Protein AF-0000000072550092 (afdb_homodimer)

Structure (mmCIF, N/CA/C/O backbone):
data_AF-0000000072550092-model_v1
#
loop_
_entity.id
_entity.type
_entity.pdbx_description
1 polymer 'Metal cation ABC transporter membrane protein'
#
loop_
_atom_site.group_PDB
_atom_site.id
_atom_site.type_symbol
_atom_site.label_atom_id
_atom_site.label_alt_id
_atom_site.label_comp_id
_atom_site.label_asym_id
_atom_site.label_entity_id
_atom_site.label_seq_id
_atom_site.pdbx_PDB_ins_code
_atom_site.Cartn_x
_atom_site.Cartn_y
_atom_site.Cartn_z
_atom_site.occupancy
_atom_site.B_iso_or_equiv
_atom_site.auth_seq_id
_atom_site.auth_comp_id
_atom_site.auth_asym_id
_atom_site.auth_atom_id
_atom_site.pdbx_PDB_model_num
ATOM 1 N N . MET A 1 1 ? -18.969 -28.453 6.277 1 66.25 1 MET A N 1
ATOM 2 C CA . MET A 1 1 ? -17.766 -27.859 5.719 1 66.25 1 MET A CA 1
ATOM 3 C C . MET A 1 1 ? -17.516 -28.359 4.305 1 66.25 1 MET A C 1
ATOM 5 O O . MET A 1 1 ? -17.203 -27.578 3.406 1 66.25 1 MET A O 1
ATOM 9 N N . PHE A 1 2 ? -17.953 -29.625 4.074 1 77.38 2 PHE A N 1
ATOM 10 C CA . PHE A 1 2 ? -17.703 -30.203 2.76 1 77.38 2 PHE A CA 1
ATOM 11 C C . PHE A 1 2 ? -18.906 -30.016 1.843 1 77.38 2 PHE A C 1
ATOM 13 O O . PHE A 1 2 ? -18.828 -30.297 0.646 1 77.38 2 PHE A O 1
ATOM 20 N N . GLU A 1 3 ? -19.984 -29.469 2.43 1 81.56 3 GLU A N 1
ATOM 21 C CA . GLU A 1 3 ? -21.188 -29.219 1.639 1 81.56 3 GLU A CA 1
ATOM 22 C C . GLU A 1 3 ? -20.938 -28.141 0.588 1 81.56 3 GLU A C 1
ATOM 24 O O . GLU A 1 3 ? -21.641 -28.078 -0.428 1 81.56 3 GLU A O 1
ATOM 29 N N . VAL A 1 4 ? -19.906 -27.359 0.854 1 82.25 4 VAL A N 1
ATOM 30 C CA . VAL A 1 4 ? -19.625 -26.234 -0.03 1 82.25 4 VAL A CA 1
ATOM 31 C C . VAL A 1 4 ? -19.141 -26.75 -1.384 1 82.25 4 VAL A C 1
ATOM 33 O O . VAL A 1 4 ? -19.312 -26.078 -2.406 1 82.25 4 VAL A O 1
ATOM 36 N N . PHE A 1 5 ? -18.656 -28.031 -1.483 1 85.31 5 PHE A N 1
ATOM 37 C CA . PHE A 1 5 ? -18.125 -28.594 -2.719 1 85.31 5 PHE A CA 1
ATOM 38 C C . PHE A 1 5 ? -19.234 -28.891 -3.711 1 85.31 5 PHE A C 1
ATOM 40 O O . PHE A 1 5 ? -18.984 -29.078 -4.902 1 85.31 5 PHE A O 1
ATOM 47 N N . LYS A 1 6 ? -20.406 -28.797 -3.223 1 83.19 6 LYS A N 1
ATOM 48 C CA . LYS A 1 6 ? -21.547 -29.047 -4.102 1 83.19 6 LYS A CA 1
ATOM 49 C C . LYS A 1 6 ? -22.094 -27.75 -4.684 1 83.19 6 LYS A C 1
ATOM 51 O O . LYS A 1 6 ? -22.938 -27.766 -5.59 1 83.19 6 LYS A O 1
ATOM 56 N N . GLU A 1 7 ? -21.594 -26.703 -4.219 1 84.88 7 GLU A N 1
ATOM 57 C CA . GLU A 1 7 ? -22.109 -25.406 -4.637 1 84.88 7 GLU A CA 1
ATOM 58 C C . GLU A 1 7 ? -21.391 -24.891 -5.871 1 84.88 7 GLU A C 1
ATOM 60 O O . GLU A 1 7 ? -20.156 -24.906 -5.93 1 84.88 7 GLU A O 1
ATOM 65 N N . TYR A 1 8 ? -22.188 -24.547 -6.82 1 85.69 8 TYR A N 1
ATOM 66 C CA . TYR A 1 8 ? -21.656 -23.984 -8.062 1 85.69 8 TYR A CA 1
ATOM 67 C C . TYR A 1 8 ? -20.844 -22.734 -7.797 1 85.69 8 TYR A C 1
ATOM 69 O O . TYR A 1 8 ? -19.797 -22.516 -8.422 1 85.69 8 TYR A O 1
ATOM 77 N N . SER A 1 9 ? -21.281 -22 -6.906 1 85.06 9 SER A N 1
ATOM 78 C CA . SER A 1 9 ? -20.609 -20.734 -6.566 1 85.06 9 SER A CA 1
ATOM 79 C C . SER A 1 9 ? -19.203 -20.984 -6.051 1 85.06 9 SER A C 1
ATOM 81 O O . SER A 1 9 ? -18.281 -20.234 -6.359 1 85.06 9 SER A O 1
ATOM 83 N N . PHE A 1 10 ? -19.016 -22.094 -5.363 1 89.44 10 PHE A N 1
ATOM 84 C CA . PHE A 1 10 ? -17.688 -22.422 -4.828 1 89.44 10 PHE A CA 1
ATOM 85 C C . PHE A 1 10 ? -16.703 -22.703 -5.953 1 89.44 10 PHE A C 1
ATOM 87 O O . PHE A 1 10 ? -15.586 -22.172 -5.949 1 89.44 10 PHE A O 1
ATOM 94 N N . TRP A 1 11 ? -17.094 -23.438 -6.875 1 90.25 11 TRP A N 1
ATOM 95 C CA . TRP A 1 11 ? -16.203 -23.844 -7.949 1 90.25 11 TRP A CA 1
ATOM 96 C C . TRP A 1 11 ? -15.891 -22.656 -8.867 1 90.25 11 TRP A C 1
ATOM 98 O O . TRP A 1 11 ? -14.789 -22.562 -9.406 1 90.25 11 TRP A O 1
ATOM 108 N N . THR A 1 12 ? -16.828 -21.797 -9.023 1 90.69 12 THR A N 1
ATOM 109 C CA . THR A 1 12 ? -16.578 -20.594 -9.812 1 90.69 12 THR A CA 1
ATOM 110 C C . THR A 1 12 ? -15.492 -19.75 -9.172 1 90.69 12 THR A C 1
ATOM 112 O O . THR A 1 12 ? -14.547 -19.328 -9.844 1 90.69 12 THR A O 1
ATOM 115 N N . VAL A 1 13 ? -15.609 -19.578 -7.922 1 90.81 13 VAL A N 1
ATOM 116 C CA . VAL A 1 13 ? -14.641 -18.781 -7.184 1 90.81 13 VAL A CA 1
ATOM 117 C C . VAL A 1 13 ? -13.297 -19.5 -7.133 1 90.81 13 VAL A C 1
ATOM 119 O O . VAL A 1 13 ? -12.242 -18.906 -7.34 1 90.81 13 VAL A O 1
ATOM 122 N N . ALA A 1 14 ? -13.375 -20.797 -6.902 1 92.75 14 ALA A N 1
ATOM 123 C CA . ALA A 1 14 ? -12.156 -21.594 -6.805 1 92.75 14 ALA A CA 1
ATOM 124 C C . ALA A 1 14 ? -11.391 -21.594 -8.117 1 92.75 14 ALA A C 1
ATOM 126 O O . ALA A 1 14 ? -10.164 -21.422 -8.133 1 92.75 14 ALA A O 1
ATOM 127 N N . LEU A 1 15 ? -12.07 -21.703 -9.18 1 92.94 15 LEU A N 1
ATOM 128 C CA . LEU A 1 15 ? -11.43 -21.719 -10.492 1 92.94 15 LEU A CA 1
ATOM 129 C C . LEU A 1 15 ? -10.812 -20.359 -10.797 1 92.94 15 LEU A C 1
ATOM 131 O O . LEU A 1 15 ? -9.711 -20.281 -11.352 1 92.94 15 LEU A O 1
ATOM 135 N N . GLY A 1 16 ? -11.547 -19.328 -10.453 1 92.88 16 GLY A N 1
ATOM 136 C CA . GLY A 1 16 ? -11.023 -18 -10.656 1 92.88 16 GLY A CA 1
ATOM 137 C C . GLY A 1 16 ? -9.773 -17.703 -9.844 1 92.88 16 GLY A C 1
ATOM 138 O O . GLY A 1 16 ? -8.766 -17.25 -10.383 1 92.88 16 GLY A O 1
ATOM 139 N N . THR A 1 17 ? -9.805 -18.047 -8.633 1 93.31 17 THR A N 1
ATOM 140 C CA . THR A 1 17 ? -8.695 -17.75 -7.734 1 93.31 17 THR A CA 1
ATOM 141 C C . THR A 1 17 ? -7.488 -18.625 -8.055 1 93.31 17 THR A C 1
ATOM 143 O O . THR A 1 17 ? -6.348 -18.156 -8.031 1 93.31 17 THR A O 1
ATOM 146 N N . VAL A 1 18 ? -7.715 -19.859 -8.398 1 94.19 18 VAL A N 1
ATOM 147 C CA . VAL A 1 18 ? -6.625 -20.781 -8.68 1 94.19 18 VAL A CA 1
ATOM 148 C C . VAL A 1 18 ? -5.949 -20.406 -9.992 1 94.19 18 VAL A C 1
ATOM 150 O O . VAL A 1 18 ? -4.719 -20.422 -10.094 1 94.19 18 VAL A O 1
ATOM 153 N N . SER A 1 19 ? -6.77 -20.094 -10.977 1 94.88 19 SER A N 1
ATOM 154 C CA . SER A 1 19 ? -6.219 -19.656 -12.258 1 94.88 19 SER A CA 1
ATOM 155 C C . SER A 1 19 ? -5.348 -18.422 -12.094 1 94.88 19 SER A C 1
ATOM 157 O O . SER A 1 19 ? -4.246 -18.359 -12.641 1 94.88 19 SER A O 1
ATOM 159 N N . LEU A 1 20 ? -5.82 -17.516 -11.336 1 95.06 20 LEU A N 1
ATOM 160 C CA . LEU A 1 20 ? -5.078 -16.281 -11.086 1 95.06 20 LEU A CA 1
ATOM 161 C C . LEU A 1 20 ? -3.816 -16.562 -10.281 1 95.06 20 LEU A C 1
ATOM 163 O O . LEU A 1 20 ? -2.77 -15.969 -10.523 1 95.06 20 LEU A O 1
ATOM 167 N N . ALA A 1 21 ? -3.959 -17.469 -9.375 1 94.94 21 ALA A N 1
ATOM 168 C CA . ALA A 1 21 ? -2.875 -17.766 -8.438 1 94.94 21 ALA A CA 1
ATOM 169 C C . ALA A 1 21 ? -1.641 -18.281 -9.172 1 94.94 21 ALA A C 1
ATOM 171 O O . ALA A 1 21 ? -0.516 -17.875 -8.875 1 94.94 21 ALA A O 1
ATOM 172 N N . VAL A 1 22 ? -1.822 -19.109 -10.117 1 94.38 22 VAL A N 1
ATOM 173 C CA . VAL A 1 22 ? -0.71 -19.703 -10.852 1 94.38 22 VAL A CA 1
ATOM 174 C C . VAL A 1 22 ? -0.001 -18.625 -11.672 1 94.38 22 VAL A C 1
ATOM 176 O O . VAL A 1 22 ? 1.227 -18.516 -11.633 1 94.38 22 VAL A O 1
ATOM 179 N N . ALA A 1 23 ? -0.742 -17.875 -12.359 1 96.5 23 ALA A N 1
ATOM 180 C CA . ALA A 1 23 ? -0.164 -16.828 -13.195 1 96.5 23 ALA A CA 1
ATOM 181 C C . ALA A 1 23 ? 0.497 -15.742 -12.344 1 96.5 23 ALA A C 1
ATOM 183 O O . ALA A 1 23 ? 1.598 -15.289 -12.656 1 96.5 23 ALA A O 1
ATOM 184 N N . ALA A 1 24 ? -0.181 -15.391 -11.297 1 95 24 ALA A N 1
ATOM 185 C CA . ALA A 1 24 ? 0.329 -14.344 -10.414 1 95 24 ALA A CA 1
ATOM 186 C C . ALA A 1 24 ? 1.635 -14.773 -9.75 1 95 24 ALA A C 1
ATOM 188 O O . ALA A 1 24 ? 2.574 -13.977 -9.648 1 95 24 ALA A O 1
ATOM 189 N N . SER A 1 25 ? 1.669 -16 -9.305 1 95.06 25 SER A N 1
ATOM 190 C CA . SER A 1 25 ? 2.879 -16.484 -8.641 1 95.06 25 SER A CA 1
ATOM 191 C C . SER A 1 25 ? 4.051 -16.547 -9.617 1 95.06 25 SER A C 1
ATOM 193 O O . SER A 1 25 ? 5.191 -16.25 -9.242 1 95.06 25 SER A O 1
ATOM 195 N N . THR A 1 26 ? 3.814 -16.859 -10.836 1 95.81 26 THR A N 1
ATOM 196 C CA . THR A 1 26 ? 4.855 -16.953 -11.852 1 95.81 26 THR A CA 1
ATOM 197 C C . THR A 1 26 ? 5.402 -15.57 -12.188 1 95.81 26 THR A C 1
ATOM 199 O O . THR A 1 26 ? 6.613 -15.344 -12.141 1 95.81 26 THR A O 1
ATOM 202 N N . ILE A 1 27 ? 4.531 -14.68 -12.438 1 95.44 27 ILE A N 1
ATOM 203 C CA . ILE A 1 27 ? 4.953 -13.336 -12.797 1 95.44 27 ILE A CA 1
ATOM 204 C C . ILE A 1 27 ? 5.52 -12.625 -11.562 1 95.44 27 ILE A C 1
ATOM 206 O O . ILE A 1 27 ? 6.465 -11.844 -11.672 1 95.44 27 ILE A O 1
ATOM 210 N N . GLY A 1 28 ? 4.906 -12.945 -10.438 1 93.88 28 GLY A N 1
ATOM 211 C CA . GLY A 1 28 ? 5.402 -12.398 -9.188 1 93.88 28 GLY A CA 1
ATOM 212 C C . GLY A 1 28 ? 6.844 -12.773 -8.898 1 93.88 28 GLY A C 1
ATOM 213 O O . GLY A 1 28 ? 7.59 -11.992 -8.312 1 93.88 28 GLY A O 1
ATOM 214 N N . SER A 1 29 ? 7.309 -13.914 -9.312 1 94.44 29 SER A N 1
ATOM 215 C CA . SER A 1 29 ? 8.68 -14.352 -9.094 1 94.44 29 SER A CA 1
ATOM 216 C C . SER A 1 29 ? 9.672 -13.453 -9.812 1 94.44 29 SER A C 1
ATOM 218 O O . SER A 1 29 ? 10.773 -13.195 -9.312 1 94.44 29 SER A O 1
ATOM 220 N N . ILE A 1 30 ? 9.258 -12.961 -10.969 1 93.94 30 ILE A N 1
ATOM 221 C CA . ILE A 1 30 ? 10.117 -12.055 -11.711 1 93.94 30 ILE A CA 1
ATOM 222 C C . ILE A 1 30 ? 10.25 -10.734 -10.961 1 93.94 30 ILE A C 1
ATOM 224 O O . ILE A 1 30 ? 11.352 -10.203 -10.812 1 93.94 30 ILE A O 1
ATOM 228 N N . SER A 1 31 ? 9.156 -10.336 -10.453 1 90.5 31 SER A N 1
ATOM 229 C CA . SER A 1 31 ? 9.148 -9.062 -9.734 1 90.5 31 SER A CA 1
ATOM 230 C C . SER A 1 31 ? 9.984 -9.148 -8.461 1 90.5 31 SER A C 1
ATOM 232 O O . SER A 1 31 ? 10.695 -8.203 -8.117 1 90.5 31 SER A O 1
ATOM 234 N N . VAL A 1 32 ? 9.922 -10.258 -7.785 1 90.31 32 VAL A N 1
ATOM 235 C CA . VAL A 1 32 ? 10.672 -10.461 -6.555 1 90.31 32 VAL A CA 1
ATOM 236 C C . VAL A 1 32 ? 12.164 -10.5 -6.863 1 90.31 32 VAL A C 1
ATOM 238 O O . VAL A 1 32 ? 12.969 -9.859 -6.184 1 90.31 32 VAL A O 1
ATOM 241 N N . LEU A 1 33 ? 12.57 -11.156 -7.891 1 90.38 33 LEU A N 1
ATOM 242 C CA . LEU A 1 33 ? 13.977 -11.344 -8.234 1 90.38 33 LEU A CA 1
ATOM 243 C C . LEU A 1 33 ? 14.578 -10.055 -8.781 1 90.38 33 LEU A C 1
ATOM 245 O O . LEU A 1 33 ? 15.789 -9.82 -8.648 1 90.38 33 LEU A O 1
ATOM 249 N N . THR A 1 34 ? 13.711 -9.25 -9.359 1 88.44 34 THR A N 1
ATOM 250 C CA . THR A 1 34 ? 14.219 -7.988 -9.898 1 88.44 34 THR A CA 1
ATOM 251 C C . THR A 1 34 ? 14.039 -6.859 -8.891 1 88.44 34 THR A C 1
ATOM 253 O O . THR A 1 34 ? 14.281 -5.691 -9.211 1 88.44 34 THR A O 1
ATOM 256 N N . LYS A 1 35 ? 13.508 -7.125 -7.695 1 82.88 35 LYS A N 1
ATOM 257 C CA . LYS A 1 35 ? 13.336 -6.172 -6.602 1 82.88 35 LYS A CA 1
ATOM 258 C C . LYS A 1 35 ? 12.367 -5.062 -6.984 1 82.88 35 LYS A C 1
ATOM 260 O O . LYS A 1 35 ? 12.625 -3.885 -6.73 1 82.88 35 LYS A O 1
ATOM 265 N N . GLN A 1 36 ? 11.328 -5.492 -7.676 1 81.81 36 GLN A N 1
ATOM 266 C CA . GLN A 1 36 ? 10.32 -4.543 -8.125 1 81.81 36 GLN A CA 1
ATOM 267 C C . GLN A 1 36 ? 8.953 -4.859 -7.516 1 81.81 36 GLN A C 1
ATOM 269 O O . GLN A 1 36 ? 7.918 -4.57 -8.117 1 81.81 36 GLN A O 1
ATOM 274 N N . SER A 1 37 ? 8.969 -5.473 -6.406 1 83.5 37 SER A N 1
ATOM 275 C CA . SER A 1 37 ? 7.723 -5.895 -5.77 1 83.5 37 SER A CA 1
ATOM 276 C C . SER A 1 37 ? 6.867 -4.695 -5.379 1 83.5 37 SER A C 1
ATOM 278 O O . SER A 1 37 ? 5.637 -4.781 -5.363 1 83.5 37 SER A O 1
ATOM 280 N N . LEU A 1 38 ? 7.504 -3.578 -5.203 1 78.31 38 LEU A N 1
ATOM 281 C CA . LEU A 1 38 ? 6.785 -2.371 -4.809 1 78.31 38 LEU A CA 1
ATOM 282 C C . LEU A 1 38 ? 5.914 -1.86 -5.949 1 78.31 38 LEU A C 1
ATOM 284 O O . LEU A 1 38 ? 4.895 -1.208 -5.715 1 78.31 38 LEU A O 1
ATOM 288 N N . LEU A 1 39 ? 6.34 -2.189 -7.078 1 82.44 39 LEU A N 1
ATOM 289 C CA . LEU A 1 39 ? 5.566 -1.778 -8.25 1 82.44 39 LEU A CA 1
ATOM 290 C C . LEU A 1 39 ? 4.195 -2.447 -8.258 1 82.44 39 LEU A C 1
ATOM 292 O O . LEU A 1 39 ? 3.195 -1.817 -8.609 1 82.44 39 LEU A O 1
ATOM 296 N N . GLY A 1 40 ? 4.195 -3.688 -7.84 1 82.94 40 GLY A N 1
ATOM 297 C CA . GLY A 1 40 ? 2.922 -4.383 -7.742 1 82.94 40 GLY A CA 1
ATOM 298 C C . GLY A 1 40 ? 1.944 -3.711 -6.801 1 82.94 40 GLY A C 1
ATOM 299 O O . GLY A 1 40 ? 0.758 -3.588 -7.113 1 82.94 40 GLY A O 1
ATOM 300 N N . ASP A 1 41 ? 2.455 -3.268 -5.77 1 81.06 41 ASP A N 1
ATOM 301 C CA . ASP A 1 41 ? 1.629 -2.592 -4.773 1 81.06 41 ASP A CA 1
ATOM 302 C C . ASP A 1 41 ? 1.109 -1.258 -5.309 1 81.06 41 ASP A C 1
ATOM 304 O O . ASP A 1 41 ? -0.083 -0.963 -5.199 1 81.06 41 ASP A O 1
ATOM 308 N N . ALA A 1 42 ? 2 -0.523 -5.848 1 84.75 42 ALA A N 1
ATOM 309 C CA . ALA A 1 42 ? 1.647 0.786 -6.395 1 84.75 42 ALA A CA 1
ATOM 310 C C . ALA A 1 42 ? 0.626 0.653 -7.52 1 84.75 42 ALA A C 1
ATOM 312 O O . ALA A 1 42 ? -0.328 1.431 -7.594 1 84.75 42 ALA A O 1
ATOM 313 N N . LEU A 1 43 ? 0.811 -0.324 -8.289 1 87.25 43 LEU A N 1
ATOM 314 C CA . LEU A 1 43 ? -0.059 -0.508 -9.445 1 87.25 43 LEU A CA 1
ATOM 315 C C . LEU A 1 43 ? -1.449 -0.964 -9.016 1 87.25 43 LEU A C 1
ATOM 317 O O . LEU A 1 43 ? -2.447 -0.613 -9.648 1 87.25 43 LEU A O 1
ATOM 321 N N . GLY A 1 44 ? -1.469 -1.736 -7.992 1 88 44 GLY A N 1
ATOM 322 C CA . GLY A 1 44 ? -2.762 -2.137 -7.461 1 88 44 GLY A CA 1
ATOM 323 C C . GLY A 1 44 ? -3.619 -0.963 -7.023 1 88 44 GLY A C 1
ATOM 324 O O . GLY A 1 44 ? -4.797 -0.882 -7.379 1 88 44 GLY A O 1
ATOM 325 N N . HIS A 1 45 ? -3.059 -0.07 -6.363 1 86.75 45 HIS A N 1
ATOM 326 C CA . HIS A 1 45 ? -3.756 1.133 -5.922 1 86.75 45 HIS A CA 1
ATOM 327 C C . HIS A 1 45 ? -4.082 2.043 -7.102 1 86.75 45 HIS A C 1
ATOM 329 O O . HIS A 1 45 ? -5.168 2.631 -7.152 1 86.75 45 HIS A O 1
ATOM 335 N N . ALA A 1 46 ? -3.16 2.078 -7.992 1 90.88 46 ALA A N 1
ATOM 336 C CA . ALA A 1 46 ? -3.287 3.008 -9.117 1 90.88 46 ALA A CA 1
ATOM 337 C C . ALA A 1 46 ? -4.32 2.51 -10.125 1 90.88 46 ALA A C 1
ATOM 339 O O . ALA A 1 46 ? -4.793 3.277 -10.969 1 90.88 46 ALA A O 1
ATOM 340 N N . SER A 1 47 ? -4.629 1.298 -10.078 1 90.62 47 SER A N 1
ATOM 341 C CA . SER A 1 47 ? -5.598 0.734 -11.016 1 90.62 47 SER A CA 1
ATOM 342 C C . SER A 1 47 ? -7.027 1.04 -10.578 1 90.62 47 SER A C 1
ATOM 344 O O . SER A 1 47 ? -7.949 1.002 -11.398 1 90.62 47 SER A O 1
ATOM 346 N N . TYR A 1 48 ? -7.262 1.402 -9.406 1 87.62 48 TYR A N 1
ATOM 347 C CA . TYR A 1 48 ? -8.594 1.575 -8.836 1 87.62 48 TYR A CA 1
ATOM 348 C C . TYR A 1 48 ? -9.328 2.732 -9.5 1 87.62 48 TYR A C 1
ATOM 350 O O . TYR A 1 48 ? -10.477 2.584 -9.922 1 87.62 48 TYR A O 1
ATOM 358 N N . PRO A 1 49 ? -8.695 3.891 -9.641 1 89.62 49 PRO A N 1
ATOM 359 C CA . PRO A 1 49 ? -9.422 4.98 -10.297 1 89.62 49 PRO A CA 1
ATOM 360 C C . PRO A 1 49 ? -9.797 4.648 -11.742 1 89.62 49 PRO A C 1
ATOM 362 O O . PRO A 1 49 ? -10.805 5.148 -12.25 1 89.62 49 PRO A O 1
ATOM 365 N N . GLY A 1 50 ? -9.023 3.828 -12.383 1 91.38 50 GLY A N 1
ATOM 366 C CA . GLY A 1 50 ? -9.359 3.414 -13.734 1 91.38 50 GLY A CA 1
ATOM 367 C C . GLY A 1 50 ? -10.641 2.613 -13.812 1 91.38 50 GLY A C 1
ATOM 368 O O . GLY A 1 50 ? -11.422 2.771 -14.758 1 91.38 50 GLY A O 1
ATOM 369 N N . VAL A 1 51 ? -10.82 1.812 -12.82 1 88.06 51 VAL A N 1
ATOM 370 C CA . VAL A 1 51 ? -12.047 1.026 -12.75 1 88.06 51 VAL A CA 1
ATOM 371 C C . VAL A 1 51 ? -13.25 1.956 -12.57 1 88.06 51 VAL A C 1
ATOM 373 O O . VAL A 1 51 ? -14.266 1.795 -13.242 1 88.06 51 VAL A O 1
ATOM 376 N N . ILE A 1 52 ? -13.07 2.943 -11.742 1 87.31 52 ILE A N 1
ATOM 377 C CA . ILE A 1 52 ? -14.156 3.869 -11.438 1 87.31 52 ILE A CA 1
ATOM 378 C C . ILE A 1 52 ? -14.469 4.719 -12.664 1 87.31 52 ILE A C 1
ATOM 380 O O . ILE A 1 52 ? -15.633 4.906 -13.016 1 87.31 52 ILE A O 1
ATOM 384 N N . VAL A 1 53 ? -13.461 5.176 -13.273 1 88.31 53 VAL A N 1
ATOM 385 C CA . VAL A 1 53 ? -13.648 6.008 -14.461 1 88.31 53 VAL A CA 1
ATOM 386 C C . VAL A 1 53 ? -14.328 5.195 -15.555 1 88.31 53 VAL A C 1
ATOM 388 O O . VAL A 1 53 ? -15.211 5.699 -16.25 1 88.31 53 VAL A O 1
ATOM 391 N N . SER A 1 54 ? -13.828 4.016 -15.727 1 87.94 54 SER A N 1
ATOM 392 C CA . SER A 1 54 ? -14.445 3.141 -16.719 1 87.94 54 SER A CA 1
ATOM 393 C C . SER A 1 54 ? -15.93 2.951 -16.438 1 87.94 54 SER A C 1
ATOM 395 O O . SER A 1 54 ? -16.75 2.994 -17.344 1 87.94 54 SER A O 1
ATOM 397 N N . PHE A 1 55 ? -16.25 2.764 -15.188 1 83.25 55 PHE A N 1
ATOM 398 C CA . PHE A 1 55 ? -17.641 2.619 -14.805 1 83.25 55 PHE A CA 1
ATOM 399 C C . PHE A 1 55 ? -18.422 3.9 -15.078 1 83.25 55 PHE A C 1
ATOM 401 O O . PHE A 1 55 ? -19.578 3.852 -15.516 1 83.25 55 PHE A O 1
ATOM 408 N N . MET A 1 56 ? -17.828 5.016 -14.836 1 82.56 56 MET A N 1
ATOM 409 C CA . MET A 1 56 ? -18.469 6.312 -15.039 1 82.56 56 MET A CA 1
ATOM 410 C C . MET A 1 56 ? -18.766 6.547 -16.516 1 82.56 56 MET A C 1
ATOM 412 O O . MET A 1 56 ? -19.797 7.098 -16.875 1 82.56 56 MET A O 1
ATOM 416 N N . ILE A 1 57 ? -17.844 6.152 -17.375 1 83.5 57 ILE A N 1
ATOM 417 C CA . ILE A 1 57 ? -17.938 6.402 -18.812 1 83.5 57 ILE A CA 1
ATOM 418 C C . ILE A 1 57 ? -18.922 5.414 -19.438 1 83.5 57 ILE A C 1
ATOM 420 O O . ILE A 1 57 ? -19.844 5.812 -20.156 1 83.5 57 ILE A O 1
ATOM 424 N N . PHE A 1 58 ? -18.75 4.121 -19.156 1 82.06 58 PHE A N 1
ATOM 425 C CA . PHE A 1 58 ? -19.516 3.092 -19.844 1 82.06 58 PHE A CA 1
ATOM 426 C C . PHE A 1 58 ? -20.781 2.734 -19.062 1 82.06 58 PHE A C 1
ATOM 428 O O . PHE A 1 58 ? -21.688 2.113 -19.609 1 82.06 58 PHE A O 1
ATOM 435 N N . GLN A 1 59 ? -20.906 3.234 -17.797 1 75.94 59 GLN A N 1
ATOM 436 C CA . GLN A 1 59 ? -22.031 2.949 -16.922 1 75.94 59 GLN A CA 1
ATOM 437 C C . GLN A 1 59 ? -22.391 1.464 -16.953 1 75.94 59 GLN A C 1
ATOM 439 O O . GLN A 1 59 ? -23.562 1.1 -17.062 1 75.94 59 GLN A O 1
ATOM 444 N N . SER A 1 60 ? -21.453 0.63 -17.266 1 75.62 60 SER A N 1
ATOM 445 C CA . SER A 1 60 ? -21.594 -0.822 -17.297 1 75.62 60 SER A CA 1
ATOM 446 C C . SER A 1 60 ? -20.594 -1.494 -16.359 1 75.62 60 SER A C 1
ATOM 448 O O . SER A 1 60 ? -19.5 -0.981 -16.141 1 75.62 60 SER A O 1
ATOM 450 N N . ARG A 1 61 ? -21.078 -2.586 -15.898 1 78.56 61 ARG A N 1
ATOM 451 C CA . ARG A 1 61 ? -20.219 -3.363 -15.008 1 78.56 61 ARG A CA 1
ATOM 452 C C . ARG A 1 61 ? -19.578 -4.535 -15.742 1 78.56 61 ARG A C 1
ATOM 454 O O . ARG A 1 61 ? -19.109 -5.488 -15.117 1 78.56 61 ARG A O 1
ATOM 461 N N . HIS A 1 62 ? -19.547 -4.355 -17.016 1 80.75 62 HIS A N 1
ATOM 462 C CA . HIS A 1 62 ? -18.938 -5.422 -17.797 1 80.75 62 HIS A CA 1
ATOM 463 C C . HIS A 1 62 ? -17.453 -5.555 -17.469 1 80.75 62 HIS A C 1
ATOM 465 O O . HIS A 1 62 ? -16.719 -4.562 -17.469 1 80.75 62 HIS A O 1
ATOM 471 N N . PRO A 1 63 ? -17.016 -6.77 -17.203 1 81.38 63 PRO A N 1
ATOM 472 C CA . PRO A 1 63 ? -15.648 -6.992 -16.719 1 81.38 63 PRO A CA 1
ATOM 473 C C . PRO A 1 63 ? -14.586 -6.5 -17.703 1 81.38 63 PRO A C 1
ATOM 475 O O . PRO A 1 63 ? -13.539 -6.004 -17.281 1 81.38 63 PRO A O 1
ATOM 478 N N . LEU A 1 64 ? -14.867 -6.582 -18.953 1 84.81 64 LEU A N 1
ATOM 479 C CA . LEU A 1 64 ? -13.875 -6.18 -19.953 1 84.81 64 LEU A CA 1
ATOM 480 C C . LEU A 1 64 ? -13.664 -4.668 -19.922 1 84.81 64 LEU A C 1
ATOM 482 O O . LEU A 1 64 ? -12.531 -4.199 -20.047 1 84.81 64 LEU A O 1
ATOM 486 N N . TYR A 1 65 ? -14.695 -3.916 -19.75 1 85.75 65 TYR A N 1
ATOM 487 C CA . TYR A 1 65 ? -14.57 -2.463 -19.688 1 85.75 65 TYR A CA 1
ATOM 488 C C . TYR A 1 65 ? -13.836 -2.025 -18.438 1 85.75 65 TYR A C 1
ATOM 490 O O . TYR A 1 65 ? -12.977 -1.14 -18.484 1 85.75 65 TYR A O 1
ATOM 498 N N . LEU A 1 66 ? -14.188 -2.66 -17.422 1 83.75 66 LEU A N 1
ATOM 499 C CA . LEU A 1 66 ? -13.555 -2.32 -16.156 1 83.75 66 LEU A CA 1
ATOM 500 C C . LEU A 1 66 ? -12.078 -2.688 -16.172 1 83.75 66 LEU A C 1
ATOM 502 O O . LEU A 1 66 ? -11.242 -1.945 -15.641 1 83.75 66 LEU A O 1
ATOM 506 N N . LEU A 1 67 ? -11.82 -3.785 -16.797 1 86.25 67 LEU A N 1
ATOM 507 C CA . LEU A 1 67 ? -10.438 -4.203 -16.969 1 86.25 67 LEU A CA 1
ATOM 508 C C . LEU A 1 67 ? -9.648 -3.168 -17.75 1 86.25 67 LEU A C 1
ATOM 510 O O . LEU A 1 67 ? -8.531 -2.803 -17.375 1 86.25 67 LEU A O 1
ATOM 514 N N . LEU A 1 68 ? -10.203 -2.691 -18.766 1 88.94 68 LEU A N 1
ATOM 515 C CA . LEU A 1 68 ? -9.523 -1.729 -19.625 1 88.94 68 LEU A CA 1
ATOM 516 C C . LEU A 1 68 ? -9.234 -0.435 -18.875 1 88.94 68 LEU A C 1
ATOM 518 O O . LEU A 1 68 ? -8.164 0.154 -19.031 1 88.94 68 LEU A O 1
ATOM 522 N N . GLY A 1 69 ? -10.18 -0.044 -18.125 1 91.5 69 GLY A N 1
ATOM 523 C CA . GLY A 1 69 ? -9.953 1.131 -17.297 1 91.5 69 GLY A CA 1
ATOM 524 C C . GLY A 1 69 ? -8.828 0.945 -16.297 1 91.5 69 GLY A C 1
ATOM 525 O O . GLY A 1 69 ? -7.988 1.831 -16.125 1 91.5 69 GLY A O 1
ATOM 526 N N . ALA A 1 70 ? -8.836 -0.206 -15.703 1 91.38 70 ALA A N 1
ATOM 527 C CA . ALA A 1 70 ? -7.812 -0.519 -14.711 1 91.38 70 ALA A CA 1
ATOM 528 C C . ALA A 1 70 ? -6.426 -0.579 -15.344 1 91.38 70 ALA A C 1
ATOM 530 O O . ALA A 1 70 ? -5.461 -0.048 -14.789 1 91.38 70 ALA A O 1
ATOM 531 N N . VAL A 1 71 ? -6.383 -1.166 -16.5 1 92.38 71 VAL A N 1
ATOM 532 C CA . VAL A 1 71 ? -5.109 -1.312 -17.203 1 92.38 71 VAL A CA 1
ATOM 533 C C . VAL A 1 71 ? -4.602 0.059 -17.641 1 92.38 71 VAL A C 1
ATOM 535 O O . VAL A 1 71 ? -3.424 0.378 -17.453 1 92.38 71 VAL A O 1
ATOM 538 N N . LEU A 1 72 ? -5.457 0.849 -18.109 1 93.88 72 LEU A N 1
ATOM 539 C CA . LEU A 1 72 ? -5.062 2.178 -18.562 1 93.88 72 LEU A CA 1
ATOM 540 C C . LEU A 1 72 ? -4.574 3.029 -17.391 1 93.88 72 LEU A C 1
ATOM 542 O O . LEU A 1 72 ? -3.551 3.707 -17.484 1 93.88 72 LEU A O 1
ATOM 546 N N . SER A 1 73 ? -5.293 2.973 -16.375 1 94.69 73 SER A N 1
ATOM 547 C CA . SER A 1 73 ? -4.895 3.721 -15.188 1 94.69 73 SER A CA 1
ATOM 548 C C . SER A 1 73 ? -3.562 3.215 -14.641 1 94.69 73 SER A C 1
ATOM 550 O O . SER A 1 73 ? -2.727 4.004 -14.195 1 94.69 73 SER A O 1
ATOM 552 N N . GLY A 1 74 ? -3.434 1.884 -14.664 1 92.62 74 GLY A N 1
ATOM 553 C CA . GLY A 1 74 ? -2.172 1.298 -14.242 1 92.62 74 GLY A CA 1
ATOM 554 C C . GLY A 1 74 ? -0.991 1.752 -15.078 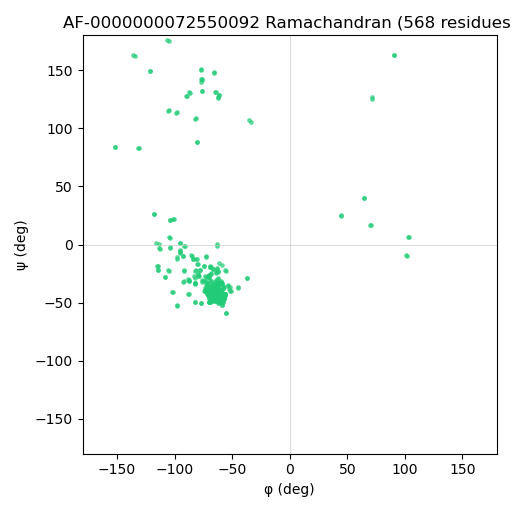1 92.62 74 GLY A C 1
ATOM 555 O O . GLY A 1 74 ? 0.052 2.125 -14.531 1 92.62 74 GLY A O 1
ATOM 556 N N . TYR A 1 75 ? -1.169 1.817 -16.297 1 93.06 75 TYR A N 1
ATOM 557 C CA . TYR A 1 75 ? -0.102 2.238 -17.203 1 93.06 75 TYR A CA 1
ATOM 558 C C . TYR A 1 75 ? 0.193 3.725 -17.031 1 93.06 75 TYR A C 1
ATOM 560 O O . TYR A 1 75 ? 1.349 4.148 -17.109 1 93.06 75 TYR A O 1
ATOM 568 N N . LEU A 1 76 ? -0.823 4.438 -16.891 1 93.94 76 LEU A N 1
ATOM 569 C CA . LEU A 1 76 ? -0.633 5.867 -16.672 1 93.94 76 LEU A CA 1
ATOM 570 C C . LEU A 1 76 ? 0.16 6.129 -15.398 1 93.94 76 LEU A C 1
ATOM 572 O O . LEU A 1 76 ? 1.047 6.984 -15.383 1 93.94 76 LEU A O 1
ATOM 576 N N . SER A 1 77 ? -0.21 5.43 -14.422 1 93.31 77 SER A N 1
ATOM 577 C CA . SER A 1 77 ? 0.515 5.57 -13.164 1 93.31 77 SER A CA 1
ATOM 578 C C . SER A 1 77 ? 1.974 5.156 -13.312 1 93.31 77 SER A C 1
ATOM 580 O O . SER A 1 77 ? 2.871 5.805 -12.773 1 93.31 77 SER A O 1
ATOM 582 N N . TYR A 1 78 ? 2.15 4.078 -14 1 91.38 78 TYR A N 1
ATOM 583 C CA . TYR A 1 78 ? 3.506 3.605 -14.258 1 91.38 78 TYR A CA 1
ATOM 584 C C . TYR A 1 78 ? 4.312 4.648 -15.016 1 91.38 78 TYR A C 1
ATOM 586 O O . TYR A 1 78 ? 5.469 4.918 -14.68 1 91.38 78 TYR A O 1
ATOM 594 N N . ALA A 1 79 ? 3.742 5.215 -16.016 1 91.5 79 ALA A N 1
ATOM 595 C CA . ALA A 1 79 ? 4.391 6.25 -16.828 1 91.5 79 ALA A CA 1
ATOM 596 C C . ALA A 1 79 ? 4.703 7.48 -15.977 1 91.5 79 ALA A C 1
ATOM 598 O O . ALA A 1 79 ? 5.77 8.086 -16.125 1 91.5 79 ALA A O 1
ATOM 599 N N . LEU A 1 80 ? 3.83 7.785 -15.125 1 90.56 80 LEU A N 1
ATOM 600 C CA . LEU A 1 80 ? 4.016 8.953 -14.273 1 90.56 80 LEU A CA 1
ATOM 601 C C . LEU A 1 80 ? 5.152 8.734 -13.281 1 90.56 80 LEU A C 1
ATOM 603 O O . LEU A 1 80 ? 5.945 9.641 -13.031 1 90.56 80 LEU A O 1
ATOM 607 N N . VAL A 1 81 ? 5.18 7.578 -12.719 1 88.94 81 VAL A N 1
ATOM 608 C CA . VAL A 1 81 ? 6.254 7.23 -11.789 1 88.94 81 VAL A CA 1
ATOM 609 C C . VAL A 1 81 ? 7.605 7.375 -12.484 1 88.94 81 VAL A C 1
ATOM 611 O O . VAL A 1 81 ? 8.531 7.984 -11.945 1 88.94 81 VAL A O 1
ATOM 614 N N . HIS A 1 82 ? 7.656 6.832 -13.672 1 86.38 82 HIS A N 1
ATOM 615 C CA . HIS A 1 82 ? 8.906 6.887 -14.422 1 86.38 82 HIS A CA 1
ATOM 616 C C . HIS A 1 82 ? 9.242 8.32 -14.828 1 86.38 82 HIS A C 1
ATOM 618 O O . HIS A 1 82 ? 10.406 8.711 -14.828 1 86.38 82 HIS A O 1
ATOM 624 N N . TRP A 1 83 ? 8.242 8.992 -15.148 1 88.06 83 TRP A N 1
ATOM 625 C CA . TRP A 1 83 ? 8.422 10.391 -15.516 1 88.06 83 TRP A CA 1
ATOM 626 C C . TRP A 1 83 ? 8.969 11.195 -14.336 1 88.06 83 TRP A C 1
ATOM 628 O O . TRP A 1 83 ? 9.891 11.992 -14.492 1 88.06 83 TRP A O 1
ATOM 638 N N . LEU A 1 84 ? 8.453 10.977 -13.195 1 85.31 84 LEU A N 1
ATOM 639 C CA . LEU A 1 84 ? 8.883 11.656 -11.984 1 85.31 84 LEU A CA 1
ATOM 640 C C . LEU A 1 84 ? 10.32 11.281 -11.625 1 85.31 84 LEU A C 1
ATOM 642 O O . LEU A 1 84 ? 11.086 12.125 -11.148 1 85.31 84 LEU A O 1
ATOM 646 N N . ARG A 1 85 ? 10.57 10.062 -11.844 1 84 85 ARG A N 1
ATOM 647 C CA . ARG A 1 85 ? 11.914 9.578 -11.539 1 84 85 ARG A CA 1
ATOM 648 C C . ARG A 1 85 ? 12.938 10.164 -12.492 1 84 85 ARG A C 1
ATOM 650 O O . ARG A 1 85 ? 14.008 10.609 -12.07 1 84 85 ARG A O 1
ATOM 657 N N . ARG A 1 86 ? 12.703 10.133 -13.703 1 83.12 86 ARG A N 1
ATOM 658 C CA . ARG A 1 86 ? 13.648 10.547 -14.734 1 83.12 86 ARG A CA 1
ATOM 659 C C . ARG A 1 86 ? 13.859 12.055 -14.711 1 83.12 86 ARG A C 1
ATOM 661 O O . ARG A 1 86 ? 14.992 12.531 -14.758 1 83.12 86 ARG A O 1
ATOM 668 N N . LYS A 1 87 ? 12.82 12.773 -14.602 1 78.69 87 LYS A N 1
ATOM 669 C CA . LYS A 1 87 ? 12.914 14.219 -14.734 1 78.69 87 LYS A CA 1
ATOM 670 C C . LYS A 1 87 ? 13.125 14.883 -13.375 1 78.69 87 LYS A C 1
ATOM 672 O O . LYS A 1 87 ? 13.773 15.938 -13.281 1 78.69 87 LYS A O 1
ATOM 677 N N . GLY A 1 88 ? 12.594 14.305 -12.328 1 70.94 88 GLY A N 1
ATOM 678 C CA . GLY A 1 88 ? 12.609 14.969 -11.039 1 70.94 88 GLY A CA 1
ATOM 679 C C . GLY A 1 88 ? 13.742 14.492 -10.141 1 70.94 88 GLY A C 1
ATOM 680 O O . GLY A 1 88 ? 14.047 15.125 -9.125 1 70.94 88 GLY A O 1
ATOM 681 N N . GLY A 1 89 ? 14.344 13.438 -10.539 1 73.5 89 GLY A N 1
ATOM 682 C CA . GLY A 1 89 ? 15.414 12.914 -9.703 1 73.5 89 GLY A CA 1
ATOM 683 C C . GLY A 1 89 ? 14.914 12.312 -8.406 1 73.5 89 GLY A C 1
ATOM 684 O O . GLY A 1 89 ? 15.656 12.242 -7.422 1 73.5 89 GLY A O 1
ATOM 685 N N . HIS A 1 90 ? 13.648 12.023 -8.336 1 75.81 90 HIS A N 1
ATOM 686 C CA . HIS A 1 90 ? 13.078 11.453 -7.125 1 75.81 90 HIS A CA 1
ATOM 687 C C . HIS A 1 90 ? 13.414 9.969 -7.004 1 75.81 90 HIS A C 1
ATOM 689 O O . HIS A 1 90 ? 13.672 9.305 -8.008 1 75.81 90 HIS A O 1
ATOM 695 N N . SER A 1 91 ? 13.484 9.594 -5.816 1 80.38 91 SER A N 1
ATOM 696 C CA . SER A 1 91 ? 13.68 8.164 -5.598 1 80.38 91 SER A CA 1
ATOM 697 C C . SER A 1 91 ? 12.477 7.363 -6.07 1 80.38 91 SER A C 1
ATOM 699 O O . SER A 1 91 ? 11.359 7.883 -6.121 1 80.38 91 SER A O 1
ATOM 701 N N . LEU A 1 92 ? 12.711 6.223 -6.516 1 81.19 92 LEU A N 1
ATOM 702 C CA . LEU A 1 92 ? 11.656 5.32 -6.961 1 81.19 92 LEU A CA 1
ATOM 703 C C . LEU A 1 92 ? 10.602 5.141 -5.875 1 81.19 92 LEU A C 1
ATOM 705 O O . LEU A 1 92 ? 9.398 5.156 -6.164 1 81.19 92 LEU A O 1
ATOM 709 N N . VAL A 1 93 ? 11.086 5.152 -4.719 1 77.12 93 VAL A N 1
ATOM 710 C CA . VAL A 1 93 ? 10.211 4.875 -3.584 1 77.12 93 VAL A CA 1
ATOM 711 C C . VAL A 1 93 ? 9.266 6.051 -3.365 1 77.12 93 VAL A C 1
ATOM 713 O O . VAL A 1 93 ? 8.055 5.859 -3.186 1 77.12 93 VAL A O 1
ATOM 716 N N . ASN A 1 94 ? 9.758 7.266 -3.434 1 80.81 94 ASN A N 1
ATOM 717 C CA . ASN A 1 94 ? 8.938 8.461 -3.264 1 80.81 94 ASN A CA 1
ATOM 718 C C . ASN A 1 94 ? 7.938 8.617 -4.406 1 80.81 94 ASN A C 1
ATOM 720 O O . ASN A 1 94 ? 6.777 8.969 -4.18 1 80.81 94 ASN A O 1
ATOM 724 N N . ALA A 1 95 ? 8.422 8.312 -5.582 1 85.25 95 ALA A N 1
ATOM 725 C CA . ALA A 1 95 ? 7.562 8.438 -6.754 1 85.25 95 ALA A CA 1
ATOM 726 C C . ALA A 1 95 ? 6.41 7.438 -6.695 1 85.25 95 ALA A C 1
ATOM 728 O O . ALA A 1 95 ? 5.262 7.789 -6.961 1 85.25 95 ALA A O 1
ATOM 729 N N . LEU A 1 96 ? 6.738 6.254 -6.316 1 85.5 96 LEU A N 1
ATOM 730 C CA . LEU A 1 96 ? 5.723 5.211 -6.234 1 85.5 96 LEU A CA 1
ATOM 731 C C . LEU A 1 96 ? 4.684 5.543 -5.168 1 85.5 96 LEU A C 1
ATOM 733 O O . LEU A 1 96 ? 3.48 5.398 -5.398 1 85.5 96 LEU A O 1
ATOM 737 N N . SER A 1 97 ? 5.141 6 -4.066 1 79.75 97 SER A N 1
ATOM 738 C CA . SER A 1 97 ? 4.242 6.32 -2.961 1 79.75 97 SER A CA 1
ATOM 739 C C . SER A 1 97 ? 3.318 7.48 -3.32 1 79.75 97 SER A C 1
ATOM 741 O O . SER A 1 97 ? 2.113 7.422 -3.064 1 79.75 97 SER A O 1
ATOM 743 N N . LEU A 1 98 ? 3.881 8.477 -3.889 1 83.06 98 LEU A N 1
ATOM 744 C CA . LEU A 1 98 ? 3.125 9.672 -4.246 1 83.06 98 LEU A CA 1
ATOM 745 C C . LEU A 1 98 ? 2.076 9.352 -5.309 1 83.06 98 LEU A C 1
ATOM 747 O O . LEU A 1 98 ? 0.912 9.734 -5.168 1 83.06 98 LEU A O 1
ATOM 751 N N . VAL A 1 99 ? 2.498 8.656 -6.32 1 87.25 99 VAL A N 1
ATOM 752 C CA . VAL A 1 99 ? 1.608 8.367 -7.441 1 87.25 99 VAL A CA 1
ATOM 753 C C . VAL A 1 99 ? 0.53 7.379 -7.004 1 87.25 99 VAL A C 1
ATOM 755 O O . VAL A 1 99 ? -0.651 7.566 -7.301 1 87.25 99 VAL A O 1
ATOM 758 N N . SER A 1 100 ? 0.933 6.359 -6.328 1 86.06 100 SER A N 1
ATOM 759 C CA . SER A 1 100 ? -0.01 5.344 -5.871 1 86.06 100 SER A CA 1
ATOM 760 C C . SER A 1 100 ? -1.092 5.953 -4.984 1 86.06 100 SER A C 1
ATOM 762 O O . SER A 1 100 ? -2.283 5.75 -5.227 1 86.06 100 SER A O 1
ATOM 764 N N . ALA A 1 101 ? -0.714 6.699 -4.055 1 79.81 101 ALA A N 1
ATOM 765 C CA . ALA A 1 101 ? -1.659 7.309 -3.123 1 79.81 101 ALA A CA 1
ATOM 766 C C . ALA A 1 101 ? -2.562 8.312 -3.838 1 79.81 101 ALA A C 1
ATOM 768 O O . ALA A 1 101 ? -3.754 8.406 -3.533 1 79.81 101 ALA A O 1
ATOM 769 N N . SER A 1 102 ? -1.974 9.023 -4.754 1 85.31 102 SER A N 1
ATOM 770 C CA . SER A 1 102 ? -2.74 10.008 -5.516 1 85.31 102 SER A CA 1
ATOM 771 C C . SER A 1 102 ? -3.814 9.328 -6.363 1 85.31 102 SER A C 1
ATOM 773 O O . SER A 1 102 ? -4.961 9.781 -6.395 1 85.31 102 SER A O 1
ATOM 775 N N . PHE A 1 103 ? -3.406 8.328 -6.988 1 90.25 103 PHE A N 1
ATOM 776 C CA . PHE A 1 103 ? -4.359 7.609 -7.824 1 90.25 103 PHE A CA 1
ATOM 777 C C . PHE A 1 103 ? -5.453 6.977 -6.973 1 90.25 103 PHE A C 1
ATOM 779 O O . PHE A 1 103 ? -6.637 7.055 -7.309 1 90.25 103 PHE A O 1
ATOM 786 N N . PHE A 1 104 ? -5.039 6.445 -5.895 1 86.44 104 PHE A N 1
ATOM 787 C CA . PHE A 1 104 ? -6.016 5.828 -5.008 1 86.44 104 PHE A CA 1
ATOM 788 C C . PHE A 1 104 ? -6.98 6.867 -4.457 1 86.44 104 PHE A C 1
ATOM 790 O O . PHE A 1 104 ? -8.195 6.645 -4.43 1 86.44 104 PHE A O 1
ATOM 797 N N . GLY A 1 105 ? -6.41 7.992 -3.98 1 84.81 105 GLY A N 1
ATOM 798 C CA . GLY A 1 105 ? -7.254 9.078 -3.512 1 84.81 105 GLY A CA 1
ATOM 799 C C . GLY A 1 105 ? -8.242 9.562 -4.555 1 84.81 105 GLY A C 1
ATOM 800 O O . GLY A 1 105 ? -9.414 9.797 -4.25 1 84.81 105 GLY A O 1
ATOM 801 N N . LEU A 1 106 ? -7.773 9.68 -5.75 1 87.69 106 LEU A N 1
ATOM 802 C CA . LEU A 1 106 ? -8.641 10.094 -6.852 1 87.69 106 LEU A CA 1
ATOM 803 C C . LEU A 1 106 ? -9.766 9.086 -7.062 1 87.69 106 LEU A C 1
ATOM 805 O O . LEU A 1 106 ? -10.914 9.469 -7.289 1 87.69 106 LEU A O 1
ATOM 809 N N . GLY A 1 107 ? -9.383 7.852 -7.059 1 87.62 107 GLY A N 1
ATOM 810 C CA . GLY A 1 107 ? -10.398 6.816 -7.172 1 87.62 107 GLY A CA 1
ATOM 811 C C . GLY A 1 107 ? -11.469 6.906 -6.102 1 87.62 107 GLY A C 1
ATOM 812 O O . GLY A 1 107 ? -12.656 6.77 -6.395 1 87.62 107 GLY A O 1
ATOM 813 N N . MET A 1 108 ? -11.07 7.148 -4.91 1 83.94 108 MET A N 1
ATOM 814 C CA . MET A 1 108 ? -12.008 7.242 -3.791 1 83.94 108 MET A CA 1
ATOM 815 C C . MET A 1 108 ? -12.914 8.453 -3.938 1 83.94 108 MET A C 1
ATOM 817 O O . MET A 1 108 ? -14.109 8.383 -3.656 1 83.94 108 MET A O 1
ATOM 821 N N . VAL A 1 109 ? -12.359 9.578 -4.336 1 84.06 109 VAL A N 1
ATOM 822 C CA . VAL A 1 109 ? -13.141 10.789 -4.531 1 84.06 109 VAL A CA 1
ATOM 823 C C . VAL A 1 109 ? -14.156 10.578 -5.648 1 84.06 109 VAL A C 1
ATOM 825 O O . VAL A 1 109 ? -15.32 10.977 -5.523 1 84.06 109 VAL A O 1
ATOM 828 N N . LEU A 1 110 ? -13.695 9.961 -6.711 1 85.38 110 LEU A N 1
ATOM 829 C CA . LEU A 1 110 ? -14.586 9.703 -7.84 1 85.38 110 LEU A CA 1
ATOM 830 C C . LEU A 1 110 ? -15.688 8.727 -7.445 1 85.38 110 LEU A C 1
ATOM 832 O O . LEU A 1 110 ? -16.828 8.875 -7.883 1 85.38 110 LEU A O 1
ATOM 836 N N . LYS A 1 111 ? -15.297 7.738 -6.648 1 81.88 111 LYS A N 1
ATOM 837 C CA . LYS A 1 111 ? -16.281 6.777 -6.16 1 81.88 111 LYS A CA 1
ATOM 838 C C . LYS A 1 111 ? -17.375 7.473 -5.352 1 81.88 111 LYS A C 1
ATOM 840 O O . LYS A 1 111 ? -18.562 7.18 -5.52 1 81.88 111 LYS A O 1
ATOM 845 N N . ASN A 1 112 ? -16.953 8.398 -4.516 1 76.88 112 ASN A N 1
ATOM 846 C CA . ASN A 1 112 ? -17.906 9.141 -3.697 1 76.88 112 ASN A CA 1
ATOM 847 C C . ASN A 1 112 ? -18.797 10.039 -4.551 1 76.88 112 ASN A C 1
ATOM 849 O O . ASN A 1 112 ? -19.984 10.211 -4.25 1 76.88 112 ASN A O 1
ATOM 853 N N . ALA A 1 113 ? -18.234 10.523 -5.547 1 75.5 113 ALA A N 1
ATOM 854 C CA . ALA A 1 113 ? -18.984 11.391 -6.445 1 75.5 113 ALA A CA 1
ATOM 855 C C . ALA A 1 113 ? -20.094 10.609 -7.156 1 75.5 113 ALA A C 1
ATOM 857 O O . ALA A 1 113 ? -21.188 11.148 -7.398 1 75.5 113 ALA A O 1
ATOM 858 N N . ILE A 1 114 ? -19.797 9.398 -7.465 1 74.94 114 ILE A N 1
ATOM 859 C CA . ILE A 1 114 ? -20.781 8.555 -8.133 1 74.94 114 ILE A CA 1
ATOM 860 C C . ILE A 1 114 ? -21.891 8.172 -7.148 1 74.94 114 ILE A C 1
ATOM 862 O O . ILE A 1 114 ? -23.062 8.133 -7.512 1 74.94 114 ILE A O 1
ATOM 866 N N . GLN A 1 115 ? -21.484 7.863 -5.934 1 68 115 GLN A N 1
ATOM 867 C CA . GLN A 1 115 ? -22.438 7.453 -4.922 1 68 115 GLN A CA 1
ATOM 868 C C . GLN A 1 115 ? -23.422 8.578 -4.602 1 68 115 GLN A C 1
ATOM 870 O O . GLN A 1 115 ? -24.594 8.336 -4.359 1 68 115 GLN A O 1
ATOM 875 N N . GLY A 1 116 ? -23 9.805 -4.617 1 62.22 116 GLY A N 1
ATOM 876 C CA . GLY A 1 116 ? -23.844 10.945 -4.309 1 62.22 116 GLY A CA 1
ATOM 877 C C . GLY A 1 116 ? -24.703 11.398 -5.484 1 62.22 116 GLY A C 1
ATOM 878 O O . GLY A 1 116 ? -25.609 12.203 -5.324 1 62.22 116 GLY A O 1
ATOM 879 N N . ASN A 1 117 ? -24.297 10.828 -6.594 1 61.81 117 ASN A N 1
ATOM 880 C CA . ASN A 1 117 ? -24.984 11.297 -7.789 1 61.81 117 ASN A CA 1
ATOM 881 C C . ASN A 1 117 ? -26.094 10.336 -8.211 1 61.81 117 ASN A C 1
ATOM 883 O O . ASN A 1 117 ? -25.859 9.141 -8.359 1 61.81 117 ASN A O 1
ATOM 887 N N . GLU A 1 118 ? -27.297 10.797 -8.102 1 56.28 118 GLU A N 1
ATOM 888 C CA . GLU A 1 118 ? -28.516 10.078 -8.461 1 56.28 118 GLU A CA 1
ATOM 889 C C . GLU A 1 118 ? -28.359 9.383 -9.82 1 56.28 118 GLU A C 1
ATOM 891 O O . GLU A 1 118 ? -29 8.359 -10.07 1 56.28 118 GLU A O 1
ATOM 896 N N . ALA A 1 119 ? -27.703 10.023 -10.703 1 55.94 119 ALA A N 1
ATOM 897 C CA . ALA A 1 119 ? -27.578 9.492 -12.055 1 55.94 119 ALA A CA 1
ATOM 898 C C . ALA A 1 119 ? -26.922 8.117 -12.047 1 55.94 119 ALA A C 1
ATOM 900 O O . ALA A 1 119 ? -27.109 7.324 -12.977 1 55.94 119 ALA A O 1
ATOM 901 N N . PHE A 1 120 ? -26.234 7.766 -10.922 1 57.59 120 PHE A N 1
ATOM 902 C CA . PHE A 1 120 ? -25.516 6.504 -10.812 1 57.59 120 PHE A CA 1
ATOM 903 C C . PHE A 1 120 ? -26.156 5.609 -9.758 1 57.59 120 PHE A C 1
ATOM 905 O O . PHE A 1 120 ? -25.562 4.605 -9.344 1 57.59 120 PHE A O 1
ATOM 912 N N . ALA A 1 121 ? -27.266 6.07 -9.094 1 50.78 121 ALA A N 1
ATOM 913 C CA . ALA A 1 121 ? -28 5.43 -8.008 1 50.78 121 ALA A CA 1
ATOM 914 C C . ALA A 1 121 ? -28.391 4 -8.367 1 50.78 121 ALA A C 1
ATOM 916 O O . ALA A 1 121 ? -28.562 3.152 -7.492 1 50.78 121 ALA A O 1
ATOM 917 N N . GLY A 1 122 ? -28.703 3.738 -9.438 1 47.84 122 GLY A N 1
ATOM 918 C CA . GLY A 1 122 ? -29.219 2.418 -9.758 1 47.84 122 GLY A CA 1
ATOM 919 C C . GLY A 1 122 ? -28.203 1.314 -9.555 1 47.84 122 GLY A C 1
ATOM 920 O O . GLY A 1 122 ? -28.531 0.13 -9.617 1 47.84 122 GLY A O 1
ATOM 921 N N . ALA A 1 123 ? -27.047 1.461 -9.969 1 47.09 123 ALA A N 1
ATOM 922 C CA . ALA A 1 123 ? -26.094 0.368 -9.938 1 47.09 123 ALA A CA 1
ATOM 923 C C . ALA A 1 123 ? -25.453 0.231 -8.547 1 47.09 123 ALA A C 1
ATOM 925 O O . ALA A 1 123 ? -25.047 1.225 -7.945 1 47.09 123 ALA A O 1
ATOM 926 N N . SER A 1 124 ? -25.781 -0.773 -7.785 1 47.44 124 SER A N 1
ATOM 927 C CA . SER A 1 124 ? -25.391 -1.102 -6.418 1 47.44 124 SER A CA 1
ATOM 928 C C . SER A 1 124 ? -23.969 -0.656 -6.121 1 47.44 124 SER A C 1
ATOM 930 O O . SER A 1 124 ? -23.047 -0.921 -6.902 1 47.44 124 SER A O 1
ATOM 932 N N . GLN A 1 125 ? -23.781 0.389 -5.383 1 50.91 125 GLN A N 1
ATOM 933 C CA . GLN A 1 125 ? -22.516 0.847 -4.801 1 50.91 125 GLN A CA 1
ATOM 934 C C . GLN A 1 125 ? -21.656 -0.331 -4.344 1 50.91 125 GLN A C 1
ATOM 936 O O . GLN A 1 125 ? -20.453 -0.198 -4.188 1 50.91 125 GLN A O 1
ATOM 941 N N . ALA A 1 126 ? -22.281 -1.433 -3.961 1 54.03 126 ALA A N 1
ATOM 942 C CA . ALA A 1 126 ? -21.625 -2.652 -3.504 1 54.03 126 ALA A CA 1
ATOM 943 C C . ALA A 1 126 ? -20.625 -3.16 -4.543 1 54.03 126 ALA A C 1
ATOM 945 O O . ALA A 1 126 ? -19.578 -3.711 -4.195 1 54.03 126 ALA A O 1
ATOM 946 N N . GLY A 1 127 ? -20.828 -2.758 -5.801 1 59.09 127 GLY A N 1
ATOM 947 C CA . GLY A 1 127 ? -20 -3.299 -6.859 1 59.09 127 GLY A CA 1
ATOM 948 C C . GLY A 1 127 ? -18.609 -2.688 -6.898 1 59.09 127 GLY A C 1
ATOM 949 O O . GLY A 1 127 ? -17.625 -3.389 -7.121 1 59.09 127 GLY A O 1
ATOM 950 N N . LEU A 1 128 ? -18.547 -1.4 -6.469 1 63.5 128 LEU A N 1
ATOM 951 C CA . LEU A 1 128 ? -17.25 -0.747 -6.625 1 63.5 128 LEU A CA 1
ATOM 952 C C . LEU A 1 128 ? -16.359 -1.008 -5.41 1 63.5 128 LEU A C 1
ATOM 954 O O . LEU A 1 128 ? -15.141 -1.089 -5.539 1 63.5 128 LEU A O 1
ATOM 958 N N . GLN A 1 129 ? -17.016 -1.143 -4.23 1 65.12 129 GLN A N 1
ATOM 959 C CA . GLN A 1 129 ? -16.266 -1.479 -3.023 1 65.12 129 GLN A CA 1
ATOM 960 C C . GLN A 1 129 ? -15.609 -2.852 -3.146 1 65.12 129 GLN A C 1
ATOM 962 O O . GLN A 1 129 ? -14.547 -3.096 -2.566 1 65.12 129 GLN A O 1
ATOM 967 N N . THR A 1 130 ? -16.156 -3.617 -4.066 1 68.19 130 THR A N 1
ATOM 968 C CA . THR A 1 130 ? -15.648 -4.961 -4.312 1 68.19 130 THR A CA 1
ATOM 969 C C . THR A 1 130 ? -14.258 -4.906 -4.93 1 68.19 130 THR A C 1
ATOM 971 O O . THR A 1 130 ? -13.43 -5.789 -4.691 1 68.19 130 THR A O 1
ATOM 974 N N . TYR A 1 131 ? -14 -3.795 -5.582 1 76.62 131 TYR A N 1
ATOM 975 C CA . TYR A 1 131 ? -12.711 -3.711 -6.262 1 76.62 131 TYR A CA 1
ATOM 976 C C . TYR A 1 131 ? -11.617 -3.254 -5.301 1 76.62 131 TYR A C 1
ATOM 978 O O . TYR A 1 131 ? -10.43 -3.404 -5.59 1 76.62 131 TYR A O 1
ATOM 986 N N . LEU A 1 132 ? -12.039 -2.801 -4.18 1 73.81 132 LEU A N 1
ATOM 987 C CA . LEU A 1 132 ? -11.062 -2.379 -3.184 1 73.81 132 LEU A CA 1
ATOM 988 C C . LEU A 1 132 ? -10.648 -3.551 -2.301 1 73.81 132 LEU A C 1
ATOM 990 O O . LEU A 1 132 ? -9.461 -3.742 -2.035 1 73.81 132 LEU A O 1
ATOM 994 N N . PHE A 1 133 ? -11.609 -4.301 -1.931 1 73.69 133 PHE A N 1
ATOM 995 C CA . PHE A 1 133 ? -11.352 -5.328 -0.928 1 73.69 133 PHE A CA 1
ATOM 996 C C . PHE A 1 133 ? -11.484 -6.719 -1.532 1 73.69 133 PHE A C 1
ATOM 998 O O . PHE A 1 133 ? -11.117 -7.715 -0.901 1 73.69 133 PHE A O 1
ATOM 1005 N N . GLY A 1 134 ? -11.852 -6.742 -2.738 1 76.38 134 GLY A N 1
ATOM 1006 C CA . GLY A 1 134 ? -12.078 -8.039 -3.357 1 76.38 134 GLY A CA 1
ATOM 1007 C C . GLY A 1 134 ? -13.328 -8.734 -2.84 1 76.38 134 GLY A C 1
ATOM 1008 O O . GLY A 1 134 ? -13.562 -8.773 -1.631 1 76.38 134 GLY A O 1
ATOM 1009 N N . GLN A 1 135 ? -14.188 -9.109 -3.609 1 78.62 135 GLN A N 1
ATOM 1010 C CA . GLN A 1 135 ? -15.352 -9.906 -3.252 1 78.62 135 GLN A CA 1
ATOM 1011 C C . GLN A 1 135 ? -15.516 -11.102 -4.191 1 78.62 135 GLN A C 1
ATOM 1013 O O . GLN A 1 135 ? -16.344 -11.07 -5.102 1 78.62 135 GLN A O 1
ATOM 1018 N N . ALA A 1 136 ? -14.781 -12.078 -3.818 1 79.25 136 ALA A N 1
ATOM 1019 C CA . ALA A 1 136 ? -14.742 -13.273 -4.66 1 79.25 136 ALA A CA 1
ATOM 1020 C C . ALA A 1 136 ? -16.125 -13.93 -4.746 1 79.25 136 ALA A C 1
ATOM 1022 O O . ALA A 1 136 ? -16.438 -14.57 -5.746 1 79.25 136 ALA A O 1
ATOM 1023 N N . ALA A 1 137 ? -16.953 -13.672 -3.766 1 71.94 137 ALA A N 1
ATOM 1024 C CA . ALA A 1 137 ? -18.266 -14.297 -3.703 1 71.94 137 ALA A CA 1
ATOM 1025 C C . ALA A 1 137 ? -19.172 -13.773 -4.816 1 71.94 137 ALA A C 1
ATOM 1027 O O . ALA A 1 137 ? -20.141 -14.445 -5.211 1 71.94 137 ALA A O 1
ATOM 1028 N N . PHE A 1 138 ? -18.812 -12.656 -5.355 1 75.12 138 PHE A N 1
ATOM 1029 C CA . PHE A 1 138 ? -19.719 -12.023 -6.312 1 75.12 138 PHE A CA 1
ATOM 1030 C C . PHE A 1 138 ? -19.203 -12.219 -7.738 1 75.12 138 PHE A C 1
ATOM 1032 O O . PHE A 1 138 ? -19.781 -11.664 -8.68 1 75.12 138 PHE A O 1
ATOM 1039 N N . ILE A 1 139 ? -18.156 -13.016 -7.855 1 83.81 139 ILE A N 1
ATOM 1040 C CA . ILE A 1 139 ? -17.641 -13.156 -9.211 1 83.81 139 ILE A CA 1
ATOM 1041 C C . ILE A 1 139 ? -18.531 -14.094 -10.016 1 83.81 139 ILE A C 1
ATOM 1043 O O . ILE A 1 139 ? -19.125 -15.031 -9.461 1 83.81 139 ILE A O 1
ATOM 1047 N N . GLN A 1 140 ? -18.719 -13.68 -11.297 1 87.44 140 GLN A N 1
ATOM 1048 C CA . GLN A 1 140 ? -19.531 -14.469 -12.219 1 87.44 140 GLN A CA 1
ATOM 1049 C C . GLN A 1 140 ? -18.656 -15.219 -13.219 1 87.44 140 GLN A C 1
ATOM 1051 O O . GLN A 1 140 ? -17.438 -15.055 -13.234 1 87.44 140 GLN A O 1
ATOM 1056 N N . LEU A 1 141 ? -19.328 -16.031 -14.008 1 89.88 141 LEU A N 1
ATOM 1057 C CA . LEU A 1 141 ? -18.609 -16.875 -14.969 1 89.88 141 LEU A CA 1
ATOM 1058 C C . LEU A 1 141 ? -17.812 -16.031 -15.953 1 89.88 141 LEU A C 1
ATOM 1060 O O . LEU A 1 141 ? -16.719 -16.406 -16.344 1 89.88 141 LEU A O 1
ATOM 1064 N N . ASP A 1 142 ? -18.344 -14.867 -16.297 1 90.25 142 ASP A N 1
ATOM 1065 C CA . ASP A 1 142 ? -17.641 -13.992 -17.234 1 90.25 142 ASP A CA 1
ATOM 1066 C C . ASP A 1 142 ? -16.328 -13.492 -16.641 1 90.25 142 ASP A C 1
ATOM 1068 O O . ASP A 1 142 ? -15.328 -13.344 -17.359 1 90.25 142 ASP A O 1
ATOM 1072 N N . ASP A 1 143 ? -16.375 -13.289 -15.391 1 90.75 143 ASP A N 1
ATOM 1073 C CA . ASP A 1 143 ? -15.148 -12.875 -14.711 1 90.75 143 ASP A CA 1
ATOM 1074 C C . ASP A 1 143 ? -14.102 -13.992 -14.734 1 90.75 143 ASP A C 1
ATOM 1076 O O . ASP A 1 143 ? -12.93 -13.734 -15.008 1 90.75 143 ASP A O 1
ATOM 1080 N N . VAL A 1 144 ? -14.586 -15.18 -14.516 1 93.25 144 VAL A N 1
ATOM 1081 C CA . VAL A 1 144 ? -13.695 -16.328 -14.438 1 93.25 144 VAL A CA 1
ATOM 1082 C C . VAL A 1 144 ? -13.055 -16.594 -15.797 1 93.25 144 VAL A C 1
ATOM 1084 O O . VAL A 1 144 ? -11.867 -16.891 -15.883 1 93.25 144 VAL A O 1
ATOM 1087 N N . ILE A 1 145 ? -13.828 -16.438 -16.766 1 94.31 145 ILE A N 1
ATOM 1088 C CA . ILE A 1 145 ? -13.336 -16.656 -18.125 1 94.31 145 ILE A CA 1
ATOM 1089 C C . ILE A 1 145 ? -12.273 -15.625 -18.453 1 94.31 145 ILE A C 1
ATOM 1091 O O . ILE A 1 145 ? -11.211 -15.969 -18.984 1 94.31 145 ILE A O 1
ATOM 1095 N N . LEU A 1 146 ? -12.547 -14.414 -18.125 1 93.81 146 LEU A N 1
ATOM 1096 C CA . LEU A 1 146 ? -11.586 -13.352 -18.391 1 93.81 146 LEU A CA 1
ATOM 1097 C C . LEU A 1 146 ? -10.297 -13.57 -17.609 1 93.81 146 LEU A C 1
ATOM 1099 O O . LEU A 1 146 ? -9.203 -13.438 -18.172 1 93.81 146 LEU A O 1
ATOM 1103 N N . ILE A 1 147 ? -10.406 -13.922 -16.406 1 95 147 ILE A N 1
ATOM 1104 C CA . ILE A 1 147 ? -9.25 -14.195 -15.57 1 95 147 ILE A CA 1
ATOM 1105 C C . ILE A 1 147 ? -8.461 -15.367 -16.156 1 95 147 ILE A C 1
ATOM 1107 O O . ILE A 1 147 ? -7.227 -15.312 -16.234 1 95 147 ILE A O 1
ATOM 1111 N N . GLY A 1 148 ? -9.234 -16.359 -16.547 1 96.06 148 GLY A N 1
ATOM 1112 C CA . GLY A 1 148 ? -8.594 -17.516 -17.156 1 96.06 148 GLY A CA 1
ATOM 1113 C C . GLY A 1 148 ? -7.824 -17.172 -18.422 1 96.06 148 GLY A C 1
ATOM 1114 O O . GLY A 1 148 ? -6.691 -17.609 -18.609 1 96.06 148 GLY A O 1
ATOM 1115 N N . ILE A 1 149 ? -8.391 -16.375 -19.219 1 96.44 149 ILE A N 1
ATOM 1116 C CA . ILE A 1 149 ? -7.785 -16 -20.484 1 96.44 149 ILE A CA 1
ATOM 1117 C C . ILE A 1 149 ? -6.512 -15.195 -20.234 1 96.44 149 ILE A C 1
ATOM 1119 O O . ILE A 1 149 ? -5.461 -15.484 -20.812 1 96.44 149 ILE A O 1
ATOM 1123 N N . ILE A 1 150 ? -6.586 -14.242 -19.391 1 96.25 150 ILE A N 1
ATOM 1124 C CA . ILE A 1 150 ? -5.438 -13.391 -19.109 1 96.25 150 ILE A CA 1
ATOM 1125 C C . ILE A 1 150 ? -4.348 -14.203 -18.406 1 96.25 150 ILE A C 1
ATOM 1127 O O . ILE A 1 150 ? -3.16 -14.031 -18.703 1 96.25 150 ILE A O 1
ATOM 1131 N N . SER A 1 151 ? -4.758 -15.039 -17.516 1 97.19 151 SER A N 1
ATOM 1132 C CA . SER A 1 151 ? -3.799 -15.898 -16.828 1 97.19 151 SER A CA 1
ATOM 1133 C C . SER A 1 151 ? -3.092 -16.828 -17.797 1 97.19 151 SER A C 1
ATOM 1135 O O . SER A 1 151 ? -1.87 -17 -17.734 1 97.19 151 SER A O 1
ATOM 1137 N N . LEU A 1 152 ? -3.871 -17.438 -18.625 1 97.06 152 LEU A N 1
ATOM 1138 C CA . LEU A 1 152 ? -3.291 -18.344 -19.609 1 97.06 152 LEU A CA 1
ATOM 1139 C C . LEU A 1 152 ? -2.352 -17.594 -20.562 1 97.06 152 LEU A C 1
ATOM 1141 O O . LEU A 1 152 ? -1.296 -18.109 -20.922 1 97.06 152 LEU A O 1
ATOM 1145 N N . LEU A 1 153 ? -2.777 -16.453 -20.906 1 96.81 153 LEU A N 1
ATOM 1146 C CA . LEU A 1 153 ? -1.937 -15.633 -21.766 1 96.81 153 LEU A CA 1
ATOM 1147 C C . LEU A 1 153 ? -0.623 -15.289 -21.078 1 96.81 153 LEU A C 1
ATOM 1149 O O . LEU A 1 153 ? 0.445 -15.359 -21.688 1 96.81 153 LEU A O 1
ATOM 1153 N N . ALA A 1 154 ? -0.694 -14.898 -19.844 1 97.12 154 ALA A N 1
ATOM 1154 C CA . ALA A 1 154 ? 0.502 -14.562 -19.078 1 97.12 154 ALA A CA 1
ATOM 1155 C C . ALA A 1 154 ? 1.434 -15.766 -18.953 1 97.12 154 ALA A C 1
ATOM 1157 O O . ALA A 1 154 ? 2.646 -15.641 -19.141 1 97.12 154 ALA A O 1
ATOM 1158 N N . LEU A 1 155 ? 0.875 -16.938 -18.703 1 97.19 155 LEU A N 1
ATOM 1159 C CA . LEU A 1 155 ? 1.671 -18.141 -18.562 1 97.19 155 LEU A CA 1
ATOM 1160 C C . LEU A 1 155 ? 2.283 -18.562 -19.891 1 97.19 155 LEU A C 1
ATOM 1162 O O . LEU A 1 155 ? 3.434 -19 -19.953 1 97.19 155 LEU A O 1
ATOM 1166 N N . ALA A 1 156 ? 1.506 -18.422 -20.906 1 97.62 156 ALA A N 1
ATOM 1167 C CA . ALA A 1 156 ? 1.988 -18.781 -22.25 1 97.62 156 ALA A CA 1
ATOM 1168 C C . ALA A 1 156 ? 3.156 -17.891 -22.656 1 97.62 156 ALA A C 1
ATOM 1170 O O . ALA A 1 156 ? 4.168 -18.375 -23.172 1 97.62 156 ALA A O 1
ATOM 1171 N N . LEU A 1 157 ? 3.021 -16.625 -22.422 1 97.19 157 LEU A N 1
ATOM 1172 C CA . LEU A 1 157 ? 4.086 -15.688 -22.781 1 97.19 157 LEU A CA 1
ATOM 1173 C C . LEU A 1 157 ? 5.32 -15.922 -21.922 1 97.19 157 LEU A C 1
ATOM 1175 O O . LEU A 1 157 ? 6.449 -15.852 -22.406 1 97.19 157 LEU A O 1
ATOM 1179 N N . PHE A 1 158 ? 5.102 -16.188 -20.688 1 96.62 158 PHE A N 1
ATOM 1180 C CA . PHE A 1 158 ? 6.227 -16.484 -19.812 1 96.62 158 PHE A CA 1
ATOM 1181 C C . PHE A 1 158 ? 6.945 -17.75 -20.281 1 96.62 158 PHE A C 1
ATOM 1183 O O . PHE A 1 158 ? 8.18 -17.797 -20.312 1 96.62 158 PHE A O 1
ATOM 1190 N N . ALA A 1 159 ? 6.117 -18.766 -20.609 1 95.75 159 ALA A N 1
ATOM 1191 C CA . ALA A 1 159 ? 6.703 -20.031 -21.062 1 95.75 159 ALA A CA 1
ATOM 1192 C C . ALA A 1 159 ? 7.488 -19.828 -22.359 1 95.75 159 ALA A C 1
ATOM 1194 O O . ALA A 1 159 ? 8.547 -20.438 -22.547 1 95.75 159 ALA A O 1
ATOM 1195 N N . PHE A 1 160 ? 6.949 -18.984 -23.156 1 96.31 160 PHE A N 1
ATOM 1196 C CA . PHE A 1 160 ? 7.586 -18.719 -24.438 1 96.31 160 PHE A CA 1
ATOM 1197 C C . PHE A 1 160 ? 8.922 -18.016 -24.25 1 96.31 160 PHE A C 1
ATOM 1199 O O . PHE A 1 160 ? 9.891 -18.297 -24.953 1 96.31 160 PHE A O 1
ATOM 1206 N N . PHE A 1 161 ? 9.031 -17.125 -23.297 1 96.25 161 PHE A N 1
ATOM 1207 C CA . PHE A 1 161 ? 10.25 -16.375 -23.062 1 96.25 161 PHE A CA 1
ATOM 1208 C C . PHE A 1 161 ? 10.992 -16.906 -21.844 1 96.25 161 PHE A C 1
ATOM 1210 O O . PHE A 1 161 ? 11.758 -16.172 -21.203 1 96.25 161 PHE A O 1
ATOM 1217 N N . TYR A 1 162 ? 10.742 -18.078 -21.469 1 95.5 162 TYR A N 1
ATOM 1218 C CA . TYR A 1 162 ? 11.289 -18.641 -20.234 1 95.5 162 TYR A CA 1
ATOM 1219 C C . TYR A 1 162 ? 12.812 -18.594 -20.234 1 95.5 162 TYR A C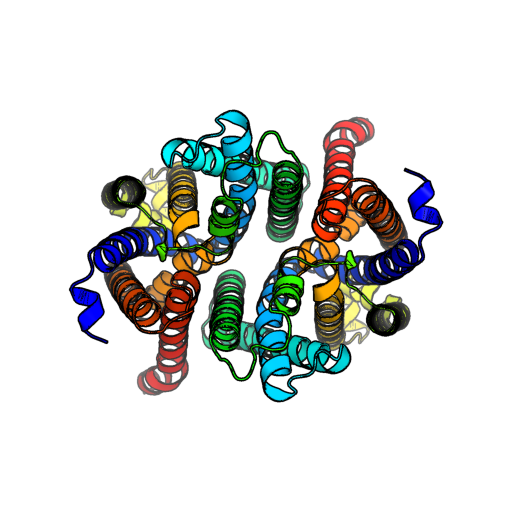 1
ATOM 1221 O O . TYR A 1 162 ? 13.422 -18.172 -19.25 1 95.5 162 TYR A O 1
ATOM 1229 N N . GLN A 1 163 ? 13.453 -18.953 -21.297 1 94.81 163 GLN A N 1
ATOM 1230 C CA . GLN A 1 163 ? 14.914 -18.969 -21.391 1 94.81 163 GLN A CA 1
ATOM 1231 C C . GLN A 1 163 ? 15.492 -17.562 -21.312 1 94.81 163 GLN A C 1
ATOM 1233 O O . GLN A 1 163 ? 16.5 -17.344 -20.641 1 94.81 163 GLN A O 1
ATOM 1238 N N . ASP A 1 164 ? 14.789 -16.672 -21.953 1 95.5 164 ASP A N 1
ATOM 1239 C CA . ASP A 1 164 ? 15.242 -15.281 -21.906 1 95.5 164 ASP A CA 1
ATOM 1240 C C . ASP A 1 164 ? 15.102 -14.703 -20.5 1 95.5 164 ASP A C 1
ATOM 1242 O O . ASP A 1 164 ? 15.977 -13.961 -20.047 1 95.5 164 ASP A O 1
ATOM 1246 N N . TYR A 1 165 ? 14.023 -15.078 -19.844 1 95.44 165 TYR A N 1
ATOM 1247 C CA . TYR A 1 165 ? 13.828 -14.609 -18.469 1 95.44 165 TYR A CA 1
ATOM 1248 C C . TYR A 1 165 ? 14.891 -15.188 -17.547 1 95.44 165 TYR A C 1
ATOM 1250 O O . TYR A 1 165 ? 15.438 -14.469 -16.703 1 95.44 165 TYR A O 1
ATOM 1258 N N . LYS A 1 166 ? 15.148 -16.422 -17.719 1 93.5 166 LYS A N 1
ATOM 1259 C CA . LYS A 1 166 ? 16.156 -17.078 -16.875 1 93.5 166 LYS A CA 1
ATOM 1260 C C . LYS A 1 166 ? 17.516 -16.391 -17.016 1 93.5 16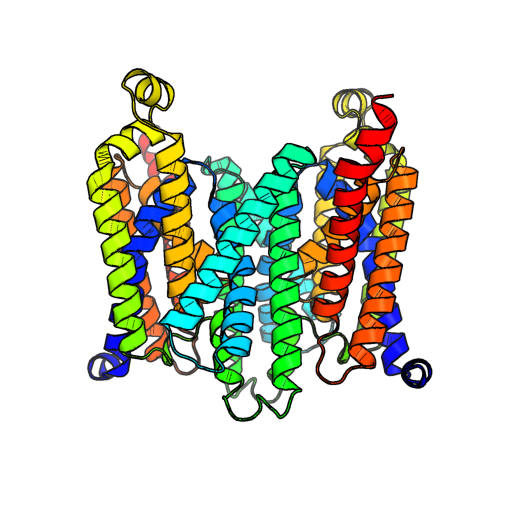6 LYS A C 1
ATOM 1262 O O . LYS A 1 166 ? 18.188 -16.125 -16.016 1 93.5 166 LYS A O 1
ATOM 1267 N N . LEU A 1 167 ? 17.891 -16.078 -18.219 1 92.56 167 LEU A N 1
ATOM 1268 C CA . LEU A 1 167 ? 19.172 -15.398 -18.469 1 92.56 167 LEU A CA 1
ATOM 1269 C C . LEU A 1 167 ? 19.156 -13.992 -17.891 1 92.56 167 LEU A C 1
ATOM 1271 O O . LEU A 1 167 ? 20.125 -13.562 -17.266 1 92.56 167 LEU A O 1
ATOM 1275 N N . TYR A 1 168 ? 18.047 -13.367 -18.094 1 92.62 168 TYR A N 1
ATOM 1276 C CA . TYR A 1 168 ? 17.875 -12 -17.609 1 92.62 168 TYR A CA 1
ATOM 1277 C C . TYR A 1 168 ? 17.953 -11.953 -16.078 1 92.62 168 TYR A C 1
ATOM 1279 O O . TYR A 1 168 ? 18.625 -11.094 -15.516 1 92.62 168 TYR A O 1
ATOM 1287 N N . LEU A 1 169 ? 17.359 -12.898 -15.398 1 91.88 169 LEU A N 1
ATOM 1288 C CA . LEU A 1 169 ? 17.219 -12.883 -13.945 1 91.88 169 LEU A CA 1
ATOM 1289 C C . LEU A 1 169 ? 18.516 -13.32 -13.266 1 91.88 169 LEU A C 1
ATOM 1291 O O . LEU A 1 169 ? 18.844 -12.828 -12.18 1 91.88 169 LEU A O 1
ATOM 1295 N N . PHE A 1 170 ? 19.328 -14.109 -13.883 1 90.19 170 PHE A N 1
ATOM 1296 C CA . PHE A 1 170 ? 20.453 -14.703 -13.164 1 90.19 170 PHE A CA 1
ATOM 1297 C C . PHE A 1 170 ? 21.781 -14.188 -13.711 1 90.19 170 PHE A C 1
ATOM 1299 O O . PHE A 1 170 ? 22.797 -14.227 -13.023 1 90.19 170 PHE A O 1
ATOM 1306 N N . ASP A 1 171 ? 21.797 -13.664 -15.016 1 90.31 171 ASP A N 1
ATOM 1307 C CA . ASP A 1 171 ? 23 -13.078 -15.594 1 90.31 171 ASP A CA 1
ATOM 1308 C C . ASP A 1 171 ? 22.656 -12.016 -16.641 1 90.31 171 ASP A C 1
ATOM 1310 O O . ASP A 1 171 ? 22.672 -12.289 -17.844 1 90.31 171 ASP A O 1
ATOM 1314 N N . GLN A 1 172 ? 22.438 -10.914 -16.031 1 87.69 172 GLN A N 1
ATOM 1315 C CA . GLN A 1 172 ? 21.984 -9.836 -16.906 1 87.69 172 GLN A CA 1
ATOM 1316 C C . GLN A 1 172 ? 23.047 -9.477 -17.938 1 87.69 172 GLN A C 1
ATOM 1318 O O . GLN A 1 172 ? 22.719 -9.18 -19.094 1 87.69 172 GLN A O 1
ATOM 1323 N N . THR A 1 173 ? 24.328 -9.445 -17.547 1 88 173 THR A N 1
ATOM 1324 C CA . THR A 1 173 ? 25.422 -9.109 -18.453 1 88 173 THR A CA 1
ATOM 1325 C C . THR A 1 173 ? 25.5 -10.117 -19.594 1 88 173 THR A C 1
ATOM 1327 O O . THR A 1 173 ? 25.594 -9.727 -20.766 1 88 173 THR A O 1
ATOM 1330 N N . PHE A 1 174 ? 25.5 -11.344 -19.188 1 89.25 174 PHE A N 1
ATOM 1331 C CA . PHE A 1 174 ? 25.562 -12.383 -20.203 1 89.25 174 PHE A CA 1
ATOM 1332 C C . PHE A 1 174 ? 24.344 -12.312 -21.109 1 89.25 174 PHE A C 1
ATOM 1334 O O . PHE A 1 174 ? 24.453 -12.492 -22.328 1 89.25 174 PHE A O 1
ATOM 1341 N N . ALA A 1 175 ? 23.188 -12.008 -20.578 1 90.94 175 ALA A N 1
ATOM 1342 C CA . ALA A 1 175 ? 21.953 -11.891 -21.344 1 90.94 175 ALA A CA 1
ATOM 1343 C C . ALA A 1 175 ? 22.062 -10.797 -22.406 1 90.94 175 ALA A C 1
ATOM 1345 O O . ALA A 1 175 ? 21.656 -10.992 -23.547 1 90.94 175 ALA A O 1
ATOM 1346 N N . ARG A 1 176 ? 22.672 -9.742 -22 1 90.19 176 ARG A N 1
ATOM 1347 C CA . ARG A 1 176 ? 22.859 -8.625 -22.922 1 90.19 176 ARG A CA 1
ATOM 1348 C C . ARG A 1 176 ? 23.828 -8.984 -24.031 1 90.19 176 ARG A C 1
ATOM 1350 O O . ARG A 1 176 ? 23.625 -8.609 -25.188 1 90.19 176 ARG A O 1
ATOM 1357 N N . VAL A 1 177 ? 24.828 -9.703 -23.75 1 90.12 177 VAL A N 1
ATOM 1358 C CA . VAL A 1 177 ? 25.891 -10.062 -24.688 1 90.12 177 VAL A CA 1
ATOM 1359 C C . VAL A 1 177 ? 25.328 -11.008 -25.766 1 90.12 177 VAL A C 1
ATOM 1361 O O . VAL A 1 177 ? 25.688 -10.906 -26.938 1 90.12 177 VAL A O 1
ATOM 1364 N N . ILE A 1 178 ? 24.453 -11.828 -25.391 1 92.69 178 ILE A N 1
ATOM 1365 C CA . ILE A 1 178 ? 23.969 -12.828 -26.328 1 92.69 178 ILE A CA 1
ATOM 1366 C C . ILE A 1 178 ? 22.75 -12.289 -27.062 1 92.69 178 ILE A C 1
ATOM 1368 O O . ILE A 1 178 ? 22.141 -13 -27.875 1 92.69 178 ILE A O 1
ATOM 1372 N N . GLY A 1 179 ? 22.297 -11.062 -26.75 1 91.25 179 GLY A N 1
ATOM 1373 C CA . GLY A 1 179 ? 21.297 -10.375 -27.547 1 91.25 179 GLY A CA 1
ATOM 1374 C C . GLY A 1 179 ? 19.906 -10.398 -26.922 1 91.25 179 GLY A C 1
ATOM 1375 O O . GLY A 1 179 ? 18.922 -10.094 -27.594 1 91.25 179 GLY A O 1
ATOM 1376 N N . VAL A 1 180 ? 19.781 -10.875 -25.781 1 91.88 180 VAL A N 1
ATOM 1377 C CA . VAL A 1 180 ? 18.484 -10.828 -25.109 1 91.88 180 VAL A CA 1
ATOM 1378 C C . VAL A 1 180 ? 18.062 -9.383 -24.906 1 91.88 180 VAL A C 1
ATOM 1380 O O . VAL A 1 180 ? 18.844 -8.562 -24.406 1 91.88 180 VAL A O 1
ATOM 1383 N N . ARG A 1 181 ? 16.906 -9.055 -25.344 1 92.75 181 ARG A N 1
ATOM 1384 C CA . ARG A 1 181 ? 16.391 -7.699 -25.172 1 92.75 181 ARG A CA 1
ATOM 1385 C C . ARG A 1 181 ? 15.828 -7.5 -23.781 1 92.75 181 ARG A C 1
ATOM 1387 O O . ARG A 1 181 ? 14.609 -7.559 -23.578 1 92.75 181 ARG A O 1
ATOM 1394 N N . VAL A 1 182 ? 16.578 -7.133 -22.922 1 92.5 182 VAL A N 1
ATOM 1395 C CA . VAL A 1 182 ? 16.266 -7.023 -21.5 1 92.5 182 VAL A CA 1
ATOM 1396 C C . VAL A 1 182 ? 15.156 -5.984 -21.297 1 92.5 182 VAL A C 1
ATOM 1398 O O . VAL A 1 182 ? 14.211 -6.215 -20.547 1 92.5 182 VAL A O 1
ATOM 1401 N N . LYS A 1 183 ? 15.227 -4.938 -21.984 1 91.62 183 LYS A N 1
ATOM 1402 C CA . LYS A 1 183 ? 14.227 -3.879 -21.859 1 91.62 183 LYS A CA 1
ATOM 1403 C C . LYS A 1 183 ? 12.844 -4.379 -22.281 1 91.62 183 LYS A C 1
ATOM 1405 O O . LYS A 1 183 ? 11.836 -4.012 -21.672 1 91.62 183 LYS A O 1
ATOM 1410 N N . TYR A 1 184 ? 12.844 -5.145 -23.266 1 94.12 184 TYR A N 1
ATOM 1411 C CA . TYR A 1 184 ? 11.586 -5.711 -23.734 1 94.12 184 TYR A CA 1
ATOM 1412 C C . TYR A 1 184 ? 10.984 -6.648 -22.703 1 94.12 184 TYR A C 1
ATOM 1414 O O . TYR A 1 184 ? 9.773 -6.621 -22.453 1 94.12 184 TYR A O 1
ATOM 1422 N N . LEU A 1 185 ? 11.797 -7.418 -22.094 1 94.5 185 LEU A N 1
ATOM 1423 C CA . LEU A 1 185 ? 11.328 -8.344 -21.078 1 94.5 185 LEU A CA 1
ATOM 1424 C C . LEU A 1 185 ? 10.797 -7.594 -19.859 1 94.5 185 LEU A C 1
ATOM 1426 O O . LEU A 1 185 ? 9.797 -8 -19.25 1 94.5 185 LEU A O 1
ATOM 1430 N N . GLN A 1 186 ? 11.406 -6.527 -19.594 1 92.44 186 GLN A N 1
ATOM 1431 C CA . GLN A 1 186 ? 10.961 -5.695 -18.484 1 92.44 186 GLN A CA 1
ATOM 1432 C C . GLN A 1 186 ? 9.586 -5.09 -18.766 1 92.44 186 GLN A C 1
ATOM 1434 O O . GLN A 1 186 ? 8.711 -5.105 -17.906 1 92.44 186 GLN A O 1
ATOM 1439 N N . GLN A 1 187 ? 9.453 -4.609 -19.938 1 91.94 187 GLN A N 1
ATOM 1440 C CA . GLN A 1 187 ? 8.18 -4.016 -20.328 1 91.94 187 GLN A CA 1
ATOM 1441 C C . GLN A 1 187 ? 7.074 -5.07 -20.375 1 91.94 187 GLN A C 1
ATOM 1443 O O . GLN A 1 187 ? 5.934 -4.805 -20 1 91.94 187 GLN A O 1
ATOM 1448 N N . LEU A 1 188 ? 7.43 -6.199 -20.906 1 94.75 188 LEU A N 1
ATOM 1449 C CA . LEU A 1 188 ? 6.469 -7.293 -20.969 1 94.75 188 LEU A CA 1
ATOM 1450 C C . LEU A 1 188 ? 6.023 -7.711 -19.562 1 94.75 188 LEU A C 1
ATOM 1452 O O . LEU A 1 188 ? 4.84 -7.949 -19.328 1 94.75 188 LEU A O 1
ATOM 1456 N N . THR A 1 189 ? 6.98 -7.809 -18.719 1 94 189 THR A N 1
ATOM 1457 C CA . THR A 1 189 ? 6.672 -8.172 -17.328 1 94 189 THR A CA 1
ATOM 1458 C C . THR A 1 189 ? 5.723 -7.156 -16.703 1 94 189 THR A C 1
ATOM 1460 O O . THR A 1 189 ? 4.746 -7.531 -16.062 1 94 189 THR A O 1
ATOM 1463 N N . MET A 1 190 ? 5.969 -5.914 -16.938 1 92.19 190 MET A N 1
ATOM 1464 C CA . MET A 1 190 ? 5.109 -4.855 -16.406 1 92.19 190 MET A CA 1
ATOM 1465 C C . MET A 1 190 ? 3.701 -4.965 -16.969 1 92.19 190 MET A C 1
ATOM 1467 O O . MET A 1 190 ? 2.719 -4.812 -16.25 1 92.19 190 MET A O 1
ATOM 1471 N N . PHE A 1 191 ? 3.674 -5.191 -18.188 1 93.38 191 PHE A N 1
ATOM 1472 C CA . PHE A 1 191 ? 2.391 -5.336 -18.875 1 93.38 191 PHE A CA 1
ATOM 1473 C C . PHE A 1 191 ? 1.602 -6.504 -18.297 1 93.38 191 PHE A C 1
ATOM 1475 O O . PHE A 1 191 ? 0.414 -6.367 -18 1 93.38 191 PHE A O 1
ATOM 1482 N N . LEU A 1 192 ? 2.234 -7.598 -18.172 1 94.75 192 LEU A N 1
ATOM 1483 C CA . LEU A 1 192 ? 1.586 -8.789 -17.625 1 94.75 192 LEU A CA 1
ATOM 1484 C C . LEU A 1 192 ? 1.153 -8.555 -16.188 1 94.75 192 LEU A C 1
ATOM 1486 O O . LEU A 1 192 ? 0.065 -8.977 -15.781 1 94.75 192 LEU A O 1
ATOM 1490 N N . MET A 1 193 ? 1.957 -7.879 -15.445 1 93.81 193 MET A N 1
ATOM 1491 C CA . MET A 1 193 ? 1.627 -7.574 -14.055 1 93.81 193 MET A CA 1
ATOM 1492 C C . MET A 1 193 ? 0.379 -6.703 -13.969 1 93.81 193 MET A C 1
ATOM 1494 O O . MET A 1 193 ? -0.52 -6.977 -13.172 1 93.81 193 MET A O 1
ATOM 1498 N N . ILE A 1 194 ? 0.344 -5.719 -14.781 1 93.56 194 ILE A N 1
ATOM 1499 C CA . ILE A 1 194 ? -0.787 -4.797 -14.766 1 93.56 194 ILE A CA 1
ATOM 1500 C C . ILE A 1 194 ? -2.064 -5.543 -15.148 1 93.56 194 ILE A C 1
ATOM 1502 O O . ILE A 1 194 ? -3.113 -5.348 -14.531 1 93.56 194 ILE A O 1
ATOM 1506 N N . CYS A 1 195 ? -1.942 -6.375 -16.125 1 94.38 195 CYS A N 1
ATOM 1507 C CA . CYS A 1 195 ? -3.096 -7.148 -16.578 1 94.38 195 CYS A CA 1
ATOM 1508 C C . CYS A 1 195 ? -3.584 -8.086 -15.477 1 94.38 195 CYS A C 1
ATOM 1510 O O . CYS A 1 195 ? -4.785 -8.18 -15.227 1 94.38 195 CYS A O 1
ATOM 1512 N N . LEU A 1 196 ? -2.686 -8.75 -14.883 1 95.12 196 LEU A N 1
ATOM 1513 C CA . LEU A 1 196 ? -3.045 -9.68 -13.82 1 95.12 196 LEU A CA 1
ATOM 1514 C C . LEU A 1 196 ? -3.637 -8.938 -12.625 1 95.12 196 LEU A C 1
ATOM 1516 O O . LEU A 1 196 ? -4.598 -9.414 -12.008 1 95.12 196 LEU A O 1
ATOM 1520 N N . ILE A 1 197 ? -3.045 -7.812 -12.312 1 93.31 197 ILE A N 1
ATOM 1521 C CA . ILE A 1 197 ? -3.582 -6.996 -11.227 1 93.31 197 ILE A CA 1
ATOM 1522 C C . ILE A 1 197 ? -5.008 -6.562 -11.562 1 93.31 197 ILE A C 1
ATOM 1524 O O . ILE A 1 197 ? -5.914 -6.688 -10.742 1 93.31 197 ILE A O 1
ATOM 1528 N N . ALA A 1 198 ? -5.191 -6.145 -12.75 1 92.5 198 ALA A N 1
ATOM 1529 C CA . ALA A 1 198 ? -6.484 -5.629 -13.188 1 92.5 198 ALA A CA 1
ATOM 1530 C C . ALA A 1 198 ? -7.57 -6.695 -13.062 1 92.5 198 ALA A C 1
ATOM 1532 O O . ALA A 1 198 ? -8.656 -6.426 -12.547 1 92.5 198 ALA A O 1
ATOM 1533 N N . VAL A 1 199 ? -7.2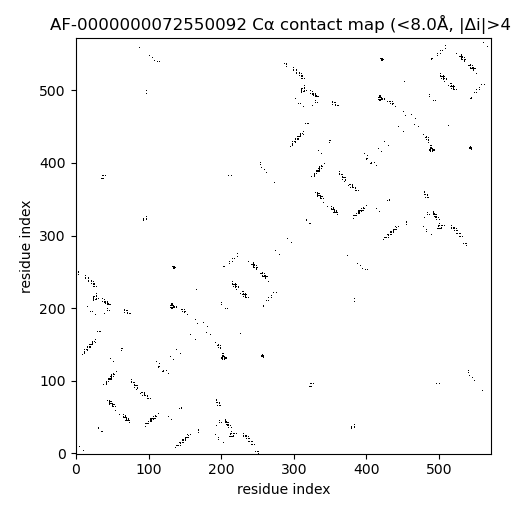77 -7.875 -13.508 1 92.5 199 VAL A N 1
ATOM 1534 C CA . VAL A 1 199 ? -8.305 -8.914 -13.492 1 92.5 199 VAL A CA 1
ATOM 1535 C C . VAL A 1 199 ? -8.453 -9.469 -12.078 1 92.5 199 VAL A C 1
ATOM 1537 O O . VAL A 1 199 ? -9.469 -10.086 -11.75 1 92.5 199 VAL A O 1
ATOM 1540 N N . GLY A 1 200 ? -7.449 -9.32 -11.266 1 92.31 200 GLY A N 1
ATOM 1541 C CA . GLY A 1 200 ? -7.477 -9.836 -9.906 1 92.31 200 GLY A CA 1
ATOM 1542 C C . GLY A 1 200 ? -8.141 -8.898 -8.922 1 92.31 200 GLY A C 1
ATOM 1543 O O . GLY A 1 200 ? -8.438 -9.281 -7.789 1 92.31 200 GLY A O 1
ATOM 1544 N N . LEU A 1 201 ? -8.43 -7.684 -9.32 1 89.06 201 LEU A N 1
ATOM 1545 C CA . LEU A 1 201 ? -8.984 -6.676 -8.43 1 89.06 201 LEU A CA 1
ATOM 1546 C C . LEU A 1 201 ? -10.312 -7.141 -7.852 1 89.06 201 LEU A C 1
ATOM 1548 O O . LEU A 1 201 ? -10.57 -6.973 -6.656 1 89.06 201 LEU A O 1
ATOM 1552 N N . LYS A 1 202 ? -11.078 -7.695 -8.688 1 85.25 202 LYS A N 1
ATOM 1553 C CA . LYS A 1 202 ? -12.398 -8.133 -8.242 1 85.25 202 LYS A CA 1
ATOM 1554 C C . LYS A 1 202 ? -12.297 -9.297 -7.266 1 85.25 202 LYS A C 1
ATOM 1556 O O . LYS A 1 202 ? -13.125 -9.438 -6.363 1 85.25 202 LYS A O 1
ATOM 1561 N N . LEU A 1 203 ? -11.281 -10.125 -7.422 1 87.12 203 LEU A N 1
ATOM 1562 C CA . LEU A 1 203 ? -11.133 -11.344 -6.629 1 87.12 203 LEU A CA 1
ATOM 1563 C C . LEU A 1 203 ? -10.5 -11.031 -5.277 1 87.12 203 LEU A C 1
ATOM 1565 O O . LEU A 1 203 ? -11.023 -11.43 -4.234 1 87.12 203 LEU A O 1
ATOM 1569 N N . VAL A 1 204 ? -9.414 -10.305 -5.375 1 86.69 204 VAL A N 1
ATOM 1570 C CA . VAL A 1 204 ? -8.602 -10.18 -4.168 1 86.69 204 VAL A CA 1
ATOM 1571 C C . VAL A 1 204 ? -8.602 -8.719 -3.701 1 86.69 204 VAL A C 1
ATOM 1573 O O . VAL A 1 204 ? -8.344 -8.445 -2.527 1 86.69 204 VAL A O 1
ATOM 1576 N N . GLY A 1 205 ? -8.953 -7.816 -4.598 1 84.38 205 GLY A N 1
ATOM 1577 C CA . GLY A 1 205 ? -8.969 -6.402 -4.246 1 84.38 205 GLY A CA 1
ATOM 1578 C C . GLY A 1 205 ? -7.652 -5.703 -4.523 1 84.38 205 GLY A C 1
ATOM 1579 O O . GLY A 1 205 ? -6.602 -6.348 -4.574 1 84.38 205 GLY A O 1
ATOM 1580 N N . ALA A 1 206 ? -7.676 -4.422 -4.559 1 83.06 206 ALA A N 1
ATOM 1581 C CA . ALA A 1 206 ? -6.527 -3.594 -4.91 1 83.06 206 ALA A CA 1
ATOM 1582 C C . ALA A 1 206 ? -5.461 -3.641 -3.818 1 83.06 206 ALA A C 1
ATOM 1584 O O . ALA A 1 206 ? -4.266 -3.574 -4.109 1 83.06 206 ALA A O 1
ATOM 1585 N N . ILE A 1 207 ? -5.836 -3.838 -2.668 1 76.5 207 ILE A N 1
ATOM 1586 C CA . ILE A 1 207 ? -4.941 -3.727 -1.522 1 76.5 207 ILE A CA 1
ATOM 1587 C C . ILE A 1 207 ? -4.145 -5.02 -1.361 1 76.5 207 ILE A C 1
ATOM 1589 O O . ILE A 1 207 ? -2.957 -4.988 -1.037 1 76.5 207 ILE A O 1
ATOM 1593 N N . LEU A 1 208 ? -4.777 -6.102 -1.703 1 83.81 208 LEU A N 1
ATOM 1594 C CA . LEU A 1 208 ? -4.164 -7.387 -1.377 1 83.81 208 LEU A CA 1
ATOM 1595 C C . LEU A 1 208 ? -3.553 -8.023 -2.617 1 83.81 208 LEU A C 1
ATOM 1597 O O . LEU A 1 208 ? -2.855 -9.039 -2.518 1 83.81 208 LEU A O 1
ATOM 1601 N N . MET A 1 209 ? -3.723 -7.406 -3.662 1 87.38 209 MET A N 1
ATOM 1602 C CA . MET A 1 209 ? -3.24 -7.98 -4.914 1 87.38 209 MET A CA 1
ATOM 1603 C C . MET A 1 209 ? -1.723 -8.133 -4.895 1 87.38 209 MET A C 1
ATOM 1605 O O . MET A 1 209 ? -1.183 -9.102 -5.418 1 87.38 209 MET A O 1
ATOM 1609 N N . SER A 1 210 ? -1.062 -7.211 -4.344 1 82.88 210 SER A N 1
ATOM 1610 C CA . SER A 1 210 ? 0.395 -7.27 -4.289 1 82.88 210 SER A CA 1
ATOM 1611 C C . SER A 1 210 ? 0.87 -8.5 -3.521 1 82.88 210 SER A C 1
ATOM 1613 O O . SER A 1 210 ? 1.822 -9.164 -3.932 1 82.88 210 SER A O 1
ATOM 1615 N N . SER A 1 211 ? 0.248 -8.789 -2.457 1 83.56 211 SER A N 1
ATOM 1616 C CA . SER A 1 211 ? 0.62 -9.961 -1.666 1 83.56 211 SER A CA 1
ATOM 1617 C C . SER A 1 211 ? 0.345 -11.25 -2.426 1 83.56 211 SER A C 1
ATOM 1619 O O . SER A 1 211 ? 1.08 -12.234 -2.279 1 83.56 211 SER A O 1
ATOM 1621 N N . PHE A 1 212 ? -0.696 -11.172 -3.168 1 88.88 212 PHE A N 1
ATOM 1622 C CA . PHE A 1 212 ? -1.059 -12.336 -3.959 1 88.88 212 PHE A CA 1
ATOM 1623 C C . PHE A 1 212 ? 0.02 -12.656 -4.988 1 88.88 212 PHE A C 1
ATOM 1625 O O . PHE A 1 212 ? 0.287 -13.82 -5.277 1 88.88 212 PHE A O 1
ATOM 1632 N N . LEU A 1 213 ? 0.653 -11.617 -5.418 1 89.69 213 LEU A N 1
ATOM 1633 C CA . LEU A 1 213 ? 1.7 -11.742 -6.43 1 89.69 213 LEU A CA 1
ATOM 1634 C C . LEU A 1 213 ? 3.023 -12.148 -5.789 1 89.69 213 LEU A C 1
ATOM 1636 O O . LEU A 1 213 ? 3.758 -12.969 -6.344 1 89.69 213 LEU A O 1
ATOM 1640 N N . ILE A 1 214 ? 3.281 -11.711 -4.574 1 89 214 ILE A N 1
ATOM 1641 C CA . ILE A 1 214 ? 4.637 -11.734 -4.035 1 89 214 ILE A CA 1
ATOM 1642 C C . ILE A 1 214 ? 4.793 -12.914 -3.078 1 89 214 ILE A C 1
ATOM 1644 O O . ILE A 1 214 ? 5.793 -13.633 -3.123 1 89 214 ILE A O 1
ATOM 1648 N N . ALA A 1 215 ? 3.834 -13.195 -2.266 1 90.75 215 ALA A N 1
ATOM 1649 C CA . ALA A 1 215 ? 3.957 -14.148 -1.166 1 90.75 215 ALA A CA 1
ATOM 1650 C C . ALA A 1 215 ? 4.289 -15.539 -1.685 1 90.75 215 ALA A C 1
ATOM 1652 O O . ALA A 1 215 ? 5.234 -16.172 -1.214 1 90.75 215 ALA A O 1
ATOM 1653 N N . PRO A 1 216 ? 3.568 -15.984 -2.646 1 93.88 216 PRO A N 1
ATOM 1654 C CA . PRO A 1 216 ? 3.91 -17.328 -3.129 1 93.88 216 PRO A CA 1
ATOM 1655 C C . PRO A 1 216 ? 5.273 -17.375 -3.812 1 93.88 216 PRO A C 1
ATOM 1657 O O . PRO A 1 216 ? 5.984 -18.375 -3.705 1 93.88 216 PRO A O 1
ATOM 1660 N N . ALA A 1 217 ? 5.59 -16.312 -4.535 1 92.94 217 ALA A N 1
ATOM 1661 C CA . ALA A 1 217 ? 6.898 -16.25 -5.18 1 92.94 217 ALA A CA 1
ATOM 1662 C C . ALA A 1 217 ? 8.023 -16.297 -4.148 1 92.94 217 ALA A C 1
ATOM 1664 O O . ALA A 1 217 ? 9.008 -17.016 -4.336 1 92.94 217 ALA A O 1
ATOM 1665 N N . VAL A 1 218 ? 7.855 -15.586 -3.076 1 89.69 218 VAL A N 1
ATOM 1666 C CA . VAL A 1 218 ? 8.852 -15.578 -2.012 1 89.69 218 VAL A CA 1
ATOM 1667 C C . VAL A 1 218 ? 8.969 -16.969 -1.396 1 89.69 218 VAL A C 1
ATOM 1669 O O . VAL A 1 218 ? 10.07 -17.453 -1.139 1 89.69 218 VAL A O 1
ATOM 1672 N N . PHE A 1 219 ? 7.848 -17.562 -1.231 1 92.44 219 PHE A N 1
ATOM 1673 C CA . PHE A 1 219 ? 7.82 -18.922 -0.707 1 92.44 219 PHE A CA 1
ATOM 1674 C C . PHE A 1 219 ? 8.617 -19.859 -1.604 1 92.44 219 PHE A C 1
ATOM 1676 O O . PHE A 1 219 ? 9.477 -20.609 -1.125 1 92.44 219 PHE A O 1
ATOM 1683 N N . GLY A 1 220 ? 8.32 -19.828 -2.838 1 93.44 220 GLY A N 1
ATOM 1684 C CA . GLY A 1 220 ? 8.992 -20.703 -3.783 1 93.44 220 GLY A CA 1
ATOM 1685 C C . GLY A 1 220 ? 10.492 -20.453 -3.871 1 93.44 220 GLY A C 1
ATOM 1686 O O . GLY A 1 220 ? 11.281 -21.391 -3.93 1 93.44 220 GLY A O 1
ATOM 1687 N N . LEU A 1 221 ? 10.867 -19.234 -3.883 1 90.44 221 LEU A N 1
ATOM 1688 C CA . LEU A 1 221 ? 12.266 -18.859 -4.039 1 90.44 221 LEU A CA 1
ATOM 1689 C C . LEU A 1 221 ? 13.062 -19.203 -2.787 1 90.44 221 LEU A C 1
ATOM 1691 O O . LEU A 1 221 ? 14.266 -19.469 -2.863 1 90.44 221 LEU A O 1
ATOM 1695 N N . MET A 1 222 ? 12.375 -19.203 -1.689 1 88 222 MET A N 1
ATOM 1696 C CA . MET A 1 222 ? 13.047 -19.531 -0.435 1 88 222 MET A CA 1
ATOM 1697 C C . MET A 1 222 ? 13.336 -21.016 -0.345 1 88 222 MET A C 1
ATOM 1699 O O . MET A 1 222 ? 14.359 -21.422 0.212 1 88 222 MET A O 1
ATOM 1703 N N . LEU A 1 223 ? 12.516 -21.766 -0.914 1 90.88 223 LEU A N 1
ATOM 1704 C CA . LEU A 1 223 ? 12.617 -23.219 -0.72 1 90.88 223 LEU A CA 1
ATOM 1705 C C . LEU A 1 223 ? 13.188 -23.891 -1.962 1 90.88 223 LEU A C 1
ATOM 1707 O O . LEU A 1 223 ? 13.703 -25.016 -1.884 1 90.88 223 LEU A O 1
ATOM 1711 N N . GLY A 1 224 ? 13.039 -23.172 -3.039 1 90.69 224 GLY A N 1
ATOM 1712 C CA . GLY A 1 224 ? 13.469 -23.797 -4.281 1 90.69 224 GLY A CA 1
ATOM 1713 C C . GLY A 1 224 ? 14.977 -23.797 -4.457 1 90.69 224 GLY A C 1
ATOM 1714 O O . GLY A 1 224 ? 15.641 -22.797 -4.141 1 90.69 224 GLY A O 1
ATOM 1715 N N . LYS A 1 225 ? 15.539 -24.859 -5.008 1 90 225 LYS A N 1
ATOM 1716 C CA . LYS A 1 225 ? 16.969 -25 -5.262 1 90 225 LYS A CA 1
ATOM 1717 C C . LYS A 1 225 ? 17.328 -24.516 -6.668 1 90 225 LYS A C 1
ATOM 1719 O O . LYS A 1 225 ? 18.5 -24.297 -6.973 1 90 225 LYS A O 1
ATOM 1724 N N . SER A 1 226 ? 16.328 -24.5 -7.496 1 92.94 226 SER A N 1
ATOM 1725 C CA . SER A 1 226 ? 16.438 -23.969 -8.852 1 92.94 226 SER A CA 1
ATOM 1726 C C . SER A 1 226 ? 15.242 -23.094 -9.203 1 92.94 226 SER A C 1
ATOM 1728 O O . SER A 1 226 ? 14.219 -23.125 -8.508 1 92.94 226 SER A O 1
ATOM 1730 N N . TYR A 1 227 ? 15.391 -22.344 -10.18 1 93.88 227 TYR A N 1
ATOM 1731 C CA . TYR A 1 227 ? 14.305 -21.453 -10.547 1 93.88 227 TYR A CA 1
ATOM 1732 C C . TYR A 1 227 ? 13.055 -22.219 -10.922 1 93.88 227 TYR A C 1
ATOM 1734 O O . TYR A 1 227 ? 11.945 -21.859 -10.531 1 93.88 227 TYR A O 1
ATOM 1742 N N . HIS A 1 228 ? 13.273 -23.312 -11.648 1 94.56 228 HIS A N 1
ATOM 1743 C CA . HIS A 1 228 ? 12.148 -24.156 -12.039 1 94.56 228 HIS A CA 1
ATOM 1744 C C . HIS A 1 228 ? 11.438 -24.734 -10.812 1 94.56 228 HIS A C 1
ATOM 1746 O O . HIS A 1 228 ? 10.211 -24.75 -10.758 1 94.56 228 HIS A O 1
ATOM 1752 N N . LYS A 1 229 ? 12.172 -25.219 -9.875 1 95.44 229 LYS A N 1
ATOM 1753 C CA . LYS A 1 229 ? 11.602 -25.766 -8.648 1 95.44 229 LYS A CA 1
ATOM 1754 C C . LYS A 1 229 ? 10.922 -24.688 -7.824 1 95.44 229 LYS A C 1
ATOM 1756 O O . LYS A 1 229 ? 9.898 -24.938 -7.18 1 95.44 229 LYS A O 1
ATOM 1761 N N . SER A 1 230 ? 11.555 -23.516 -7.887 1 95.06 230 SER A N 1
ATOM 1762 C CA . SER A 1 230 ? 10.961 -22.391 -7.172 1 95.06 230 SER A CA 1
ATOM 1763 C C . SER A 1 230 ? 9.594 -22.031 -7.738 1 95.06 230 SER A C 1
ATOM 1765 O O . SER A 1 230 ? 8.656 -21.75 -6.988 1 95.06 230 SER A O 1
ATOM 1767 N N . LEU A 1 231 ? 9.539 -22.094 -9.055 1 96.06 231 LEU A N 1
ATOM 1768 C CA . LEU A 1 231 ? 8.273 -21.781 -9.719 1 96.06 231 LEU A CA 1
ATOM 1769 C C . LEU A 1 231 ? 7.211 -22.828 -9.391 1 96.06 231 LEU A C 1
ATOM 1771 O O . LEU A 1 231 ? 6.051 -22.484 -9.164 1 96.06 231 LEU A O 1
ATOM 1775 N N . LEU A 1 232 ? 7.617 -24.016 -9.352 1 96 232 LEU A N 1
ATOM 1776 C CA . LEU A 1 232 ? 6.695 -25.109 -9.047 1 96 232 LEU A CA 1
ATOM 1777 C C . LEU A 1 232 ? 6.18 -24.984 -7.613 1 96 232 LEU A C 1
ATOM 1779 O O . LEU A 1 232 ? 4.977 -25.125 -7.371 1 96 232 LEU A O 1
ATOM 1783 N N . LEU A 1 233 ? 7.051 -24.766 -6.723 1 96.06 233 LEU A N 1
ATOM 1784 C CA . LEU A 1 233 ? 6.668 -24.625 -5.32 1 96.06 233 LEU A CA 1
ATOM 1785 C C . LEU A 1 233 ? 5.766 -23.406 -5.125 1 96.06 233 LEU A C 1
ATOM 1787 O O . LEU A 1 233 ? 4.805 -23.469 -4.359 1 96.06 233 LEU A O 1
ATOM 1791 N N . ALA A 1 234 ? 6.152 -22.328 -5.816 1 96.38 234 ALA A N 1
ATOM 1792 C CA . ALA A 1 234 ? 5.328 -21.125 -5.758 1 96.38 234 ALA A CA 1
ATOM 1793 C C . ALA A 1 234 ? 3.912 -21.406 -6.258 1 96.38 234 ALA A C 1
ATOM 1795 O O . ALA A 1 234 ? 2.936 -20.969 -5.645 1 96.38 234 ALA A O 1
ATOM 1796 N N . GLY A 1 235 ? 3.9 -22.125 -7.359 1 96 235 GLY A N 1
ATOM 1797 C CA . GLY A 1 235 ? 2.604 -22.484 -7.91 1 96 235 GLY A CA 1
ATOM 1798 C C . GLY A 1 235 ? 1.781 -23.359 -6.984 1 96 235 GLY A C 1
ATOM 1799 O O . GLY A 1 235 ? 0.584 -23.125 -6.801 1 96 235 GLY A O 1
ATOM 1800 N N . ILE A 1 236 ? 2.361 -24.281 -6.375 1 96.5 236 ILE A N 1
ATOM 1801 C CA . ILE A 1 236 ? 1.686 -25.234 -5.504 1 96.5 236 ILE A CA 1
ATOM 1802 C C . ILE A 1 236 ? 1.121 -24.516 -4.285 1 96.5 236 ILE A C 1
ATOM 1804 O O . ILE A 1 236 ? -0.042 -24.703 -3.922 1 96.5 236 ILE A O 1
ATOM 1808 N N . VAL A 1 237 ? 1.935 -23.703 -3.691 1 95.56 237 VAL A N 1
ATOM 1809 C CA . VAL A 1 237 ? 1.495 -23 -2.494 1 95.56 237 VAL A CA 1
ATOM 1810 C C . VAL A 1 237 ? 0.406 -21.984 -2.857 1 95.56 237 VAL A C 1
ATOM 1812 O O . VAL A 1 237 ? -0.534 -21.781 -2.088 1 95.56 237 VAL A O 1
ATOM 1815 N N . ALA A 1 238 ? 0.566 -21.391 -4.027 1 95.81 238 ALA A N 1
ATOM 1816 C CA . ALA A 1 238 ? -0.436 -20.422 -4.48 1 95.81 238 ALA A CA 1
ATOM 1817 C C . ALA A 1 238 ? -1.777 -21.109 -4.734 1 95.81 238 ALA A C 1
ATOM 1819 O O . ALA A 1 238 ? -2.818 -20.641 -4.273 1 95.81 238 ALA A O 1
ATOM 1820 N N . ILE A 1 239 ? -1.691 -22.219 -5.41 1 95.88 239 ILE A N 1
ATOM 1821 C CA . ILE A 1 239 ? -2.895 -22.984 -5.719 1 95.88 239 ILE A CA 1
ATOM 1822 C C . ILE A 1 239 ? -3.518 -23.516 -4.426 1 95.88 239 ILE A C 1
ATOM 1824 O O . ILE A 1 239 ? -4.727 -23.391 -4.215 1 95.88 239 ILE A O 1
ATOM 1828 N N . GLY A 1 240 ? -2.732 -24.078 -3.641 1 96 240 GLY A N 1
ATOM 1829 C CA . GLY A 1 240 ? -3.213 -24.625 -2.379 1 96 240 GLY A CA 1
ATOM 1830 C C . GLY A 1 240 ? -3.852 -23.578 -1.487 1 96 240 GLY A C 1
ATOM 1831 O O . GLY A 1 240 ? -4.934 -23.797 -0.938 1 96 240 GLY A O 1
ATOM 1832 N N . SER A 1 241 ? -3.184 -22.453 -1.31 1 94.88 241 SER A N 1
ATOM 1833 C CA . SER A 1 241 ? -3.701 -21.391 -0.458 1 94.88 241 SER A CA 1
ATOM 1834 C C . SER A 1 241 ? -4.965 -20.781 -1.049 1 94.88 241 SER A C 1
ATOM 1836 O O . SER A 1 241 ? -5.883 -20.406 -0.315 1 94.88 241 SER A O 1
ATOM 1838 N N . ALA A 1 242 ? -4.941 -20.594 -2.396 1 94.06 242 ALA A N 1
ATOM 1839 C CA . ALA A 1 242 ? -6.141 -20.078 -3.055 1 94.06 242 ALA A CA 1
ATOM 1840 C C . ALA A 1 242 ? -7.328 -21.016 -2.836 1 94.06 242 ALA A C 1
ATOM 1842 O O . ALA A 1 242 ? -8.43 -20.562 -2.523 1 94.06 242 ALA A O 1
ATOM 1843 N N . PHE A 1 243 ? -7.074 -22.281 -2.969 1 93.31 243 PHE A N 1
ATOM 1844 C CA . PHE A 1 243 ? -8.133 -23.266 -2.801 1 93.31 243 PHE A CA 1
ATOM 1845 C C . PHE A 1 243 ? -8.578 -23.344 -1.345 1 93.31 243 PHE A C 1
ATOM 1847 O O . PHE A 1 243 ? -9.773 -23.297 -1.049 1 93.31 243 PHE A O 1
ATOM 1854 N N . VAL A 1 244 ? -7.641 -23.469 -0.437 1 93.06 244 VAL A N 1
ATOM 1855 C CA . VAL A 1 244 ? -7.938 -23.594 0.986 1 93.06 244 VAL A CA 1
ATOM 1856 C C . VAL A 1 244 ? -8.602 -22.312 1.49 1 93.06 244 VAL A C 1
ATOM 1858 O O . VAL A 1 244 ? -9.547 -22.359 2.277 1 93.06 244 VAL A O 1
ATOM 1861 N N . GLY A 1 245 ? -8 -21.203 1.045 1 91.5 245 GLY A N 1
ATOM 1862 C CA . GLY A 1 245 ? -8.602 -19.922 1.428 1 91.5 245 GLY A CA 1
ATOM 1863 C C . GLY A 1 245 ? -10.039 -19.797 0.965 1 91.5 245 GLY A C 1
ATOM 1864 O O . GLY A 1 245 ? -10.898 -19.312 1.717 1 91.5 245 GLY A O 1
ATOM 1865 N N . THR A 1 246 ? -10.297 -20.219 -0.254 1 90.19 246 THR A N 1
ATOM 1866 C CA . THR A 1 246 ? -11.648 -20.188 -0.788 1 90.19 246 THR A CA 1
ATOM 1867 C C . THR A 1 246 ? -12.562 -21.141 -0.022 1 90.19 246 THR A C 1
ATOM 1869 O O . THR A 1 246 ? -13.703 -20.812 0.283 1 90.19 246 THR A O 1
ATOM 1872 N N . TRP A 1 247 ? -12.047 -22.266 0.293 1 91.38 247 TRP A N 1
ATOM 1873 C CA . TRP A 1 247 ? -12.805 -23.266 1.042 1 91.38 247 TRP A CA 1
ATOM 1874 C C . TRP A 1 247 ? -13.156 -22.75 2.434 1 91.38 247 TRP A C 1
ATOM 1876 O O . TRP A 1 247 ? -14.305 -22.859 2.869 1 91.38 247 TRP A O 1
ATOM 1886 N N . ILE A 1 248 ? -12.234 -22.156 3.1 1 89.62 248 ILE A N 1
ATOM 1887 C CA . ILE A 1 248 ? -12.438 -21.641 4.453 1 89.62 248 ILE A CA 1
ATOM 1888 C C . ILE A 1 248 ? -13.438 -20.484 4.422 1 89.62 248 ILE A C 1
ATOM 1890 O O . ILE A 1 248 ? -14.367 -20.438 5.227 1 89.62 248 ILE A O 1
ATOM 1894 N N . SER A 1 249 ? -13.219 -19.578 3.506 1 87.31 249 SER A N 1
ATOM 1895 C CA . SER A 1 249 ? -14.078 -18.406 3.424 1 87.31 249 SER A CA 1
ATOM 1896 C C . SER A 1 249 ? -15.508 -18.797 3.082 1 87.31 249 SER A C 1
ATOM 1898 O O . SER A 1 249 ? -16.453 -18.109 3.49 1 87.31 249 SER A O 1
ATOM 1900 N N . SER A 1 250 ? -15.703 -19.859 2.316 1 85.19 250 SER A N 1
ATOM 1901 C CA . SER A 1 250 ? -17.047 -20.297 1.932 1 85.19 250 SER A CA 1
ATOM 1902 C C . SER A 1 250 ? -17.719 -21.078 3.057 1 85.19 250 SER A C 1
ATOM 1904 O O . SER A 1 250 ? -18.938 -21.156 3.119 1 85.19 250 SER A O 1
ATOM 1906 N N . SER A 1 251 ? -16.953 -21.656 3.891 1 84.56 251 SER A N 1
ATOM 1907 C CA . SER A 1 251 ? -17.5 -22.5 4.957 1 84.56 251 SER A CA 1
ATOM 1908 C C . SER A 1 251 ? -17.812 -21.672 6.199 1 84.56 251 SER A C 1
ATOM 1910 O O . SER A 1 251 ? -18.656 -22.062 7.008 1 84.56 251 SER A O 1
ATOM 1912 N N . VAL A 1 252 ? -17.078 -20.656 6.363 1 79 252 VAL A N 1
ATOM 1913 C CA . VAL A 1 252 ? -17.281 -19.797 7.535 1 79 252 VAL A CA 1
ATOM 1914 C C . VAL A 1 252 ? -17.969 -18.5 7.121 1 79 252 VAL A C 1
ATOM 1916 O O . VAL A 1 252 ? -17.422 -17.734 6.336 1 79 252 VAL A O 1
ATOM 1919 N N . SER A 1 253 ? -19.172 -18.328 7.621 1 74.44 253 SER A N 1
ATOM 1920 C CA . SER A 1 253 ? -19.969 -17.172 7.254 1 74.44 253 SER A CA 1
ATOM 1921 C C . SER A 1 253 ? -19.281 -15.875 7.664 1 74.44 253 SER A C 1
ATOM 1923 O O . SER A 1 253 ? -18.734 -15.773 8.766 1 74.44 253 SER A O 1
ATOM 1925 N N . GLY A 1 254 ? -19.172 -14.969 6.672 1 71.62 254 GLY A N 1
ATOM 1926 C CA . GLY A 1 254 ? -18.719 -13.633 6.996 1 71.62 254 GLY A CA 1
ATOM 1927 C C . GLY A 1 254 ? -17.25 -13.406 6.648 1 71.62 254 GLY A C 1
ATOM 1928 O O . GLY A 1 254 ? -16.766 -12.273 6.699 1 71.62 254 GLY A O 1
ATOM 1929 N N . LEU A 1 255 ? -16.578 -14.469 6.285 1 78.19 255 LEU A N 1
ATOM 1930 C CA . LEU A 1 255 ? -15.164 -14.289 5.961 1 78.19 255 LEU A CA 1
ATOM 1931 C C . LEU A 1 255 ? -14.992 -13.906 4.496 1 78.19 255 LEU A C 1
ATOM 1933 O O . LEU A 1 255 ? -15.602 -14.508 3.613 1 78.19 255 LEU A O 1
ATOM 1937 N N . SER A 1 256 ? -14.203 -12.859 4.344 1 81.19 256 SER A N 1
ATOM 1938 C CA . SER A 1 256 ? -13.883 -12.438 2.984 1 81.19 256 SER A CA 1
ATOM 1939 C C . SER A 1 256 ? -12.852 -13.367 2.348 1 81.19 256 SER A C 1
ATOM 1941 O O . SER A 1 256 ? -11.844 -13.703 2.969 1 81.19 256 SER A O 1
ATOM 1943 N N . THR A 1 257 ? -13.086 -13.789 1.189 1 86.25 257 THR A N 1
ATOM 1944 C CA . THR A 1 257 ? -12.273 -14.789 0.504 1 86.25 257 THR A CA 1
ATOM 1945 C C . THR A 1 257 ? -10.859 -14.266 0.273 1 86.25 257 THR A C 1
ATOM 1947 O O . THR A 1 257 ? -9.875 -14.93 0.622 1 86.25 257 THR A O 1
ATOM 1950 N N . GLY A 1 258 ? -10.656 -13.039 -0.261 1 86.62 258 GLY A N 1
ATOM 1951 C CA . GLY A 1 258 ? -9.359 -12.461 -0.552 1 86.62 258 GLY A CA 1
ATOM 1952 C C . GLY A 1 258 ? -8.438 -12.43 0.652 1 86.62 258 GLY A C 1
ATOM 1953 O O . GLY A 1 258 ? -7.379 -13.07 0.647 1 86.62 258 GLY A O 1
ATOM 1954 N N . PRO A 1 259 ? -8.891 -11.773 1.661 1 87.69 259 PRO A N 1
ATOM 1955 C CA . PRO A 1 259 ? -8.086 -11.695 2.879 1 87.69 259 PRO A CA 1
ATOM 1956 C C . PRO A 1 259 ? -7.742 -13.062 3.455 1 87.69 259 PRO A C 1
ATOM 1958 O O . PRO A 1 259 ? -6.629 -13.273 3.941 1 87.69 259 PRO A O 1
ATOM 1961 N N . THR A 1 260 ? -8.625 -13.984 3.371 1 90 260 THR A N 1
ATOM 1962 C CA . THR A 1 260 ? -8.375 -15.32 3.896 1 90 260 THR A CA 1
ATOM 1963 C C . THR A 1 260 ? -7.273 -16.016 3.104 1 90 260 THR A C 1
ATOM 1965 O O . THR A 1 260 ? -6.395 -16.656 3.684 1 90 260 THR A O 1
ATOM 1968 N N . ILE A 1 261 ? -7.32 -15.906 1.866 1 91.94 261 ILE A N 1
ATOM 1969 C CA . ILE A 1 261 ? -6.301 -16.5 1.007 1 91.94 261 ILE A CA 1
ATOM 1970 C C . ILE A 1 261 ? -4.934 -15.914 1.358 1 91.94 261 ILE A C 1
ATOM 1972 O O . ILE A 1 261 ? -3.955 -16.656 1.496 1 91.94 261 ILE A O 1
ATOM 1976 N N . ILE A 1 262 ? -4.898 -14.641 1.576 1 90 262 ILE A N 1
ATOM 1977 C CA . ILE A 1 262 ? -3.641 -13.945 1.827 1 90 262 ILE A CA 1
ATOM 1978 C C . ILE A 1 262 ? -3.08 -14.367 3.182 1 90 262 ILE A C 1
ATOM 1980 O O . ILE A 1 262 ? -1.87 -14.57 3.326 1 90 262 ILE A O 1
ATOM 1984 N N . VAL A 1 263 ? -3.936 -14.484 4.117 1 89.81 263 VAL A N 1
ATOM 1985 C CA . VAL A 1 263 ? -3.484 -14.898 5.438 1 89.81 263 VAL A CA 1
ATOM 1986 C C . VAL A 1 263 ? -2.908 -16.312 5.363 1 89.81 263 VAL A C 1
ATOM 1988 O O . VAL A 1 263 ? -1.868 -16.594 5.965 1 89.81 263 VAL A O 1
ATOM 1991 N N . CYS A 1 264 ? -3.555 -17.125 4.594 1 91.94 264 CYS A N 1
ATOM 1992 C CA . CYS A 1 264 ? -3.047 -18.469 4.402 1 91.94 264 CYS A CA 1
ATOM 1993 C C . CYS A 1 264 ? -1.69 -18.453 3.707 1 91.94 264 CYS A C 1
ATOM 1995 O O . CYS A 1 264 ? -0.746 -19.094 4.16 1 91.94 264 CYS A O 1
ATOM 1997 N N . LEU A 1 265 ? -1.589 -17.688 2.674 1 92.69 265 LEU A N 1
ATOM 1998 C CA . LEU A 1 265 ? -0.362 -17.578 1.892 1 92.69 265 LEU A CA 1
ATOM 1999 C C . LEU A 1 265 ? 0.783 -17.047 2.746 1 92.69 265 LEU A C 1
ATOM 2001 O O . LEU A 1 265 ? 1.888 -17.594 2.725 1 92.69 265 LEU A O 1
ATOM 2005 N N . THR A 1 266 ? 0.516 -16.047 3.463 1 87.81 266 THR A N 1
ATOM 2006 C CA . THR A 1 266 ? 1.562 -15.422 4.258 1 87.81 266 THR A CA 1
ATOM 2007 C C . THR A 1 266 ? 1.936 -16.297 5.453 1 87.81 266 THR A C 1
ATOM 2009 O O . THR A 1 266 ? 3.098 -16.328 5.863 1 87.81 266 THR A O 1
ATOM 2012 N N . GLY A 1 267 ? 0.926 -16.922 6.02 1 90.12 267 GLY A N 1
ATOM 2013 C CA . GLY A 1 267 ? 1.232 -17.875 7.078 1 90.12 267 GLY A CA 1
ATOM 2014 C C . GLY A 1 267 ? 2.188 -18.953 6.637 1 90.12 267 GLY A C 1
ATOM 2015 O O . GLY A 1 267 ? 3.15 -19.266 7.344 1 90.12 267 GLY A O 1
ATOM 2016 N N . LEU A 1 268 ? 1.95 -19.453 5.516 1 92.69 268 LEU A N 1
ATOM 2017 C CA . LEU A 1 268 ? 2.801 -20.5 4.984 1 92.69 268 LEU A CA 1
ATOM 2018 C C . LEU A 1 268 ? 4.184 -19.969 4.633 1 92.69 268 LEU A C 1
ATOM 2020 O O . LEU A 1 268 ? 5.195 -20.625 4.898 1 92.69 268 LEU A O 1
ATOM 2024 N N . THR A 1 269 ? 4.203 -18.828 4.109 1 90.19 269 THR A N 1
ATOM 2025 C CA . THR A 1 269 ? 5.469 -18.219 3.723 1 90.19 269 THR A CA 1
ATOM 2026 C C . THR A 1 269 ? 6.32 -17.906 4.953 1 90.19 269 THR A C 1
ATOM 2028 O O . THR A 1 269 ? 7.52 -18.188 4.973 1 90.19 269 THR A O 1
ATOM 2031 N N . LEU A 1 270 ? 5.715 -17.375 5.934 1 87.31 270 LEU A N 1
ATOM 2032 C CA . LEU A 1 270 ? 6.438 -17.062 7.16 1 87.31 270 LEU A CA 1
ATOM 2033 C C . LEU A 1 270 ? 6.906 -18.344 7.855 1 87.31 270 LEU A C 1
ATOM 2035 O O . LEU A 1 270 ? 8 -18.375 8.422 1 87.31 270 LEU A O 1
ATOM 2039 N N . SER A 1 271 ? 6.062 -19.297 7.836 1 89.62 271 SER A N 1
ATOM 2040 C CA . SER A 1 271 ? 6.457 -20.578 8.414 1 89.62 271 SER A CA 1
ATOM 2041 C C . SER A 1 271 ? 7.656 -21.172 7.684 1 89.62 271 SER A C 1
ATOM 2043 O O . SER A 1 271 ? 8.562 -21.734 8.312 1 89.62 271 SER A O 1
ATOM 2045 N N . ALA A 1 272 ? 7.621 -21.062 6.387 1 89 272 ALA A N 1
ATOM 2046 C CA . ALA A 1 272 ? 8.75 -21.547 5.594 1 89 272 ALA A CA 1
ATOM 2047 C C . ALA A 1 272 ? 10.023 -20.766 5.93 1 89 272 ALA A C 1
ATOM 2049 O O . ALA A 1 272 ? 11.109 -21.344 6.004 1 89 272 ALA A O 1
ATOM 2050 N N . PHE A 1 273 ? 9.867 -19.562 6.152 1 86.12 273 PHE A N 1
ATOM 2051 C CA . PHE A 1 273 ? 11 -18.719 6.52 1 86.12 273 PHE A CA 1
ATOM 2052 C C . PHE A 1 273 ? 11.586 -19.156 7.855 1 86.12 273 PHE A C 1
ATOM 2054 O O . PHE A 1 273 ? 12.812 -19.25 7.996 1 86.12 273 PHE A O 1
ATOM 2061 N N . VAL A 1 274 ? 10.766 -19.344 8.773 1 85.81 274 VAL A N 1
ATOM 2062 C CA . VAL A 1 274 ? 11.219 -19.766 10.094 1 85.81 274 VAL A CA 1
ATOM 2063 C C . VAL A 1 274 ? 11.914 -21.109 10 1 85.81 274 VAL A C 1
ATOM 2065 O O . VAL A 1 274 ? 12.961 -21.328 10.617 1 85.81 274 VAL A O 1
ATOM 2068 N N . TYR A 1 275 ? 11.367 -21.906 9.219 1 85.81 275 TYR A N 1
ATOM 2069 C CA . TYR A 1 275 ? 11.914 -23.25 9.047 1 85.81 275 TYR A CA 1
ATOM 2070 C C . TYR A 1 275 ? 13.312 -23.188 8.438 1 85.81 275 TYR A C 1
ATOM 2072 O O . TYR A 1 275 ? 14.234 -23.844 8.914 1 85.81 275 TYR A O 1
ATOM 2080 N N . ILE A 1 276 ? 13.492 -22.422 7.48 1 84.81 276 ILE A N 1
ATOM 2081 C CA . ILE A 1 276 ? 14.758 -22.344 6.766 1 84.81 276 ILE A CA 1
ATOM 2082 C C . ILE A 1 276 ? 15.805 -21.641 7.621 1 84.81 276 ILE A C 1
ATOM 2084 O O . ILE A 1 276 ? 16.969 -22.016 7.629 1 84.81 276 ILE A O 1
ATOM 2088 N N . THR A 1 277 ? 15.391 -20.594 8.305 1 81.44 277 THR A N 1
ATOM 2089 C CA . THR A 1 277 ? 16.312 -19.766 9.07 1 81.44 277 THR A CA 1
ATOM 2090 C C . THR A 1 277 ? 16.766 -20.5 10.336 1 81.44 277 THR A C 1
ATOM 2092 O O . THR A 1 277 ? 17.938 -20.406 10.719 1 81.44 277 THR A O 1
ATOM 2095 N N . TYR A 1 278 ? 15.867 -21.172 10.945 1 79.75 278 TYR A N 1
ATOM 2096 C CA . TYR A 1 278 ? 16.219 -21.703 12.258 1 79.75 278 TYR A CA 1
ATOM 2097 C C . TYR A 1 278 ? 16.391 -23.219 12.203 1 79.75 278 TYR A C 1
ATOM 2099 O O . TYR A 1 278 ? 17.109 -23.797 13.023 1 79.75 278 TYR A O 1
ATOM 2107 N N . VAL A 1 279 ? 15.742 -23.875 11.32 1 74.12 279 VAL A N 1
ATOM 2108 C CA . VAL A 1 279 ? 15.812 -25.328 11.336 1 74.12 279 VAL A CA 1
ATOM 2109 C C . VAL A 1 279 ? 16.844 -25.797 10.32 1 74.12 279 VAL A C 1
ATOM 2111 O O . VAL A 1 279 ? 17.688 -26.656 10.625 1 74.12 279 VAL A O 1
ATOM 2114 N N . ARG A 1 280 ? 16.688 -25.312 9.078 1 67.19 280 ARG A N 1
ATOM 2115 C CA . ARG A 1 280 ? 17.578 -25.797 8.047 1 67.19 280 ARG A CA 1
ATOM 2116 C C . ARG A 1 280 ? 19 -25.266 8.258 1 67.19 280 ARG A C 1
ATOM 2118 O O . ARG A 1 280 ? 19.984 -25.969 7.988 1 67.19 280 ARG A O 1
ATOM 2125 N N . LYS A 1 281 ? 19.141 -23.875 8.484 1 61.31 281 LYS A N 1
ATOM 2126 C CA . LYS A 1 281 ? 20.5 -23.391 8.75 1 61.31 281 LYS A CA 1
ATOM 2127 C C . LYS A 1 281 ? 21.156 -24.203 9.859 1 61.31 281 LYS A C 1
ATOM 2129 O O . LYS A 1 281 ? 22.375 -24.406 9.852 1 61.31 281 LYS A O 1
ATOM 2134 N N . GLU A 1 282 ? 20.406 -24.5 10.805 1 53.28 282 GLU A N 1
ATOM 2135 C CA . GLU A 1 282 ? 21.047 -25.344 11.812 1 53.28 282 GLU A CA 1
ATOM 2136 C C . GLU A 1 282 ? 21.547 -26.656 11.203 1 53.28 282 GLU A C 1
ATOM 2138 O O . GLU A 1 282 ? 22.578 -27.172 11.609 1 53.28 282 GLU A O 1
ATOM 2143 N N . ASN A 1 283 ? 20.844 -27.141 10.242 1 47.53 283 ASN A N 1
ATOM 2144 C CA . ASN A 1 283 ? 21.328 -28.422 9.727 1 47.53 283 ASN A CA 1
ATOM 2145 C C . ASN A 1 283 ? 22.453 -28.234 8.711 1 47.53 283 ASN A C 1
ATOM 2147 O O . ASN A 1 283 ? 23.172 -29.172 8.398 1 47.53 283 ASN A O 1
ATOM 2151 N N . GLY A 1 284 ? 22.688 -27.203 7.914 1 37.34 284 GLY A N 1
ATOM 2152 C CA . GLY A 1 284 ? 23.812 -27.062 7.016 1 37.34 284 GLY A CA 1
ATOM 2153 C C . GLY A 1 284 ? 25.078 -26.562 7.711 1 37.34 284 GLY A C 1
ATOM 2154 O O . GLY A 1 284 ? 26.109 -26.359 7.07 1 37.34 284 GLY A O 1
ATOM 2155 N N . ARG A 1 285 ? 25.266 -25.938 8.742 1 36.69 285 ARG A N 1
ATOM 2156 C CA . ARG A 1 285 ? 26.531 -25.75 9.453 1 36.69 285 ARG A CA 1
ATOM 2157 C C . ARG A 1 285 ? 27.078 -27.078 9.961 1 36.69 285 ARG A C 1
ATOM 2159 O O . ARG A 1 285 ? 28.125 -27.109 10.609 1 36.69 285 ARG A O 1
ATOM 2166 N N . VAL A 1 286 ? 26.438 -28.172 9.727 1 25.16 286 VAL A N 1
ATOM 2167 C CA . VAL A 1 286 ? 27.344 -29.281 10.008 1 25.16 286 VAL A CA 1
ATOM 2168 C C . VAL A 1 286 ? 28.219 -29.562 8.789 1 25.16 286 VAL A C 1
ATOM 2170 O O . VAL A 1 286 ? 27.703 -29.703 7.676 1 25.16 286 VAL A O 1
ATOM 2173 N N . MET B 1 1 ? -21.75 27.312 0.706 1 66.56 1 MET B N 1
ATOM 2174 C CA . MET B 1 1 ? -20.375 26.797 0.804 1 66.56 1 MET B CA 1
ATOM 2175 C C . MET B 1 1 ? -19.688 27.328 2.049 1 66.56 1 MET B C 1
ATOM 2177 O O . MET B 1 1 ? -19.047 26.562 2.779 1 66.56 1 MET B O 1
ATOM 2181 N N . PHE B 1 2 ? -20.078 28.562 2.439 1 77.56 2 PHE B N 1
ATOM 2182 C CA . PHE B 1 2 ? -19.422 29.172 3.59 1 77.56 2 PHE B CA 1
ATOM 2183 C C . PHE B 1 2 ? -20.234 28.922 4.863 1 77.56 2 PHE B C 1
ATOM 2185 O O . PHE B 1 2 ? -19.766 29.219 5.965 1 77.56 2 PHE B O 1
ATOM 2192 N N . GLU B 1 3 ? -21.406 28.297 4.676 1 81.44 3 GLU B N 1
ATOM 2193 C CA . GLU B 1 3 ? -22.25 27.969 5.828 1 81.44 3 GLU B CA 1
ATOM 2194 C C . GLU B 1 3 ? -21.578 26.922 6.719 1 81.44 3 GLU B C 1
ATOM 2196 O O . GLU B 1 3 ? -21.891 26.844 7.91 1 81.44 3 GLU B O 1
ATOM 2201 N N . VAL B 1 4 ? -20.656 26.219 6.098 1 82.44 4 VAL B N 1
ATOM 2202 C CA . VAL B 1 4 ? -20.016 25.125 6.816 1 82.44 4 VAL B CA 1
ATOM 2203 C C . VAL B 1 4 ? -19.125 25.688 7.926 1 82.44 4 VAL B C 1
ATOM 2205 O O . VAL B 1 4 ? -18.891 25.016 8.938 1 82.44 4 VAL B O 1
ATOM 2208 N N . PHE B 1 5 ? -18.719 27 7.867 1 85.44 5 PHE B N 1
ATOM 2209 C CA . PHE B 1 5 ? -17.828 27.609 8.844 1 85.44 5 PHE B CA 1
ATOM 2210 C C . PHE B 1 5 ? -18.547 27.828 10.172 1 85.44 5 PHE B C 1
ATOM 2212 O O . PHE B 1 5 ? -17.906 28.047 11.203 1 85.44 5 PHE B O 1
ATOM 2219 N N . LYS B 1 6 ? -19.812 27.656 10.109 1 83.19 6 LYS B N 1
ATOM 2220 C CA . LYS B 1 6 ? -20.578 27.859 11.336 1 83.19 6 LYS B CA 1
ATOM 2221 C C . LYS B 1 6 ? -20.812 26.531 12.055 1 83.19 6 LYS B C 1
ATOM 2223 O O . LYS B 1 6 ? -21.281 26.516 13.195 1 83.19 6 LYS B O 1
ATOM 2228 N N . GLU B 1 7 ? -20.438 25.516 11.438 1 84.94 7 GLU B N 1
ATOM 2229 C CA . GLU B 1 7 ? -20.703 24.203 11.992 1 84.94 7 GLU B CA 1
ATOM 2230 C C . GLU B 1 7 ? -19.562 23.734 12.898 1 84.94 7 GLU B C 1
ATOM 2232 O O . GLU B 1 7 ? -18.391 23.844 12.531 1 84.94 7 GLU B O 1
ATOM 2237 N N . TYR B 1 8 ? -19.969 23.359 14.062 1 85.75 8 TYR B N 1
ATOM 2238 C CA . TYR B 1 8 ? -19.016 22.844 15.047 1 85.75 8 TYR B CA 1
ATOM 2239 C C . TYR B 1 8 ? -18.266 21.641 14.492 1 85.75 8 TYR B C 1
ATOM 2241 O O . TYR B 1 8 ? -17.062 21.5 14.727 1 85.75 8 TYR B O 1
ATOM 2249 N N . SER B 1 9 ? -18.938 20.859 13.797 1 85.19 9 SER B N 1
ATOM 2250 C CA . SER B 1 9 ? -18.344 19.656 13.234 1 85.19 9 SER B CA 1
ATOM 2251 C C . SER B 1 9 ? -17.219 19.984 12.266 1 85.19 9 SER B C 1
ATOM 2253 O O . SER B 1 9 ? -16.203 19.297 12.227 1 85.19 9 SER B O 1
ATOM 2255 N N . PHE B 1 10 ? -17.359 21.094 11.57 1 89.5 10 PHE B N 1
ATOM 2256 C CA . PHE B 1 10 ? -16.328 21.5 10.617 1 89.5 10 PHE B CA 1
ATOM 2257 C C . PHE B 1 10 ? -15.031 21.844 11.336 1 89.5 10 PHE B C 1
ATOM 2259 O O . PHE B 1 10 ? -13.961 21.391 10.945 1 89.5 10 PHE B O 1
ATOM 2266 N N . TRP B 1 11 ? -15.133 22.562 12.352 1 90.31 11 TRP B N 1
ATOM 2267 C CA . TRP B 1 11 ? -13.938 23.031 13.055 1 90.31 11 TRP B CA 1
ATOM 2268 C C . TRP B 1 11 ? -13.258 21.891 13.797 1 90.31 11 TRP B C 1
ATOM 2270 O O . TRP B 1 11 ? -12.031 21.859 13.922 1 90.31 11 TRP B O 1
ATOM 2280 N N . THR B 1 12 ? -14.031 20.969 14.258 1 90.69 12 THR B N 1
ATOM 2281 C CA . THR B 1 12 ? -13.453 19.797 14.898 1 90.69 12 THR B CA 1
ATOM 2282 C C . THR B 1 12 ? -12.602 19 13.906 1 90.69 12 THR B C 1
ATOM 2284 O O . THR B 1 12 ? -11.461 18.656 14.203 1 90.69 12 THR B O 1
ATOM 2287 N N . VAL B 1 13 ? -13.133 18.812 12.773 1 90.88 13 VAL B N 1
ATOM 2288 C CA . VAL B 1 13 ? -12.43 18.062 11.734 1 90.88 13 VAL B CA 1
ATOM 2289 C C . VAL B 1 13 ? -11.242 18.875 11.234 1 90.88 13 VAL B C 1
ATOM 2291 O O . VAL B 1 13 ? -10.141 18.328 11.055 1 90.88 13 VAL B O 1
ATOM 2294 N N . ALA B 1 14 ? -11.469 20.156 11.062 1 92.69 14 ALA B N 1
ATOM 2295 C CA . ALA B 1 14 ? -10.406 21.031 10.555 1 92.69 14 ALA B CA 1
ATOM 2296 C C . ALA B 1 14 ? -9.234 21.078 11.531 1 92.69 14 ALA B C 1
ATOM 2298 O O . ALA B 1 14 ? -8.078 21 11.117 1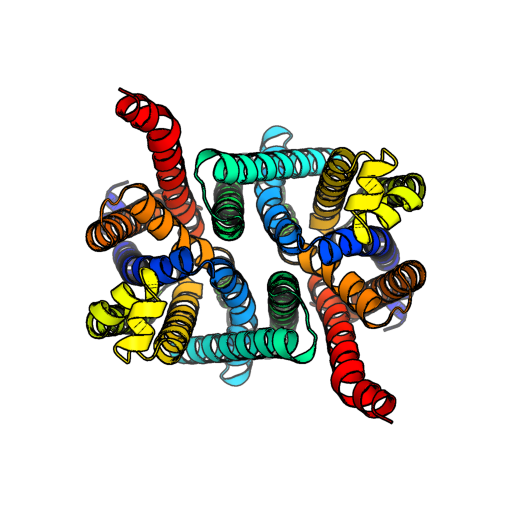 92.69 14 ALA B O 1
ATOM 2299 N N . LEU B 1 15 ? -9.516 21.172 12.758 1 92.94 15 LEU B N 1
ATOM 2300 C CA . LEU B 1 15 ? -8.469 21.234 13.766 1 92.94 15 LEU B CA 1
ATOM 2301 C C . LEU B 1 15 ? -7.695 19.922 13.828 1 92.94 15 LEU B C 1
ATOM 2303 O O . LEU B 1 15 ? -6.469 19.922 13.969 1 92.94 15 LEU B O 1
ATOM 2307 N N . GLY B 1 16 ? -8.438 18.844 13.742 1 92.88 16 GLY B N 1
ATOM 2308 C CA . GLY B 1 16 ? -7.793 17.547 13.742 1 92.88 16 GLY B CA 1
ATOM 2309 C C . GLY B 1 16 ? -6.887 17.328 12.547 1 92.88 16 GLY B C 1
ATOM 2310 O O . GLY B 1 16 ? -5.73 16.938 12.695 1 92.88 16 GLY B O 1
ATOM 2311 N N . THR B 1 17 ? -7.352 17.641 11.422 1 93.25 17 THR B N 1
ATOM 2312 C CA . THR B 1 17 ? -6.609 17.406 10.188 1 93.25 17 THR B CA 1
ATOM 2313 C C . THR B 1 17 ? -5.418 18.359 10.078 1 93.25 17 THR B C 1
ATOM 2315 O O . THR B 1 17 ? -4.332 17.953 9.656 1 93.25 17 THR B O 1
ATOM 2318 N N . VAL B 1 18 ? -5.59 19.578 10.5 1 94.06 18 VAL B N 1
ATOM 2319 C CA . VAL B 1 18 ? -4.527 20.578 10.398 1 94.06 18 VAL B CA 1
ATOM 2320 C C . VAL B 1 18 ? -3.418 20.25 11.398 1 94.06 18 VAL B C 1
ATOM 2322 O O . VAL B 1 18 ? -2.234 20.328 11.062 1 94.06 18 VAL B O 1
ATOM 2325 N N . SER B 1 19 ? -3.838 19.891 12.594 1 94.75 19 SER B N 1
ATOM 2326 C CA . SER B 1 19 ? -2.854 19.516 13.602 1 94.75 19 SER B CA 1
ATOM 2327 C C . SER B 1 19 ? -2.02 18.328 13.133 1 94.75 19 SER B C 1
ATOM 2329 O O . SER B 1 19 ? -0.794 18.328 13.266 1 94.75 19 SER B O 1
ATOM 2331 N N . LEU B 1 20 ? -2.658 17.391 12.57 1 95 20 LEU B N 1
ATOM 2332 C CA . LEU B 1 20 ? -1.974 16.203 12.07 1 95 20 LEU B CA 1
ATOM 2333 C C . LEU B 1 20 ? -1.09 16.547 10.875 1 95 20 LEU B C 1
ATOM 2335 O O . LEU B 1 20 ? 0.012 16.016 10.734 1 95 20 LEU B O 1
ATOM 2339 N N . ALA B 1 21 ? -1.594 17.438 10.086 1 94.81 21 ALA B N 1
ATOM 2340 C CA . ALA B 1 21 ? -0.918 17.781 8.836 1 94.81 21 ALA B CA 1
ATOM 2341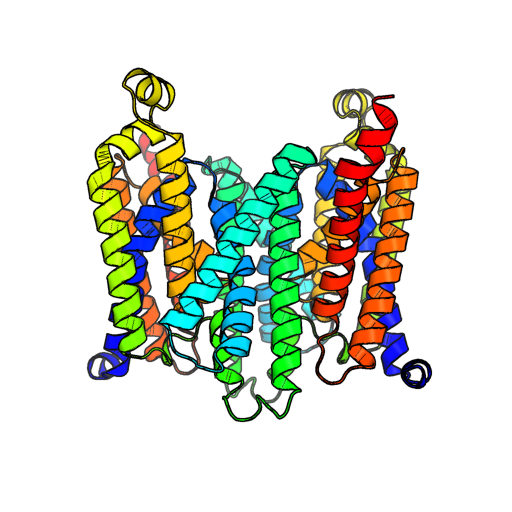 C C . ALA B 1 21 ? 0.459 18.375 9.102 1 94.81 21 ALA B C 1
ATOM 2343 O O . ALA B 1 21 ? 1.435 18.031 8.43 1 94.81 21 ALA B O 1
ATOM 2344 N N . VAL B 1 22 ? 0.575 19.203 10.062 1 94.25 22 VAL B N 1
ATOM 2345 C CA . VAL B 1 22 ? 1.834 19.875 10.375 1 94.25 22 VAL B CA 1
ATOM 2346 C C . VAL B 1 22 ? 2.848 18.859 10.891 1 94.25 22 VAL B C 1
ATOM 2348 O O . VAL B 1 22 ? 3.988 18.812 10.414 1 94.25 22 VAL B O 1
ATOM 2351 N N . ALA B 1 23 ? 2.428 18.062 11.781 1 96.44 23 ALA B N 1
ATOM 2352 C CA . ALA B 1 23 ? 3.322 17.062 12.352 1 96.44 23 ALA B CA 1
ATOM 2353 C C . ALA B 1 23 ? 3.711 16.016 11.312 1 96.44 23 ALA B C 1
ATOM 2355 O O . ALA B 1 23 ? 4.879 15.625 11.219 1 96.44 23 ALA B O 1
ATOM 2356 N N . ALA B 1 24 ? 2.736 15.617 10.547 1 94.94 24 ALA B N 1
ATOM 2357 C CA . ALA B 1 24 ? 2.971 14.586 9.531 1 94.94 24 ALA B CA 1
ATOM 2358 C C . ALA B 1 24 ? 3.938 15.086 8.461 1 94.94 24 ALA B C 1
ATOM 2360 O O . ALA B 1 24 ? 4.832 14.352 8.031 1 94.94 24 ALA B O 1
ATOM 2361 N N . SER B 1 25 ? 3.74 16.312 8.047 1 95 25 SER B N 1
ATOM 2362 C CA . SER B 1 25 ? 4.617 16.859 7.02 1 95 25 SER B CA 1
ATOM 2363 C C . SER B 1 25 ? 6.047 17 7.527 1 95 25 SER B C 1
ATOM 2365 O O . SER B 1 25 ? 7.004 16.781 6.781 1 95 25 SER B O 1
ATOM 2367 N N . THR B 1 26 ? 6.23 17.312 8.75 1 95.75 26 THR B N 1
ATOM 2368 C CA . THR B 1 26 ? 7.551 17.484 9.352 1 95.75 26 THR B CA 1
ATOM 2369 C C . THR B 1 26 ? 8.266 16.141 9.461 1 95.75 26 THR B C 1
ATOM 2371 O O . THR B 1 26 ? 9.398 15.984 8.992 1 95.75 26 THR B O 1
ATOM 2374 N N . ILE B 1 27 ? 7.586 15.203 9.984 1 95.44 27 ILE B N 1
ATOM 2375 C CA . ILE B 1 27 ? 8.188 13.883 10.156 1 95.44 27 ILE B CA 1
ATOM 2376 C C . ILE B 1 27 ? 8.336 13.195 8.805 1 95.44 27 ILE B C 1
ATOM 2378 O O . ILE B 1 27 ? 9.305 12.469 8.57 1 95.44 27 ILE B O 1
ATOM 2382 N N . GLY B 1 28 ? 7.355 13.469 7.961 1 93.88 28 GLY B N 1
ATOM 2383 C CA . GLY B 1 28 ? 7.422 12.938 6.609 1 93.88 28 GLY B CA 1
ATOM 2384 C C . GLY B 1 28 ? 8.648 13.398 5.848 1 93.88 28 GLY B C 1
ATOM 2385 O O . GLY B 1 28 ? 9.195 12.656 5.027 1 93.88 28 GLY B O 1
ATOM 2386 N N . SER B 1 29 ? 9.148 14.57 6.082 1 94.44 29 SER B N 1
ATOM 2387 C CA . SER B 1 29 ? 10.336 15.094 5.41 1 94.44 29 SER B CA 1
ATOM 2388 C C . SER B 1 29 ? 11.57 14.258 5.734 1 94.44 29 SER B C 1
ATOM 2390 O O . SER B 1 29 ? 12.438 14.07 4.879 1 94.44 29 SER B O 1
ATOM 2392 N N . ILE B 1 30 ? 11.602 13.758 6.953 1 93.94 30 ILE B N 1
ATOM 2393 C CA . ILE B 1 30 ? 12.727 12.914 7.348 1 93.94 30 ILE B CA 1
ATOM 2394 C C . ILE B 1 30 ? 12.664 11.594 6.578 1 93.94 30 ILE B C 1
ATOM 2396 O O . ILE B 1 30 ? 13.68 11.133 6.055 1 93.94 30 ILE B O 1
ATOM 2400 N N . SER B 1 31 ? 11.492 11.117 6.477 1 90.56 31 SER B N 1
ATOM 2401 C CA . SER B 1 31 ? 11.312 9.844 5.789 1 90.56 31 SER B CA 1
ATOM 2402 C C . SER B 1 31 ? 11.656 9.969 4.305 1 90.56 31 SER B C 1
ATOM 2404 O O . SER B 1 31 ? 12.258 9.062 3.725 1 90.56 31 SER B O 1
ATOM 2406 N N . VAL B 1 32 ? 11.297 11.055 3.707 1 90.31 32 VAL B N 1
ATOM 2407 C CA . VAL B 1 32 ? 11.562 11.297 2.293 1 90.31 32 VAL B CA 1
ATOM 2408 C C . VAL B 1 32 ? 13.07 11.43 2.068 1 90.31 32 VAL B C 1
ATOM 2410 O O . VAL B 1 32 ? 13.617 10.82 1.147 1 90.31 32 VAL B O 1
ATOM 2413 N N . LEU B 1 33 ? 13.758 12.117 2.891 1 90.31 33 LEU B N 1
ATOM 2414 C CA . LEU B 1 33 ? 15.18 12.391 2.732 1 90.31 33 LEU B CA 1
ATOM 2415 C C . LEU B 1 33 ? 16.016 11.141 3.018 1 90.31 33 LEU B C 1
ATOM 2417 O O . LEU B 1 33 ? 17.109 10.984 2.479 1 90.31 33 LEU B O 1
ATOM 2421 N N . THR B 1 34 ? 15.453 10.297 3.859 1 88.44 34 THR B N 1
ATOM 2422 C CA . THR B 1 34 ? 16.188 9.07 4.176 1 88.44 34 THR B CA 1
ATOM 2423 C C . THR B 1 34 ? 15.734 7.922 3.279 1 88.44 34 THR B C 1
ATOM 2425 O O . THR B 1 34 ? 16.141 6.777 3.484 1 88.44 34 THR B O 1
ATOM 2428 N N . LYS B 1 35 ? 14.805 8.141 2.344 1 83 35 LYS B N 1
ATOM 2429 C CA . LYS B 1 35 ? 14.32 7.172 1.366 1 83 35 LYS B CA 1
ATOM 2430 C C . LYS B 1 35 ? 13.609 6.012 2.051 1 83 35 LYS B C 1
ATOM 2432 O O . LYS B 1 35 ? 13.844 4.848 1.711 1 83 35 LYS B O 1
ATOM 2437 N N . GLN B 1 36 ? 12.852 6.391 3.055 1 82 36 GLN B N 1
ATOM 2438 C CA . GLN B 1 36 ? 12.117 5.387 3.816 1 82 36 GLN B CA 1
ATOM 2439 C C . GLN B 1 36 ? 10.609 5.613 3.717 1 82 36 GLN B C 1
ATOM 2441 O O . GLN B 1 36 ? 9.867 5.27 4.633 1 82 36 GLN B O 1
ATOM 2446 N N . SER B 1 37 ? 10.203 6.215 2.684 1 83.62 37 SER B N 1
ATOM 2447 C CA . SER B 1 37 ? 8.797 6.555 2.514 1 83.62 37 SER B CA 1
ATOM 2448 C C . SER B 1 37 ? 7.93 5.305 2.426 1 83.62 37 SER B C 1
ATOM 2450 O O . SER B 1 37 ? 6.77 5.316 2.842 1 83.62 37 SER B O 1
ATOM 2452 N N . LEU B 1 38 ? 8.523 4.227 2.025 1 78.62 38 LEU B N 1
ATOM 2453 C CA . LEU B 1 38 ? 7.785 2.979 1.885 1 78.62 38 LEU B CA 1
ATOM 2454 C C . LEU B 1 38 ? 7.402 2.418 3.25 1 78.62 38 LEU B C 1
ATOM 2456 O O . LEU B 1 38 ? 6.406 1.699 3.375 1 78.62 38 LEU B O 1
ATOM 2460 N N . LEU B 1 39 ? 8.18 2.783 4.172 1 82.62 39 LEU B N 1
ATOM 2461 C CA . LEU B 1 39 ? 7.887 2.334 5.527 1 82.62 39 LEU B CA 1
ATOM 2462 C C . LEU B 1 39 ? 6.566 2.918 6.02 1 82.62 39 LEU B C 1
ATOM 2464 O O . LEU B 1 39 ? 5.793 2.23 6.691 1 82.62 39 LEU B O 1
ATOM 2468 N N . GLY B 1 40 ? 6.348 4.152 5.656 1 83 40 GLY B N 1
ATOM 2469 C CA . GLY B 1 40 ? 5.082 4.766 6.02 1 83 40 GLY B CA 1
ATOM 2470 C C . GLY B 1 40 ? 3.877 4.031 5.465 1 83 40 GLY B C 1
ATOM 2471 O O . GLY B 1 40 ? 2.883 3.84 6.168 1 83 40 GLY B O 1
ATOM 2472 N N . ASP B 1 41 ? 4.027 3.609 4.32 1 81.25 41 ASP B N 1
ATOM 2473 C CA . ASP B 1 41 ? 2.947 2.875 3.664 1 81.25 41 ASP B CA 1
ATOM 2474 C C . ASP B 1 41 ? 2.727 1.518 4.328 1 81.25 41 ASP B C 1
ATOM 2476 O O . ASP B 1 41 ? 1.591 1.148 4.633 1 81.25 41 ASP B O 1
ATOM 2480 N N . ALA B 1 42 ? 3.803 0.842 4.516 1 84.88 42 ALA B N 1
ATOM 2481 C CA . ALA B 1 42 ? 3.736 -0.481 5.133 1 84.88 42 ALA B CA 1
ATOM 2482 C C . ALA B 1 42 ? 3.164 -0.401 6.543 1 84.88 42 ALA B C 1
ATOM 2484 O O . ALA B 1 42 ? 2.34 -1.23 6.934 1 84.88 42 ALA B O 1
ATOM 2485 N N . LEU B 1 43 ? 3.537 0.595 7.207 1 87.38 43 LEU B N 1
ATOM 2486 C CA . LEU B 1 43 ? 3.115 0.735 8.594 1 87.38 43 LEU B CA 1
ATOM 2487 C C . LEU B 1 43 ? 1.639 1.104 8.68 1 87.38 43 LEU B C 1
ATOM 2489 O O . LEU B 1 43 ? 0.946 0.698 9.617 1 87.38 43 LEU B O 1
ATOM 2493 N N . GLY B 1 44 ? 1.218 1.865 7.742 1 88.06 44 GLY B N 1
ATOM 2494 C CA . GLY B 1 44 ? -0.2 2.184 7.699 1 88.06 44 GLY B CA 1
ATOM 2495 C C . GLY B 1 44 ? -1.084 0.957 7.57 1 88.06 44 GLY B C 1
ATOM 2496 O O . GLY B 1 44 ? -2.057 0.806 8.312 1 88.06 44 GLY B O 1
ATOM 2497 N N . HIS B 1 45 ? -0.735 0.092 6.754 1 86.94 45 HIS B N 1
ATOM 2498 C CA . HIS B 1 45 ? -1.469 -1.155 6.566 1 86.94 45 HIS B CA 1
ATOM 2499 C C . HIS B 1 45 ? -1.312 -2.07 7.777 1 86.94 45 HIS B C 1
ATOM 2501 O O . HIS B 1 45 ? -2.273 -2.719 8.195 1 86.94 45 HIS B O 1
ATOM 2507 N N . ALA B 1 46 ? -0.133 -2.047 8.289 1 91.06 46 ALA B N 1
ATOM 2508 C CA . ALA B 1 46 ? 0.193 -2.971 9.375 1 91.06 46 ALA B CA 1
ATOM 2509 C C . ALA B 1 46 ? -0.452 -2.529 10.68 1 91.06 46 ALA B C 1
ATOM 2511 O O . ALA B 1 46 ? -0.551 -3.314 11.633 1 91.06 46 ALA B O 1
ATOM 2512 N N . SER B 1 47 ? -0.833 -1.329 10.773 1 90.94 47 SER B N 1
ATOM 2513 C CA . SER B 1 47 ? -1.446 -0.817 11.992 1 90.94 47 SER B CA 1
ATOM 2514 C C . SER B 1 47 ? -2.916 -1.214 12.086 1 90.94 47 SER B C 1
ATOM 2516 O O . SER B 1 47 ? -3.496 -1.223 13.172 1 90.94 47 SER B O 1
ATOM 2518 N N . TYR B 1 48 ? -3.523 -1.616 11.055 1 87.81 48 TYR B N 1
ATOM 2519 C CA . TYR B 1 48 ? -4.957 -1.874 10.977 1 87.81 48 TYR B CA 1
ATOM 2520 C C . TYR B 1 48 ? -5.344 -3.062 11.844 1 87.81 48 TYR B C 1
ATOM 2522 O O . TYR B 1 48 ? -6.281 -2.977 12.641 1 87.81 48 TYR B O 1
ATOM 2530 N N . PRO B 1 49 ? -4.637 -4.172 11.758 1 89.81 49 PRO B N 1
ATOM 2531 C CA . PRO B 1 49 ? -5.02 -5.289 12.617 1 89.81 49 PRO B CA 1
ATOM 2532 C C . PRO B 1 49 ? -4.895 -4.961 14.102 1 89.81 49 PRO B C 1
ATOM 2534 O O . PRO B 1 49 ? -5.633 -5.512 14.922 1 89.81 49 PRO B O 1
ATOM 2537 N N . GLY B 1 50 ? -3.992 -4.102 14.445 1 91.56 50 GLY B N 1
ATOM 2538 C CA . GLY B 1 50 ? -3.861 -3.688 15.836 1 91.56 50 GLY B CA 1
ATOM 2539 C C . GLY B 1 50 ? -5.086 -2.963 16.359 1 91.56 50 GLY B C 1
ATOM 2540 O O . GLY B 1 50 ? -5.48 -3.154 17.516 1 91.56 50 GLY B O 1
ATOM 2541 N N . VAL B 1 51 ? -5.645 -2.188 15.492 1 88.31 51 VAL B N 1
ATOM 2542 C CA . VAL B 1 51 ? -6.863 -1.475 15.859 1 88.31 51 VAL B CA 1
ATOM 2543 C C . VAL B 1 51 ? -7.992 -2.475 16.094 1 88.31 51 VAL B C 1
ATOM 2545 O O . VAL B 1 51 ? -8.727 -2.365 17.094 1 88.31 51 VAL B O 1
ATOM 2548 N N . ILE B 1 52 ? -8.055 -3.461 15.242 1 87.44 52 ILE B N 1
ATOM 2549 C CA . ILE B 1 52 ? -9.125 -4.453 15.32 1 87.44 52 ILE B CA 1
ATOM 2550 C C . ILE B 1 52 ? -8.945 -5.305 16.578 1 87.44 52 ILE B C 1
ATOM 2552 O O . ILE B 1 52 ? -9.906 -5.559 17.312 1 87.44 52 ILE B O 1
ATOM 2556 N N . VAL B 1 53 ? -7.762 -5.699 16.812 1 88.44 53 VAL B N 1
ATOM 2557 C CA . VAL B 1 53 ? -7.477 -6.523 17.969 1 88.44 53 VAL B CA 1
ATOM 2558 C C . VAL B 1 53 ? -7.777 -5.738 19.25 1 88.44 53 VAL B C 1
ATOM 2560 O O . VAL B 1 53 ? -8.336 -6.285 20.203 1 88.44 53 VAL B O 1
ATOM 2563 N N . SER B 1 54 ? -7.328 -4.527 19.25 1 88.19 54 SER B N 1
ATOM 2564 C CA . SER B 1 54 ? -7.617 -3.68 20.391 1 88.19 54 SER B CA 1
ATOM 2565 C C . SER B 1 54 ? -9.117 -3.58 20.641 1 88.19 54 SER B C 1
ATOM 2567 O O . SER B 1 54 ? -9.57 -3.662 21.797 1 88.19 54 SER B O 1
ATOM 2569 N N . PHE B 1 55 ? -9.852 -3.424 19.578 1 83.44 55 PHE B N 1
ATOM 2570 C CA . PHE B 1 55 ? -11.305 -3.365 19.703 1 83.44 55 PHE B CA 1
ATOM 2571 C C . PHE B 1 55 ? -11.859 -4.688 20.219 1 83.44 55 PHE B C 1
ATOM 2573 O O . PHE B 1 55 ? -12.789 -4.703 21.031 1 83.44 55 PHE B O 1
ATOM 2580 N N . MET B 1 56 ? -11.328 -5.77 19.781 1 82.69 56 MET B N 1
ATOM 2581 C CA . MET B 1 56 ? -11.781 -7.098 20.188 1 82.69 56 MET B CA 1
ATOM 2582 C C . MET B 1 56 ? -11.523 -7.332 21.672 1 82.69 56 MET B C 1
ATOM 2584 O O . MET B 1 56 ? -12.344 -7.941 22.359 1 82.69 56 MET B O 1
ATOM 2588 N N . ILE B 1 57 ? -10.383 -6.879 22.156 1 83.69 57 ILE B N 1
ATOM 2589 C CA . ILE B 1 57 ? -9.977 -7.117 23.531 1 83.69 57 ILE B CA 1
ATOM 2590 C C . ILE B 1 57 ? -10.734 -6.184 24.469 1 83.69 57 ILE B C 1
ATOM 2592 O O . ILE B 1 57 ? -11.32 -6.625 25.469 1 83.69 57 ILE B O 1
ATOM 2596 N N . PHE B 1 58 ? -10.742 -4.879 24.156 1 82.38 58 PHE B N 1
ATOM 2597 C CA . PHE B 1 58 ? -11.273 -3.883 25.078 1 82.38 58 PHE B CA 1
ATOM 2598 C C . PHE B 1 58 ? -12.742 -3.609 24.797 1 82.38 58 PHE B C 1
ATOM 2600 O O . PHE B 1 58 ? -13.445 -3.033 25.625 1 82.38 58 PHE B O 1
ATOM 2607 N N . GLN B 1 59 ? -13.273 -4.141 23.641 1 75.94 59 GLN B N 1
ATOM 2608 C CA . GLN B 1 59 ? -14.656 -3.93 23.219 1 75.94 59 GLN B CA 1
ATOM 2609 C C . GLN B 1 59 ? -15.062 -2.467 23.391 1 75.94 59 GLN B C 1
ATOM 2611 O O . GLN B 1 59 ? -16.141 -2.17 23.891 1 75.94 59 GLN B O 1
ATOM 2616 N N . SER B 1 60 ? -14.117 -1.585 23.375 1 75.81 60 SER B N 1
ATOM 2617 C CA . SER B 1 60 ? -14.328 -0.144 23.453 1 75.81 60 SER B CA 1
ATOM 2618 C C . SER B 1 60 ? -13.758 0.574 22.234 1 75.81 60 SER B C 1
ATOM 2620 O O . SER B 1 60 ? -12.773 0.123 21.656 1 75.81 60 SER B O 1
ATOM 2622 N N . ARG B 1 61 ? -14.438 1.626 21.969 1 78.75 61 ARG B N 1
ATOM 2623 C CA . ARG B 1 61 ? -13.992 2.439 20.844 1 78.75 61 ARG B CA 1
ATOM 2624 C C . ARG B 1 61 ? -13.211 3.658 21.328 1 78.75 61 ARG B C 1
ATOM 2626 O O . ARG B 1 61 ? -13.047 4.629 20.594 1 78.75 61 ARG B O 1
ATOM 2633 N N . HIS B 1 62 ? -12.727 3.508 22.516 1 80.94 62 HIS B N 1
ATOM 2634 C CA . HIS B 1 62 ? -11.938 4.617 23.047 1 80.94 62 HIS B CA 1
ATOM 2635 C C . HIS B 1 62 ? -10.672 4.836 22.219 1 80.94 62 HIS B C 1
ATOM 2637 O O . HIS B 1 62 ? -9.922 3.893 21.969 1 80.94 62 HIS B O 1
ATOM 2643 N N . PRO B 1 63 ? -10.43 6.059 21.844 1 81.94 63 PRO B N 1
ATOM 2644 C CA . PRO B 1 63 ? -9.336 6.355 20.922 1 81.94 63 PRO B CA 1
ATOM 2645 C C . PRO B 1 63 ? -7.973 5.941 21.453 1 81.94 63 PRO B C 1
ATOM 2647 O O . PRO B 1 63 ? -7.105 5.508 20.688 1 81.94 63 PRO B O 1
ATOM 2650 N N . LEU B 1 64 ? -7.805 6.02 22.734 1 85.19 64 LEU B N 1
ATOM 2651 C CA . LEU B 1 64 ? -6.512 5.688 23.312 1 85.19 64 LEU B CA 1
ATOM 2652 C C . LEU B 1 64 ? -6.227 4.195 23.203 1 85.19 64 LEU B C 1
ATOM 2654 O O . LEU B 1 64 ? -5.094 3.793 22.922 1 85.19 64 LEU B O 1
ATOM 2658 N N . TYR B 1 65 ? -7.211 3.381 23.391 1 86.06 65 TYR B N 1
ATOM 2659 C CA . TYR B 1 65 ? -7.031 1.938 23.281 1 86.06 65 TYR B CA 1
ATOM 2660 C C . TYR B 1 65 ? -6.754 1.528 21.844 1 86.06 65 TYR B C 1
ATOM 2662 O O . TYR B 1 65 ? -5.883 0.695 21.578 1 86.06 65 TYR B O 1
ATOM 2670 N N . LEU B 1 66 ? -7.465 2.123 21.031 1 84.25 66 LEU B N 1
ATOM 2671 C CA . LEU B 1 66 ? -7.293 1.808 19.609 1 84.25 66 LEU B CA 1
ATOM 2672 C C . LEU B 1 66 ? -5.926 2.264 19.125 1 84.25 66 LEU B C 1
ATOM 2674 O O . LEU B 1 66 ? -5.281 1.567 18.328 1 84.25 66 LEU B O 1
ATOM 2678 N N . LEU B 1 67 ? -5.535 3.391 19.625 1 86.5 67 LEU B N 1
ATOM 2679 C CA . LEU B 1 67 ? -4.203 3.893 19.312 1 86.5 67 LEU B CA 1
ATOM 2680 C C . LEU B 1 67 ? -3.127 2.916 19.766 1 86.5 67 LEU B C 1
ATOM 2682 O O . LEU B 1 67 ? -2.195 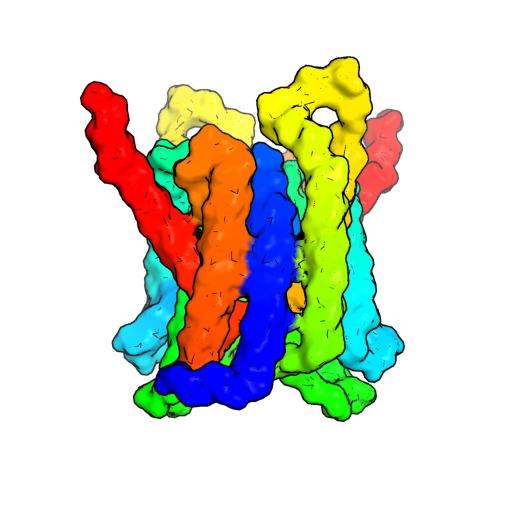2.615 19.016 1 86.5 67 LEU B O 1
ATOM 2686 N N . LEU B 1 68 ? -3.26 2.416 20.906 1 89.44 68 LEU B N 1
ATOM 2687 C CA . LEU B 1 68 ? -2.268 1.507 21.469 1 89.44 68 LEU B CA 1
ATOM 2688 C C . LEU B 1 68 ? -2.186 0.222 20.641 1 89.44 68 LEU B C 1
ATOM 2690 O O . LEU B 1 68 ? -1.093 -0.3 20.406 1 89.44 68 LEU B O 1
ATOM 2694 N N . GLY B 1 69 ? -3.314 -0.229 20.266 1 91.75 69 GLY B N 1
ATOM 2695 C CA . GLY B 1 69 ? -3.318 -1.398 19.406 1 91.75 69 GLY B CA 1
ATOM 2696 C C . GLY B 1 69 ? -2.631 -1.16 18.078 1 91.75 69 GLY B C 1
ATOM 2697 O O . GLY B 1 69 ? -1.85 -1.997 17.609 1 91.75 69 GLY B O 1
ATOM 2698 N N . ALA B 1 70 ? -2.906 -0.025 17.531 1 91.69 70 ALA B N 1
ATOM 2699 C CA . ALA B 1 70 ? -2.316 0.336 16.25 1 91.69 70 ALA B CA 1
ATOM 2700 C C . ALA B 1 70 ? -0.802 0.485 16.359 1 91.69 70 ALA B C 1
ATOM 2702 O O . ALA B 1 70 ? -0.058 0.007 15.492 1 91.69 70 ALA B O 1
ATOM 2703 N N . VAL B 1 71 ? -0.391 1.093 17.422 1 92.62 71 VAL B N 1
ATOM 2704 C CA . VAL B 1 71 ? 1.034 1.322 17.641 1 92.62 71 VAL B CA 1
ATOM 2705 C C . VAL B 1 71 ? 1.746 -0.011 17.859 1 92.62 71 VAL B C 1
ATOM 2707 O O . VAL B 1 71 ? 2.801 -0.261 17.266 1 92.62 71 VAL B O 1
ATOM 2710 N N . LEU B 1 72 ? 1.149 -0.84 18.578 1 94.12 72 LEU B N 1
ATOM 2711 C CA . LEU B 1 72 ? 1.757 -2.139 18.859 1 94.12 72 LEU B CA 1
ATOM 2712 C C . LEU B 1 72 ? 1.856 -2.971 17.578 1 94.12 72 LEU B C 1
ATOM 2714 O O . LEU B 1 72 ? 2.893 -3.586 17.312 1 94.12 72 LEU B O 1
ATOM 2718 N N . SER B 1 73 ? 0.831 -2.977 16.891 1 94.81 73 SER B N 1
ATOM 2719 C CA . SER B 1 73 ? 0.838 -3.711 15.625 1 94.81 73 SER B CA 1
ATOM 2720 C C . SER B 1 73 ? 1.86 -3.133 14.656 1 94.81 73 SER B C 1
ATOM 2722 O O . SER B 1 73 ? 2.539 -3.877 13.938 1 94.81 73 SER B O 1
ATOM 2724 N N . GLY B 1 74 ? 1.911 -1.797 14.648 1 92.81 74 GLY B N 1
ATOM 2725 C CA . GLY B 1 74 ? 2.908 -1.141 13.812 1 92.81 74 GLY B CA 1
ATOM 2726 C C . GLY B 1 74 ? 4.332 -1.513 14.18 1 92.81 74 GLY B C 1
ATOM 2727 O O . GLY B 1 74 ? 5.141 -1.828 13.312 1 92.81 74 GLY B O 1
ATOM 2728 N N . TYR B 1 75 ? 4.59 -1.572 15.383 1 93.19 75 TYR B N 1
ATOM 2729 C CA . TYR B 1 75 ? 5.926 -1.917 15.859 1 93.19 75 TYR B CA 1
ATOM 2730 C C . TYR B 1 75 ? 6.238 -3.385 15.594 1 93.19 75 TYR B C 1
ATOM 2732 O O . TYR B 1 75 ? 7.371 -3.736 15.258 1 93.19 75 TYR B O 1
ATOM 2740 N N . LEU B 1 76 ? 5.277 -4.16 15.805 1 94.12 76 LEU B N 1
ATOM 2741 C CA . LEU B 1 76 ? 5.473 -5.578 15.523 1 94.12 76 LEU B CA 1
ATOM 2742 C C . LEU B 1 76 ? 5.789 -5.809 14.055 1 94.12 76 LEU B C 1
ATOM 2744 O O . LEU B 1 76 ? 6.664 -6.613 13.719 1 94.12 76 LEU B O 1
ATOM 2748 N N . SER B 1 77 ? 5.062 -5.148 13.266 1 93.44 77 SER B N 1
ATOM 2749 C CA . SER B 1 77 ? 5.312 -5.262 11.836 1 93.44 77 SER B CA 1
ATOM 2750 C C . SER B 1 77 ? 6.703 -4.758 11.477 1 93.44 77 SER B C 1
ATOM 2752 O O . SER B 1 77 ? 7.395 -5.359 10.648 1 93.44 77 SER B O 1
ATOM 2754 N N . TYR B 1 78 ? 7.035 -3.668 12.07 1 91.5 78 TYR B N 1
ATOM 2755 C CA . TYR B 1 78 ? 8.367 -3.109 11.844 1 91.5 78 TYR B CA 1
ATOM 2756 C C . TYR B 1 78 ? 9.453 -4.094 12.266 1 91.5 78 TYR B C 1
ATOM 2758 O O . TYR B 1 78 ? 10.43 -4.293 11.547 1 91.5 78 TYR B O 1
ATOM 2766 N N . ALA B 1 79 ? 9.305 -4.68 13.406 1 91.69 79 ALA B N 1
ATOM 2767 C CA . ALA B 1 79 ? 10.25 -5.664 13.922 1 91.69 79 ALA B CA 1
ATOM 2768 C C . ALA B 1 79 ? 10.328 -6.883 13.008 1 91.69 79 ALA B C 1
ATOM 2770 O O . ALA B 1 79 ? 11.414 -7.422 12.766 1 91.69 79 ALA B O 1
ATOM 2771 N N . LEU B 1 80 ? 9.234 -7.242 12.5 1 90.69 80 LEU B N 1
ATOM 2772 C CA . LEU B 1 80 ? 9.18 -8.414 11.633 1 90.69 80 LEU B CA 1
ATOM 2773 C C . LEU B 1 80 ? 9.891 -8.133 10.305 1 90.69 80 LEU B C 1
ATOM 2775 O O . LEU B 1 80 ? 10.594 -9 9.789 1 90.69 80 LEU B O 1
ATOM 2779 N N . VAL B 1 81 ? 9.648 -6.992 9.781 1 89.19 81 VAL B N 1
ATOM 2780 C CA . VAL B 1 81 ? 10.305 -6.594 8.539 1 89.19 81 VAL B CA 1
ATOM 2781 C C . VAL B 1 81 ? 11.82 -6.648 8.727 1 89.19 81 VAL B C 1
ATOM 2783 O O . VAL B 1 81 ? 12.531 -7.211 7.887 1 89.19 81 VAL B O 1
ATOM 2786 N N . HIS B 1 82 ? 12.25 -6.086 9.812 1 86.62 82 HIS B N 1
ATOM 2787 C CA . HIS B 1 82 ? 13.688 -6.062 10.086 1 86.62 82 HIS B CA 1
ATOM 2788 C C . HIS B 1 82 ? 14.227 -7.465 10.336 1 86.62 82 HIS B C 1
ATOM 2790 O O . HIS B 1 82 ? 15.336 -7.789 9.93 1 86.62 82 HIS B O 1
ATOM 2796 N N . TRP B 1 83 ? 13.43 -8.188 10.984 1 88.25 83 TRP B N 1
ATOM 2797 C CA . TRP B 1 83 ? 13.812 -9.57 11.242 1 88.25 83 TRP B CA 1
ATOM 2798 C C . TRP B 1 83 ? 13.961 -10.352 9.945 1 88.25 83 TRP B C 1
ATOM 2800 O O . TRP B 1 83 ? 14.93 -11.094 9.758 1 88.25 83 TRP B O 1
ATOM 2810 N N . LEU B 1 84 ? 13.07 -10.18 9.055 1 85.5 84 LEU B N 1
ATOM 2811 C CA . LEU B 1 84 ? 13.094 -10.852 7.762 1 85.5 84 LEU B CA 1
ATOM 2812 C C . LEU B 1 84 ? 14.289 -10.398 6.934 1 85.5 84 LEU B C 1
ATOM 2814 O O . LEU B 1 84 ? 14.891 -11.195 6.215 1 85.5 84 LEU B O 1
ATOM 2818 N N . ARG B 1 85 ? 14.531 -9.156 7.055 1 84.25 85 ARG B N 1
ATOM 2819 C CA . ARG B 1 85 ? 15.648 -8.594 6.305 1 84.25 85 ARG B CA 1
ATOM 2820 C C . ARG B 1 85 ? 16.984 -9.109 6.84 1 84.25 85 ARG B C 1
ATOM 2822 O O . ARG B 1 85 ? 17.859 -9.484 6.066 1 84.25 85 ARG B O 1
ATOM 2829 N N . ARG B 1 86 ? 17.188 -9.086 8.055 1 83.25 86 ARG B N 1
ATOM 2830 C CA . ARG B 1 86 ? 18.453 -9.43 8.695 1 83.25 86 ARG B CA 1
ATOM 2831 C C . ARG B 1 86 ? 18.734 -10.922 8.578 1 83.25 86 ARG B C 1
ATOM 2833 O O . ARG B 1 86 ? 19.844 -11.32 8.227 1 83.25 86 ARG B O 1
ATOM 2840 N N . LYS B 1 87 ? 17.766 -11.695 8.805 1 79.12 87 LYS B N 1
ATOM 2841 C CA . LYS B 1 87 ? 17.984 -13.141 8.875 1 79.12 87 LYS B CA 1
ATOM 2842 C C . LYS B 1 87 ? 17.766 -13.805 7.52 1 79.12 87 LYS B C 1
ATOM 2844 O O . LYS B 1 87 ? 18.391 -14.812 7.207 1 79.12 87 LYS B O 1
ATOM 2849 N N . GLY B 1 88 ? 16.859 -13.266 6.738 1 71.19 88 GLY B N 1
ATOM 2850 C CA . GLY B 1 88 ? 16.484 -13.945 5.512 1 71.19 88 GLY B CA 1
ATOM 2851 C C . GLY B 1 88 ? 17.188 -13.406 4.285 1 71.19 88 GLY B C 1
ATOM 2852 O O . GLY B 1 88 ? 17.172 -14.023 3.219 1 71.19 88 GLY B O 1
ATOM 2853 N N . GLY B 1 89 ? 17.844 -12.305 4.449 1 73.81 89 GLY B N 1
ATOM 2854 C CA . GLY B 1 89 ? 18.516 -11.719 3.303 1 73.81 89 GLY B CA 1
ATOM 2855 C C . GLY B 1 89 ? 17.547 -11.164 2.27 1 73.81 89 GLY B C 1
ATOM 2856 O O . GLY B 1 89 ? 17.891 -11.055 1.089 1 73.81 89 GLY B O 1
ATOM 2857 N N . HIS B 1 90 ? 16.328 -10.961 2.66 1 76.06 90 HIS B N 1
ATOM 2858 C CA . HIS B 1 90 ? 15.336 -10.438 1.729 1 76.06 90 HIS B CA 1
ATOM 2859 C C . HIS B 1 90 ? 15.516 -8.938 1.519 1 76.06 90 HIS B C 1
ATOM 2861 O O . HIS B 1 90 ? 16.062 -8.25 2.377 1 76.06 90 HIS B O 1
ATOM 2867 N N . SER B 1 91 ? 15.141 -8.57 0.385 1 80.75 91 SER B N 1
ATOM 2868 C CA . SER B 1 91 ? 15.164 -7.137 0.13 1 80.75 91 SER B CA 1
ATOM 2869 C C . SER B 1 91 ? 14.148 -6.406 1.001 1 80.75 91 SER B C 1
ATOM 2871 O O . SER B 1 91 ? 13.156 -6.992 1.431 1 80.75 91 SER B O 1
ATOM 2873 N N . LEU B 1 92 ? 14.453 -5.254 1.346 1 81.44 92 LEU B N 1
ATOM 2874 C CA . LEU B 1 92 ? 13.57 -4.41 2.143 1 81.44 92 LEU B CA 1
ATOM 2875 C C . LEU B 1 92 ? 12.188 -4.309 1.496 1 81.44 92 LEU B C 1
ATOM 2877 O O . LEU B 1 92 ? 11.172 -4.395 2.184 1 81.44 92 LEU B O 1
ATOM 2881 N N . VAL B 1 93 ? 12.25 -4.301 0.235 1 77.19 93 VAL B N 1
ATOM 2882 C CA . VAL B 1 93 ? 11.016 -4.086 -0.514 1 77.19 93 VAL B CA 1
ATOM 2883 C C . VAL B 1 93 ? 10.125 -5.32 -0.407 1 77.19 93 VAL B C 1
ATOM 2885 O O . VAL B 1 93 ? 8.922 -5.203 -0.161 1 77.19 93 VAL B O 1
ATOM 2888 N N . ASN B 1 94 ? 10.695 -6.492 -0.518 1 80.94 94 ASN B N 1
ATOM 2889 C CA . ASN B 1 94 ? 9.938 -7.738 -0.407 1 80.94 94 ASN B CA 1
ATOM 2890 C C . ASN B 1 94 ? 9.406 -7.945 1.01 1 80.94 94 ASN B C 1
ATOM 2892 O O . ASN B 1 94 ? 8.266 -8.367 1.194 1 80.94 94 ASN B O 1
ATOM 2896 N N . ALA B 1 95 ? 10.25 -7.598 1.954 1 85.56 95 ALA B N 1
ATOM 2897 C CA . ALA B 1 95 ? 9.859 -7.762 3.352 1 85.56 95 ALA B CA 1
ATOM 2898 C C . ALA B 1 95 ? 8.695 -6.836 3.709 1 85.56 95 ALA B C 1
ATOM 2900 O O . ALA B 1 95 ? 7.734 -7.254 4.355 1 85.56 95 ALA B O 1
ATOM 2901 N N . LEU B 1 96 ? 8.805 -5.645 3.256 1 85.69 96 LEU B N 1
ATOM 2902 C CA . LEU B 1 96 ? 7.762 -4.664 3.541 1 85.69 96 LEU B CA 1
ATOM 2903 C C . LEU B 1 96 ? 6.438 -5.07 2.898 1 85.69 96 LEU B C 1
ATOM 2905 O O . LEU B 1 96 ? 5.387 -4.996 3.533 1 85.69 96 LEU B O 1
ATOM 2909 N N . SER B 1 97 ? 6.512 -5.508 1.7 1 79.81 97 SER B N 1
ATOM 2910 C CA . SER B 1 97 ? 5.305 -5.898 0.975 1 79.81 97 SER B CA 1
ATOM 2911 C C . SER B 1 97 ? 4.637 -7.105 1.62 1 79.81 97 SER B C 1
ATOM 2913 O O . SER B 1 97 ? 3.418 -7.125 1.8 1 79.81 97 SER B O 1
ATOM 2915 N N . LEU B 1 98 ? 5.418 -8.055 1.945 1 83.19 98 LEU B N 1
ATOM 2916 C CA . LEU B 1 98 ? 4.91 -9.289 2.531 1 83.19 98 LEU B CA 1
ATOM 2917 C C . LEU B 1 98 ? 4.277 -9.023 3.893 1 83.19 98 LEU B C 1
ATOM 2919 O O . LEU B 1 98 ? 3.162 -9.477 4.164 1 83.19 98 LEU B O 1
ATOM 2923 N N . VAL B 1 99 ? 4.984 -8.297 4.699 1 87.5 99 VAL B N 1
ATOM 2924 C CA . VAL B 1 99 ? 4.52 -8.047 6.062 1 87.5 99 VAL B CA 1
ATOM 2925 C C . VAL B 1 99 ? 3.301 -7.129 6.035 1 87.5 99 VAL B C 1
ATOM 2927 O O . VAL B 1 99 ? 2.309 -7.383 6.723 1 87.5 99 VAL B O 1
ATOM 2930 N N . SER B 1 100 ? 3.383 -6.094 5.281 1 86.31 100 SER B N 1
ATOM 2931 C CA . SER B 1 100 ? 2.281 -5.141 5.188 1 86.31 100 SER B CA 1
ATOM 2932 C C . SER B 1 100 ? 0.998 -5.824 4.727 1 86.31 100 SER B C 1
ATOM 2934 O O . SER B 1 100 ? -0.047 -5.691 5.367 1 86.31 100 SER B O 1
ATOM 2936 N N . ALA B 1 101 ? 1.07 -6.551 3.711 1 80.06 101 ALA B N 1
ATOM 2937 C CA . ALA B 1 101 ? -0.1 -7.23 3.16 1 80.06 101 ALA B CA 1
ATOM 2938 C C . ALA B 1 101 ? -0.638 -8.273 4.133 1 80.06 101 ALA B C 1
ATOM 2940 O O . ALA B 1 101 ? -1.853 -8.445 4.258 1 80.06 101 ALA B O 1
ATOM 2941 N N . SER B 1 102 ? 0.277 -8.945 4.781 1 85.56 102 SER B N 1
ATOM 2942 C CA . SER B 1 102 ? -0.12 -9.961 5.754 1 85.56 102 SER B CA 1
ATOM 2943 C C . SER B 1 102 ? -0.874 -9.344 6.926 1 85.56 102 SER B C 1
ATOM 2945 O O . SER B 1 102 ? -1.912 -9.859 7.344 1 85.56 102 SER B O 1
ATOM 2947 N N . PHE B 1 103 ? -0.333 -8.32 7.383 1 90.56 103 PHE B N 1
ATOM 2948 C CA . PHE B 1 103 ? -0.981 -7.645 8.5 1 90.56 103 PHE B CA 1
ATOM 2949 C C . PHE B 1 103 ? -2.336 -7.082 8.086 1 90.56 103 PHE B C 1
ATOM 2951 O O . PHE B 1 103 ? -3.322 -7.227 8.812 1 90.56 103 PHE B O 1
ATOM 2958 N N . PHE B 1 104 ? -2.348 -6.543 6.934 1 86.56 104 PHE B N 1
ATOM 2959 C CA . PHE B 1 104 ? -3.605 -5.992 6.445 1 86.56 104 PHE B CA 1
ATOM 2960 C C . PHE B 1 104 ? -4.641 -7.094 6.25 1 86.56 104 PHE B C 1
ATOM 2962 O O . PHE B 1 104 ? -5.797 -6.941 6.648 1 86.56 104 PHE B O 1
ATOM 2969 N N . GLY B 1 105 ? -4.203 -8.188 5.598 1 84.94 105 GLY B N 1
ATOM 2970 C CA . GLY B 1 105 ? -5.09 -9.328 5.441 1 84.94 105 GLY B CA 1
ATOM 2971 C C . GLY B 1 105 ? -5.625 -9.852 6.758 1 84.94 105 GLY B C 1
ATOM 2972 O O . GLY B 1 105 ? -6.816 -10.156 6.871 1 84.94 105 GLY B O 1
ATOM 2973 N N . LEU B 1 106 ? -4.762 -9.922 7.707 1 87.81 106 LEU B N 1
ATOM 2974 C CA . LEU B 1 106 ? -5.168 -10.375 9.039 1 87.81 106 LEU B CA 1
ATOM 2975 C C . LEU B 1 106 ? -6.207 -9.438 9.633 1 87.81 106 LEU B C 1
ATOM 2977 O O . LEU B 1 106 ? -7.184 -9.883 10.242 1 87.81 106 LEU B O 1
ATOM 2981 N N . GLY B 1 107 ? -5.93 -8.188 9.508 1 87.75 107 GLY B N 1
ATOM 2982 C CA . GLY B 1 107 ? -6.906 -7.211 9.984 1 87.75 107 GLY B CA 1
ATOM 2983 C C . GLY B 1 107 ? -8.273 -7.383 9.344 1 87.75 107 GLY B C 1
ATOM 2984 O O . GLY B 1 107 ? -9.297 -7.316 10.031 1 87.75 107 GLY B O 1
ATOM 2985 N N . MET B 1 108 ? -8.297 -7.609 8.086 1 83.94 108 MET B N 1
ATOM 2986 C CA . MET B 1 108 ? -9.555 -7.77 7.359 1 83.94 108 MET B CA 1
ATOM 2987 C C . MET B 1 108 ? -10.281 -9.039 7.801 1 83.94 108 MET B C 1
ATOM 2989 O O . MET B 1 108 ? -11.5 -9.039 7.949 1 83.94 108 MET B O 1
ATOM 2993 N N . VAL B 1 109 ? -9.555 -10.109 7.973 1 84.06 109 VAL B N 1
ATOM 2994 C CA . VAL B 1 109 ? -10.148 -11.375 8.406 1 84.06 109 VAL B CA 1
ATOM 2995 C C . VAL B 1 109 ? -10.727 -11.211 9.812 1 84.06 109 VAL B C 1
ATOM 2997 O O . VAL B 1 109 ? -11.828 -11.68 10.094 1 84.06 109 VAL B O 1
ATOM 3000 N N . LEU B 1 110 ? -9.961 -10.555 10.648 1 85.44 110 LEU B N 1
ATOM 3001 C CA . LEU B 1 110 ? -10.414 -10.336 12.023 1 85.44 110 LEU B CA 1
ATOM 3002 C C . LEU B 1 110 ? -11.648 -9.438 12.047 1 85.44 110 LEU B C 1
ATOM 3004 O O . LEU B 1 110 ? -12.555 -9.641 12.852 1 85.44 110 LEU B O 1
ATOM 3008 N N . LYS B 1 111 ? -11.609 -8.438 11.18 1 81.88 111 LYS B N 1
ATOM 3009 C CA . LYS B 1 111 ? -12.758 -7.543 11.078 1 81.88 111 LYS B CA 1
ATOM 3010 C C . LYS B 1 111 ? -14.023 -8.312 10.695 1 81.88 111 LYS B C 1
ATOM 3012 O O . LYS B 1 111 ? -15.086 -8.086 11.266 1 81.88 111 LYS B O 1
ATOM 3017 N N . ASN B 1 112 ? -13.867 -9.211 9.75 1 76.88 112 ASN B N 1
ATOM 3018 C CA . ASN B 1 112 ? -15 -10.016 9.312 1 76.88 112 ASN B CA 1
ATOM 3019 C C . ASN B 1 112 ? -15.477 -10.961 10.414 1 76.88 112 ASN B C 1
ATOM 3021 O O . ASN B 1 112 ? -16.672 -11.219 10.539 1 76.88 112 ASN B O 1
ATOM 3025 N N . ALA B 1 113 ? -14.57 -11.398 11.148 1 75.44 113 ALA B N 1
ATOM 3026 C CA . ALA B 1 113 ? -14.914 -12.305 12.242 1 75.44 113 ALA B CA 1
ATOM 3027 C C . ALA B 1 113 ? -15.75 -11.586 13.305 1 75.44 113 ALA B C 1
ATOM 3029 O O . ALA B 1 113 ? -16.641 -12.188 13.898 1 75.44 113 ALA B O 1
ATOM 3030 N N . ILE B 1 114 ? -15.445 -10.352 13.5 1 74.62 114 ILE B N 1
ATOM 3031 C CA . ILE B 1 114 ? -16.188 -9.562 14.477 1 74.62 114 ILE B CA 1
ATOM 3032 C C . ILE B 1 114 ? -17.594 -9.258 13.938 1 74.62 114 ILE B C 1
ATOM 3034 O O . ILE B 1 114 ? -18.578 -9.289 14.68 1 74.62 114 ILE B O 1
ATOM 3038 N N . GLN B 1 115 ? -17.641 -8.93 12.664 1 67.69 115 GLN B N 1
ATOM 3039 C CA . GLN B 1 115 ? -18.922 -8.586 12.047 1 67.69 115 GLN B CA 1
ATOM 3040 C C . GLN B 1 115 ? -19.891 -9.773 12.07 1 67.69 115 GLN B C 1
ATOM 3042 O O . GLN B 1 115 ? -21.094 -9.602 12.258 1 67.69 115 GLN B O 1
ATOM 3047 N N . GLY B 1 116 ? -19.422 -10.969 11.906 1 61.75 116 GLY B N 1
ATOM 3048 C CA . GLY B 1 116 ? -20.25 -12.156 11.898 1 61.75 116 GLY B CA 1
ATOM 3049 C C . GLY B 1 116 ? -20.609 -12.648 13.289 1 61.75 116 GLY B C 1
ATOM 3050 O O . GLY B 1 116 ? -21.469 -13.508 13.438 1 61.75 116 GLY B O 1
ATOM 3051 N N . ASN B 1 117 ? -19.875 -12.047 14.195 1 61.53 117 ASN B N 1
ATOM 3052 C CA . ASN B 1 117 ? -20.094 -12.547 15.547 1 61.53 117 ASN B CA 1
ATOM 3053 C C . ASN B 1 117 ? -21.062 -11.656 16.328 1 61.53 117 ASN B C 1
ATOM 3055 O O . ASN B 1 117 ? -20.875 -10.438 16.406 1 61.53 117 ASN B O 1
ATOM 3059 N N . GLU B 1 118 ? -22.188 -12.188 16.641 1 56.47 118 GLU B N 1
ATOM 3060 C CA . GLU B 1 118 ? -23.266 -11.547 17.406 1 56.47 118 GLU B CA 1
ATOM 3061 C C . GLU B 1 118 ? -22.703 -10.82 18.625 1 56.47 118 GLU B C 1
ATOM 3063 O O . GLU B 1 118 ? -23.281 -9.828 19.078 1 56.47 118 GLU B O 1
ATOM 3068 N N . ALA B 1 119 ? -21.719 -11.375 19.219 1 55.09 119 ALA B N 1
ATOM 3069 C CA . ALA B 1 119 ? -21.188 -10.805 20.453 1 55.09 119 ALA B CA 1
ATOM 3070 C C . ALA B 1 119 ? -20.656 -9.391 20.219 1 55.09 119 ALA B C 1
ATOM 3072 O O . ALA B 1 119 ? -20.578 -8.594 21.156 1 55.09 119 ALA B O 1
ATOM 3073 N N . PHE B 1 120 ? -20.453 -9.07 18.953 1 57.06 120 PHE B N 1
ATOM 3074 C CA . PHE B 1 120 ? -19.891 -7.77 18.609 1 57.06 120 PHE B CA 1
ATOM 3075 C C . PHE B 1 120 ? -20.891 -6.941 17.812 1 57.06 120 PHE B C 1
ATOM 3077 O O . PHE B 1 120 ? -20.531 -5.93 17.203 1 57.06 120 PHE B O 1
ATOM 3084 N N . ALA B 1 121 ? -22.109 -7.48 17.562 1 50.5 121 ALA B N 1
ATOM 3085 C CA . ALA B 1 121 ? -23.203 -6.914 16.781 1 50.5 121 ALA B CA 1
ATOM 3086 C C . ALA B 1 121 ? -23.547 -5.5 17.25 1 50.5 121 ALA B C 1
ATOM 3088 O O . ALA B 1 121 ? -24.031 -4.684 16.453 1 50.5 121 ALA B O 1
ATOM 3089 N N . GLY B 1 122 ? -23.531 -5.238 18.359 1 47.78 122 GLY B N 1
ATOM 3090 C CA . GLY B 1 122 ? -24 -3.941 18.828 1 47.78 122 GLY B CA 1
ATOM 3091 C C . GLY B 1 122 ? -23.172 -2.783 18.281 1 47.78 122 GLY B C 1
ATOM 3092 O O . GLY B 1 122 ? -23.531 -1.62 18.469 1 47.78 122 GLY B O 1
ATOM 3093 N N . ALA B 1 123 ? -21.953 -2.869 18.281 1 47.06 123 ALA B N 1
ATOM 3094 C CA . ALA B 1 123 ? -21.125 -1.714 17.938 1 47.06 123 ALA B CA 1
ATOM 3095 C C . ALA B 1 123 ? -21.016 -1.555 16.422 1 47.06 123 ALA B C 1
ATOM 3097 O O . ALA B 1 123 ? -20.797 -2.531 15.703 1 47.06 123 ALA B O 1
ATOM 3098 N N . SER B 1 124 ? -21.625 -0.578 15.82 1 47.66 124 SER B N 1
ATOM 3099 C CA . SER B 1 124 ? -21.766 -0.238 14.406 1 47.66 124 SER B CA 1
ATOM 3100 C C . SER B 1 124 ? -20.5 -0.6 13.633 1 47.66 124 SER B C 1
ATOM 3102 O O . SER B 1 124 ? -19.391 -0.291 14.07 1 47.66 124 SER B O 1
ATOM 3104 N N . GLN B 1 125 ? -20.531 -1.624 12.836 1 50.75 125 GLN B N 1
ATOM 3105 C CA . GLN B 1 125 ? -19.516 -2.002 11.859 1 50.75 125 GLN B CA 1
ATOM 3106 C C . GLN B 1 125 ? -18.906 -0.772 11.188 1 50.75 125 GLN B C 1
ATOM 3108 O O . GLN B 1 125 ? -17.812 -0.844 10.617 1 50.75 125 GLN B O 1
ATOM 3113 N N . ALA B 1 126 ? -19.656 0.302 11.07 1 53.84 126 ALA B N 1
ATOM 3114 C CA . ALA B 1 126 ? -19.25 1.564 10.461 1 53.84 126 ALA B CA 1
ATOM 3115 C C . ALA B 1 126 ? -18 2.111 11.133 1 53.84 126 ALA B C 1
ATOM 3117 O O . ALA B 1 126 ? -17.156 2.729 10.477 1 53.84 126 ALA B O 1
ATOM 3118 N N . GLY B 1 127 ? -17.75 1.672 12.375 1 58.88 127 GLY B N 1
ATOM 3119 C CA . GLY B 1 127 ? -16.641 2.248 13.117 1 58.88 127 GLY B CA 1
ATOM 3120 C C . GLY B 1 127 ? -15.281 1.73 12.664 1 58.88 127 GLY B C 1
ATOM 3121 O O . GLY B 1 127 ? -14.32 2.496 12.562 1 58.88 127 GLY B O 1
ATOM 3122 N N . LEU B 1 128 ? -15.281 0.451 12.227 1 63.41 128 LEU B N 1
ATOM 3123 C CA . LEU B 1 128 ? -13.969 -0.114 11.914 1 63.41 128 LEU B CA 1
ATOM 3124 C C . LEU B 1 128 ? -13.578 0.191 10.469 1 63.41 128 LEU B C 1
ATOM 3126 O O . LEU B 1 128 ? -12.391 0.356 10.172 1 63.41 128 LEU B O 1
ATOM 3130 N N . GLN B 1 129 ? -14.602 0.272 9.586 1 64.94 129 GLN B N 1
ATOM 3131 C CA . GLN B 1 129 ? -14.336 0.645 8.195 1 64.94 129 GLN B CA 1
ATOM 3132 C C . GLN B 1 129 ? -13.766 2.059 8.109 1 64.94 129 GLN B C 1
ATOM 3134 O O . GLN B 1 129 ? -12.992 2.363 7.199 1 64.94 129 GLN B O 1
ATOM 3139 N N . THR B 1 130 ? -14.016 2.805 9.164 1 68.31 130 THR B N 1
ATOM 3140 C CA . THR B 1 130 ? -13.539 4.18 9.234 1 68.31 130 THR B CA 1
ATOM 3141 C C . THR B 1 130 ? -12.016 4.219 9.344 1 68.31 130 THR B C 1
ATOM 3143 O O . THR B 1 130 ? -11.375 5.145 8.836 1 68.31 130 THR B O 1
ATOM 3146 N N . TYR B 1 131 ? -11.492 3.127 9.859 1 76.62 131 TYR B N 1
ATOM 3147 C CA . TYR B 1 131 ? -10.047 3.133 10.055 1 76.62 131 TYR B CA 1
ATOM 3148 C C . TYR B 1 131 ? -9.32 2.734 8.773 1 76.62 131 TYR B C 1
ATOM 3150 O O . TYR B 1 131 ? -8.117 2.967 8.633 1 76.62 131 TYR B O 1
ATOM 3158 N N . LEU B 1 132 ? -10.078 2.236 7.863 1 74 132 LEU B N 1
ATOM 3159 C CA . LEU B 1 132 ? -9.477 1.866 6.586 1 74 132 LEU B CA 1
ATOM 3160 C C . LEU B 1 132 ? -9.461 3.053 5.629 1 74 132 LEU B C 1
ATOM 3162 O O . LEU B 1 132 ? -8.453 3.314 4.973 1 74 132 LEU B O 1
ATOM 3166 N N . PHE B 1 133 ? -10.531 3.746 5.613 1 73.94 133 PHE B N 1
ATOM 3167 C CA . PHE B 1 133 ? -10.695 4.777 4.594 1 73.94 133 PHE B CA 1
ATOM 3168 C C . PHE B 1 133 ? -10.711 6.164 5.227 1 73.94 133 PHE B C 1
ATOM 3170 O O . PHE B 1 133 ? -10.641 7.172 4.52 1 73.94 133 PHE B O 1
ATOM 3177 N N . GLY B 1 134 ? -10.648 6.176 6.48 1 76.31 134 GLY B N 1
ATOM 3178 C CA . GLY B 1 134 ? -10.734 7.461 7.16 1 76.31 134 GLY B CA 1
ATOM 3179 C C . GLY B 1 134 ? -12.125 8.062 7.113 1 76.31 134 GLY B C 1
ATOM 3180 O O . GLY B 1 134 ? -12.773 8.062 6.062 1 76.31 134 GLY B O 1
ATOM 3181 N N . GLN B 1 135 ? -12.68 8.406 8.117 1 78.62 135 GLN B N 1
ATOM 3182 C CA . GLN B 1 135 ? -13.945 9.125 8.203 1 78.62 135 GLN B CA 1
ATOM 3183 C C . GLN B 1 135 ? -13.844 10.32 9.148 1 78.62 135 GLN B C 1
ATOM 3185 O O . GLN B 1 135 ? -14.297 10.25 10.289 1 78.62 135 GLN B O 1
ATOM 3190 N N . ALA B 1 136 ? -13.344 11.344 8.562 1 79.31 136 ALA B N 1
ATOM 3191 C CA . ALA B 1 136 ? -13.086 12.547 9.352 1 79.31 136 ALA B CA 1
ATOM 3192 C C . ALA B 1 136 ? -14.383 13.117 9.922 1 79.31 136 ALA B C 1
ATOM 3194 O O . ALA B 1 136 ? -14.375 13.742 10.984 1 79.31 136 ALA B O 1
ATOM 3195 N N . ALA B 1 137 ? -15.484 12.797 9.297 1 72 137 ALA B N 1
ATOM 3196 C CA . ALA B 1 137 ? -16.781 13.336 9.711 1 72 137 ALA B CA 1
ATOM 3197 C C . ALA B 1 137 ? -17.203 12.773 11.062 1 72 137 ALA B C 1
ATOM 3199 O O . ALA B 1 137 ? -18 13.383 11.773 1 72 137 ALA B O 1
ATOM 3200 N N . PHE B 1 138 ? -16.609 11.688 11.414 1 75.19 138 PHE B N 1
ATOM 3201 C CA . PHE B 1 138 ? -17.078 11.008 12.617 1 75.19 138 PHE B CA 1
ATOM 3202 C C . PHE B 1 138 ? -16.125 11.242 13.781 1 75.19 138 PHE B C 1
ATOM 3204 O O . PHE B 1 138 ? -16.297 10.664 14.852 1 75.19 138 PHE B O 1
ATOM 3211 N N . ILE B 1 139 ? -15.148 12.094 13.531 1 83.69 139 ILE B N 1
ATOM 3212 C CA . ILE B 1 139 ? -14.195 12.281 14.625 1 83.69 139 ILE B CA 1
ATOM 3213 C C . ILE B 1 139 ? -14.82 13.164 15.703 1 83.69 139 ILE B C 1
ATOM 3215 O O . ILE B 1 139 ? -15.609 14.062 15.398 1 83.69 139 ILE B O 1
ATOM 3219 N N . GLN B 1 140 ? -14.5 12.789 16.953 1 87.56 140 GLN B N 1
ATOM 3220 C CA . GLN B 1 140 ? -14.992 13.531 18.109 1 87.56 140 GLN B CA 1
ATOM 3221 C C . GLN B 1 140 ? -13.875 14.344 18.75 1 87.56 140 GLN B C 1
ATOM 3223 O O . GLN B 1 140 ? -12.719 14.266 18.344 1 87.56 140 GLN B O 1
ATOM 3228 N N . LEU B 1 141 ? -14.273 15.094 19.75 1 90 141 LEU B N 1
ATOM 3229 C CA . LEU B 1 141 ? -13.336 15.992 20.422 1 90 141 LEU B CA 1
ATOM 3230 C C . LEU B 1 141 ? -12.195 15.211 21.062 1 90 141 LEU B C 1
ATOM 3232 O O . LEU B 1 141 ? -11.047 15.664 21.047 1 90 141 LEU B O 1
ATOM 3236 N N . ASP B 1 142 ? -12.492 14.031 21.547 1 90.19 142 ASP B N 1
ATOM 3237 C CA . ASP B 1 142 ? -11.461 13.211 22.172 1 90.19 142 ASP B CA 1
ATOM 3238 C C . ASP B 1 142 ? -10.406 12.797 21.141 1 90.19 142 ASP B C 1
ATOM 3240 O O . ASP B 1 142 ? -9.219 12.719 21.469 1 90.19 142 ASP B O 1
ATOM 3244 N N . ASP B 1 143 ? -10.867 12.562 19.984 1 90.75 143 ASP B N 1
ATOM 3245 C CA . ASP B 1 143 ? -9.938 12.227 18.922 1 90.75 143 ASP B CA 1
ATOM 3246 C C . ASP B 1 143 ? -9.016 13.398 18.594 1 90.75 143 ASP B C 1
ATOM 3248 O O . ASP B 1 143 ? -7.809 13.227 18.438 1 90.75 143 ASP B O 1
ATOM 3252 N N . VAL B 1 144 ? -9.625 14.562 18.578 1 93.31 144 VAL B N 1
ATOM 3253 C CA . VAL B 1 144 ? -8.891 15.766 18.203 1 93.31 144 VAL B CA 1
ATOM 3254 C C . VAL B 1 144 ? -7.836 16.078 19.266 1 93.31 144 VAL B C 1
ATOM 3256 O O . VAL B 1 144 ? -6.707 16.453 18.938 1 93.31 144 VAL B O 1
ATOM 3259 N N . ILE B 1 145 ? -8.219 15.891 20.438 1 94.31 145 ILE B N 1
ATOM 3260 C CA . ILE B 1 145 ? -7.301 16.156 21.547 1 94.31 145 ILE B CA 1
ATOM 3261 C C . ILE B 1 145 ? -6.117 15.188 21.469 1 94.31 145 ILE B C 1
ATOM 3263 O O . ILE B 1 145 ? -4.965 15.602 21.609 1 94.31 145 ILE B O 1
ATOM 3267 N N . LEU B 1 146 ? -6.41 13.961 21.234 1 93.94 146 LEU B N 1
ATOM 3268 C CA . LEU B 1 146 ? -5.352 12.961 21.141 1 93.94 146 LEU B CA 1
ATOM 3269 C C . LEU B 1 146 ? -4.43 13.258 19.969 1 93.94 146 LEU B C 1
ATOM 3271 O O . LEU B 1 146 ? -3.205 13.188 20.094 1 93.94 146 LEU B O 1
ATOM 3275 N N . ILE B 1 147 ? -4.973 13.578 18.875 1 95.06 147 ILE B N 1
ATOM 3276 C CA . ILE B 1 147 ? -4.199 13.922 17.688 1 95.06 147 ILE B CA 1
ATOM 3277 C C . ILE B 1 147 ? -3.322 15.141 17.984 1 95.06 147 ILE B C 1
ATOM 3279 O O . ILE B 1 147 ? -2.145 15.164 17.625 1 95.06 147 ILE B O 1
ATOM 3283 N N . GLY B 1 148 ? -3.973 16.094 18.625 1 96.06 148 GLY B N 1
ATOM 3284 C CA . GLY B 1 148 ? -3.232 17.281 19 1 96.06 148 GLY B CA 1
ATOM 3285 C C . GLY B 1 148 ? -2.055 17 19.906 1 96.06 148 GLY B C 1
ATOM 3286 O O . GLY B 1 148 ? -0.956 17.516 19.688 1 96.06 148 GLY B O 1
ATOM 3287 N N . ILE B 1 149 ? -2.264 16.172 20.844 1 96.44 149 ILE B N 1
ATOM 3288 C CA . ILE B 1 149 ? -1.229 15.852 21.828 1 96.44 149 ILE B CA 1
ATOM 3289 C C . ILE B 1 149 ? -0.078 15.125 21.125 1 96.44 149 ILE B C 1
ATOM 3291 O O . ILE B 1 149 ? 1.088 15.484 21.312 1 96.44 149 ILE B O 1
ATOM 3295 N N . ILE B 1 150 ? -0.38 14.172 20.359 1 96.25 150 ILE B N 1
ATOM 3296 C CA . ILE B 1 150 ? 0.642 13.383 19.672 1 96.25 150 ILE B CA 1
ATOM 3297 C C . ILE B 1 150 ? 1.376 14.25 18.656 1 96.25 150 ILE B C 1
ATOM 3299 O O . ILE B 1 150 ? 2.598 14.156 18.516 1 96.25 150 ILE B O 1
ATOM 3303 N N . SER B 1 151 ? 0.633 15.055 17.969 1 97.25 151 SER B N 1
ATOM 3304 C CA . SER B 1 151 ? 1.239 15.961 17 1 97.25 151 SER B CA 1
ATOM 3305 C C . SER B 1 151 ? 2.184 16.953 17.672 1 97.25 151 SER B C 1
ATOM 3307 O O . SER B 1 151 ? 3.295 17.188 17.203 1 97.25 151 SER B O 1
ATOM 3309 N N . LEU B 1 152 ? 1.708 17.516 18.734 1 97.06 152 LEU B N 1
ATOM 3310 C CA . LEU B 1 152 ? 2.537 18.469 19.469 1 97.06 152 LEU B CA 1
ATOM 3311 C C . LEU B 1 152 ? 3.787 17.781 20.016 1 97.06 152 LEU B C 1
ATOM 3313 O O . LEU B 1 152 ? 4.875 18.359 20.016 1 97.06 152 LEU B O 1
ATOM 3317 N N . LEU B 1 153 ? 3.58 16.625 20.484 1 96.81 153 LEU B N 1
ATOM 3318 C CA . LEU B 1 153 ? 4.715 15.852 20.984 1 96.81 153 LEU B CA 1
ATOM 3319 C C . LEU B 1 153 ? 5.727 15.586 19.875 1 96.81 153 LEU B C 1
ATOM 3321 O O . LEU B 1 153 ? 6.934 15.719 20.094 1 96.81 153 LEU B O 1
ATOM 3325 N N . ALA B 1 154 ? 5.246 15.18 18.75 1 97.12 154 ALA B N 1
ATOM 3326 C CA . ALA B 1 154 ? 6.121 14.906 17.609 1 97.12 154 ALA B CA 1
ATOM 3327 C C . ALA B 1 154 ? 6.879 16.156 17.188 1 97.12 154 ALA B C 1
ATOM 3329 O O . ALA B 1 154 ? 8.086 16.109 16.938 1 97.12 154 ALA B O 1
ATOM 3330 N N . LEU B 1 155 ? 6.199 17.297 17.156 1 97.19 155 LEU B N 1
ATOM 3331 C CA . LEU B 1 155 ? 6.82 18.547 16.766 1 97.19 155 LEU B CA 1
ATOM 3332 C C . LEU B 1 155 ? 7.832 19.016 17.812 1 97.19 155 LEU B C 1
ATOM 3334 O O . LEU B 1 155 ? 8.898 19.516 17.453 1 97.19 155 LEU B O 1
ATOM 3338 N N . ALA B 1 156 ? 7.461 18.844 19.016 1 97.62 156 ALA B N 1
ATOM 3339 C CA . ALA B 1 156 ? 8.352 19.25 20.109 1 97.62 156 ALA B CA 1
ATOM 3340 C C . ALA B 1 156 ? 9.641 18.438 20.078 1 97.62 156 ALA B C 1
ATOM 3342 O O . ALA B 1 156 ? 10.734 18.984 20.219 1 97.62 156 ALA B O 1
ATOM 3343 N N . LEU B 1 157 ? 9.516 17.156 19.906 1 97.12 157 LEU B N 1
ATOM 3344 C CA . LEU B 1 157 ? 10.688 16.281 19.859 1 97.12 157 LEU B CA 1
ATOM 3345 C C . LEU B 1 157 ? 11.531 16.578 18.625 1 97.12 157 LEU B C 1
ATOM 3347 O O . LEU B 1 157 ? 12.758 16.578 18.688 1 97.12 157 LEU B O 1
ATOM 3351 N N . PHE B 1 158 ? 10.883 16.812 17.547 1 96.5 158 PHE B N 1
ATOM 3352 C CA . PHE B 1 158 ? 11.609 17.188 16.344 1 96.5 158 PHE B CA 1
ATOM 3353 C C . PHE B 1 158 ? 12.367 18.484 16.531 1 96.5 158 PHE B C 1
ATOM 3355 O O . PHE B 1 158 ? 13.531 18.609 16.141 1 96.5 158 PHE B O 1
ATOM 3362 N N . ALA B 1 159 ? 11.648 19.453 17.141 1 95.69 159 ALA B N 1
ATOM 3363 C CA . ALA B 1 159 ? 12.281 20.75 17.375 1 95.69 159 ALA B CA 1
ATOM 3364 C C . ALA B 1 159 ? 13.477 20.625 18.312 1 95.69 159 ALA B C 1
ATOM 3366 O O . ALA B 1 159 ? 14.492 21.297 18.141 1 95.69 159 ALA B O 1
ATOM 3367 N N . PHE B 1 160 ? 13.305 19.75 19.25 1 96.31 160 PHE B N 1
ATOM 3368 C CA . PHE B 1 160 ? 14.359 19.531 20.234 1 96.31 160 PHE B CA 1
ATOM 3369 C C . PHE B 1 160 ? 15.586 18.906 19.578 1 96.31 160 PHE B C 1
ATOM 3371 O O . PHE B 1 160 ? 16.719 19.266 19.906 1 96.31 160 PHE B O 1
ATOM 3378 N N . PHE B 1 161 ? 15.406 18.031 18.641 1 96.25 161 PHE B N 1
ATOM 3379 C CA . PHE B 1 161 ? 16.516 17.344 17.984 1 96.25 161 PHE B CA 1
ATOM 3380 C C . PHE B 1 161 ? 16.75 17.922 16.594 1 96.25 161 PHE B C 1
ATOM 3382 O O . PHE B 1 161 ? 17.297 17.234 15.727 1 96.25 161 PHE B O 1
ATOM 3389 N N . TYR B 1 162 ? 16.328 19.062 16.344 1 95.44 162 TYR B N 1
ATOM 3390 C CA . TYR B 1 162 ? 16.375 19.656 15.008 1 95.44 162 TYR B CA 1
ATOM 3391 C C . TYR B 1 162 ? 17.797 19.688 14.477 1 95.44 162 TYR B C 1
ATOM 3393 O O . TYR B 1 162 ? 18.062 19.297 13.336 1 95.44 162 TYR B O 1
ATOM 3401 N N . GLN B 1 163 ? 18.75 20.109 15.258 1 94.81 163 GLN B N 1
ATOM 3402 C CA . GLN B 1 163 ? 20.141 20.219 14.836 1 94.81 163 GLN B CA 1
ATOM 3403 C C . GLN B 1 163 ? 20.75 18.844 14.547 1 94.81 163 GLN B C 1
ATOM 3405 O O . GLN B 1 163 ? 21.484 18.672 13.57 1 94.81 163 GLN B O 1
ATOM 3410 N N . ASP B 1 164 ? 20.359 17.922 15.375 1 95.44 164 ASP B N 1
ATOM 3411 C CA . ASP B 1 164 ? 20.859 16.562 15.172 1 95.44 164 ASP B CA 1
ATOM 3412 C C . ASP B 1 164 ? 20.281 15.953 13.898 1 95.44 164 ASP B C 1
ATOM 3414 O O . ASP B 1 164 ? 20.969 15.266 13.156 1 95.44 164 ASP B O 1
ATOM 3418 N N . TYR B 1 165 ? 19.016 16.25 13.656 1 95.38 165 TYR B N 1
ATOM 3419 C CA . TYR B 1 165 ? 18.375 15.758 12.43 1 95.38 165 TYR B CA 1
ATOM 3420 C C . TYR B 1 165 ? 19.016 16.391 11.195 1 95.38 165 TYR B C 1
ATOM 3422 O O . TYR B 1 165 ? 19.281 15.703 10.211 1 95.38 165 TYR B O 1
ATOM 3430 N N . LYS B 1 166 ? 19.25 17.656 11.281 1 93.38 166 LYS B N 1
ATOM 3431 C CA . LYS B 1 166 ? 19.859 18.344 10.156 1 93.38 166 LYS B CA 1
ATOM 3432 C C . LYS B 1 166 ? 21.219 17.75 9.812 1 93.38 166 LYS B C 1
ATOM 3434 O O . LYS B 1 166 ? 21.516 17.516 8.641 1 93.38 166 LYS B O 1
ATOM 3439 N N . LEU B 1 167 ? 22.016 17.469 10.789 1 92.5 167 LEU B N 1
ATOM 3440 C CA . LEU B 1 167 ? 23.328 16.875 10.586 1 92.5 167 LEU B CA 1
ATOM 3441 C C . LEU B 1 167 ? 23.203 15.461 10.031 1 92.5 167 LEU B C 1
ATOM 3443 O O . LEU B 1 167 ? 23.938 15.086 9.102 1 92.5 167 LEU B O 1
ATOM 3447 N N . TYR B 1 168 ? 22.281 14.766 10.594 1 92.5 168 TYR B N 1
ATOM 3448 C CA . TYR B 1 168 ? 22.031 13.391 10.188 1 92.5 168 TYR B CA 1
ATOM 3449 C C . TYR B 1 168 ? 21.578 13.328 8.727 1 92.5 168 TYR B C 1
ATOM 3451 O O . TYR B 1 168 ? 22.062 12.5 7.957 1 92.5 168 TYR B O 1
ATOM 3459 N N . LEU B 1 169 ? 20.734 14.234 8.297 1 91.75 169 LEU B N 1
ATOM 3460 C CA . LEU B 1 169 ? 20.094 14.188 6.988 1 91.75 169 LEU B CA 1
ATOM 3461 C C . LEU B 1 169 ? 21.047 14.688 5.902 1 91.75 169 LEU B C 1
ATOM 3463 O O . LEU B 1 169 ? 21 14.211 4.77 1 91.75 169 LEU B O 1
ATOM 3467 N N . PHE B 1 170 ? 21.984 15.539 6.211 1 89.88 170 PHE B N 1
ATOM 3468 C CA . PHE B 1 170 ? 22.75 16.188 5.152 1 89.88 170 PHE B CA 1
ATOM 3469 C C . PHE B 1 170 ? 24.203 15.75 5.203 1 89.88 170 PHE B C 1
ATOM 3471 O O . PHE B 1 170 ? 24.922 15.836 4.199 1 89.88 170 PHE B O 1
ATOM 3478 N N . ASP B 1 171 ? 24.703 15.242 6.418 1 90.19 171 ASP B N 1
ATOM 3479 C CA . ASP B 1 171 ? 26.078 14.742 6.539 1 90.19 171 ASP B CA 1
ATOM 3480 C C . ASP B 1 171 ? 26.172 13.672 7.621 1 90.19 171 ASP B C 1
ATOM 3482 O O . ASP B 1 171 ? 26.578 13.961 8.75 1 90.19 171 ASP B O 1
ATOM 3486 N N . GLN B 1 172 ? 25.844 12.539 7.121 1 87.75 172 GLN B N 1
ATOM 3487 C CA . GLN B 1 172 ? 25.781 11.445 8.086 1 87.75 172 GLN B CA 1
ATOM 3488 C C . GLN B 1 172 ? 27.141 11.156 8.688 1 87.75 172 GLN B C 1
ATOM 3490 O O . GLN B 1 172 ? 27.25 10.859 9.875 1 87.75 172 GLN B O 1
ATOM 3495 N N . THR B 1 173 ? 28.219 11.211 7.867 1 88.06 173 THR B N 1
ATOM 3496 C CA . THR B 1 173 ? 29.578 10.953 8.344 1 88.06 173 THR B CA 1
ATOM 3497 C C . THR B 1 173 ? 29.984 11.977 9.406 1 88.06 173 THR B C 1
ATOM 3499 O O . THR B 1 173 ? 30.5 11.602 10.461 1 88.06 173 THR B O 1
ATOM 3502 N N . PHE B 1 174 ? 29.766 13.188 9.016 1 89.19 174 PHE B N 1
ATOM 3503 C CA . PHE B 1 174 ? 30.109 14.242 9.969 1 89.19 174 PHE B CA 1
ATOM 3504 C C . PHE B 1 174 ? 29.281 14.102 11.242 1 89.19 174 PHE B C 1
ATOM 3506 O O . PHE B 1 174 ? 29.797 14.305 12.344 1 89.19 174 PHE B O 1
ATOM 3513 N N . ALA B 1 175 ? 28.016 13.727 11.125 1 90.94 175 ALA B N 1
ATOM 3514 C CA . ALA B 1 175 ? 27.141 13.539 12.273 1 90.94 175 ALA B CA 1
ATOM 3515 C C . ALA B 1 175 ? 27.688 12.477 13.219 1 90.94 175 ALA B C 1
ATOM 3517 O O . ALA B 1 175 ? 27.688 12.656 14.438 1 90.94 175 ALA B O 1
ATOM 3518 N N . ARG B 1 176 ? 28.172 11.453 12.617 1 90.12 176 ARG B N 1
ATOM 3519 C CA . ARG B 1 176 ? 28.734 10.367 13.414 1 90.12 176 ARG B CA 1
ATOM 3520 C C . ARG B 1 176 ? 30 10.797 14.125 1 90.12 176 ARG B C 1
ATOM 3522 O O . ARG B 1 176 ? 30.25 10.414 15.273 1 90.12 176 ARG B O 1
ATOM 3529 N N . VAL B 1 177 ? 30.812 11.555 13.523 1 90.19 177 VAL B N 1
ATOM 3530 C CA . VAL B 1 177 ? 32.125 11.992 14.047 1 90.19 177 VAL B CA 1
ATOM 3531 C C . VAL B 1 177 ? 31.906 12.906 15.25 1 90.19 177 VAL B C 1
ATOM 3533 O O . VAL B 1 177 ? 32.656 12.844 16.219 1 90.19 177 VAL B O 1
ATOM 3536 N N . ILE B 1 178 ? 30.906 13.664 15.203 1 92.69 178 ILE B N 1
ATOM 3537 C CA . ILE B 1 178 ? 30.719 14.648 16.266 1 92.69 178 ILE B CA 1
ATOM 3538 C C . ILE B 1 178 ? 29.859 14.047 17.375 1 92.69 178 ILE B C 1
ATOM 3540 O O . ILE B 1 178 ? 29.516 14.727 18.344 1 92.69 178 ILE B O 1
ATOM 3544 N N . GLY B 1 179 ? 29.391 12.789 17.234 1 91.25 179 GLY B N 1
ATOM 3545 C CA . GLY B 1 179 ? 28.766 12.047 18.312 1 91.25 179 GLY B CA 1
ATOM 3546 C C . GLY B 1 179 ? 27.266 11.984 18.219 1 91.25 179 GLY B C 1
ATOM 3547 O O . GLY B 1 179 ? 26.578 11.641 19.188 1 91.25 179 GLY B O 1
ATOM 3548 N N . VAL B 1 180 ? 26.719 12.453 17.188 1 91.81 180 VAL B N 1
ATOM 3549 C CA . VAL B 1 180 ? 25.281 12.328 17.016 1 91.81 180 VAL B CA 1
ATOM 3550 C C . VAL B 1 180 ? 24.875 10.859 16.938 1 91.81 180 VAL B C 1
ATOM 3552 O O . VAL B 1 180 ? 25.484 10.078 16.188 1 91.81 180 VAL B O 1
ATOM 3555 N N . ARG B 1 181 ? 23.969 10.477 17.75 1 92.94 181 ARG B N 1
ATOM 3556 C CA . ARG B 1 181 ? 23.516 9.094 17.766 1 92.94 181 ARG B CA 1
ATOM 3557 C C . ARG B 1 181 ? 22.516 8.844 16.641 1 92.94 181 ARG B C 1
ATOM 3559 O O . ARG B 1 181 ? 21.297 8.836 16.859 1 92.94 181 ARG B O 1
ATOM 3566 N N . VAL B 1 182 ? 22.938 8.508 15.57 1 92.5 182 VAL B N 1
ATOM 3567 C CA . VAL B 1 182 ? 22.156 8.359 14.352 1 92.5 182 VAL B CA 1
ATOM 3568 C C . VAL B 1 182 ? 21.125 7.258 14.523 1 92.5 182 VAL B C 1
ATOM 3570 O O . VAL B 1 182 ? 19.969 7.422 14.156 1 92.5 182 VAL B O 1
ATOM 3573 N N . LYS B 1 183 ? 21.5 6.223 15.141 1 91.56 183 LYS B N 1
ATOM 3574 C CA . LYS B 1 183 ? 20.578 5.105 15.359 1 91.56 183 LYS B CA 1
ATOM 3575 C C . LYS B 1 183 ? 19.391 5.523 16.234 1 91.56 183 LYS B C 1
ATOM 3577 O O . LYS B 1 183 ? 18.266 5.094 15.992 1 91.56 183 LYS B O 1
ATOM 3582 N N . TYR B 1 184 ? 19.688 6.301 17.172 1 94.19 184 TYR B N 1
ATOM 3583 C CA . TYR B 1 184 ? 18.625 6.797 18.062 1 94.19 184 TYR B CA 1
ATOM 3584 C C . TYR B 1 184 ? 17.656 7.684 17.297 1 94.19 184 TYR B C 1
ATOM 3586 O O . TYR B 1 184 ? 16.438 7.582 17.484 1 94.19 184 TYR B O 1
ATOM 3594 N N . LEU B 1 185 ? 18.172 8.5 16.438 1 94.5 185 LEU B N 1
ATOM 3595 C CA . LEU B 1 185 ? 17.328 9.383 15.664 1 94.5 185 LEU B CA 1
ATOM 3596 C C . LEU B 1 185 ? 16.453 8.594 14.695 1 94.5 185 LEU B C 1
ATOM 3598 O O . LEU B 1 185 ? 15.281 8.93 14.477 1 94.5 185 LEU B O 1
ATOM 3602 N N . GLN B 1 186 ? 16.984 7.562 14.227 1 92.38 186 GLN B N 1
ATOM 3603 C CA . GLN B 1 186 ? 16.234 6.695 13.328 1 92.38 186 GLN B CA 1
ATOM 3604 C C . GLN B 1 186 ? 15.086 6.008 14.055 1 92.38 186 GLN B C 1
ATOM 3606 O O . GLN B 1 186 ? 13.961 5.965 13.547 1 92.38 186 GLN B O 1
ATOM 3611 N N . GLN B 1 187 ? 15.398 5.52 15.203 1 92 187 GLN B N 1
ATOM 3612 C CA . GLN B 1 187 ? 14.375 4.855 16 1 92 187 GLN B CA 1
ATOM 3613 C C . GLN B 1 187 ? 13.297 5.84 16.453 1 92 187 GLN B C 1
ATOM 3615 O O . GLN B 1 187 ? 12.109 5.5 16.469 1 92 187 GLN B O 1
ATOM 3620 N N . LEU B 1 188 ? 13.742 6.992 16.828 1 94.75 188 LEU B N 1
ATOM 3621 C CA . LEU B 1 188 ? 12.797 8.031 17.234 1 94.75 188 LEU B CA 1
ATOM 3622 C C . LEU B 1 188 ? 11.875 8.406 16.078 1 94.75 188 LEU B C 1
ATOM 3624 O O . LEU B 1 188 ? 10.664 8.562 16.281 1 94.75 188 LEU B O 1
ATOM 3628 N N . THR B 1 189 ? 12.469 8.547 14.953 1 93.94 189 THR B N 1
ATOM 3629 C CA . THR B 1 189 ? 11.68 8.883 13.773 1 93.94 189 THR B CA 1
ATOM 3630 C C . THR B 1 189 ? 10.633 7.801 13.5 1 93.94 189 THR B C 1
ATOM 3632 O O . THR B 1 189 ? 9.477 8.109 13.227 1 93.94 189 THR B O 1
ATOM 3635 N N . MET B 1 190 ? 11.008 6.578 13.617 1 92.25 190 MET B N 1
ATOM 3636 C CA . MET B 1 190 ? 10.086 5.465 13.398 1 92.25 190 MET B CA 1
ATOM 3637 C C . MET B 1 190 ? 8.961 5.492 14.43 1 92.25 190 MET B C 1
ATOM 3639 O O . MET B 1 190 ? 7.797 5.273 14.086 1 92.25 190 MET B O 1
ATOM 3643 N N . PHE B 1 191 ? 9.352 5.727 15.586 1 93.44 191 PHE B N 1
ATOM 3644 C CA . PHE B 1 191 ? 8.375 5.801 16.672 1 93.44 191 PHE B CA 1
ATOM 3645 C C . PHE B 1 191 ? 7.367 6.914 16.406 1 93.44 191 PHE B C 1
ATOM 3647 O O . PHE B 1 191 ? 6.156 6.707 16.547 1 93.44 191 PHE B O 1
ATOM 3654 N N . LEU B 1 192 ? 7.848 8.047 16.094 1 94.75 192 LEU B N 1
ATOM 3655 C CA . LEU B 1 192 ? 6.98 9.188 15.82 1 94.75 192 LEU B CA 1
ATOM 3656 C C . LEU B 1 192 ? 6.09 8.922 14.609 1 94.75 192 LEU B C 1
ATOM 3658 O O . LEU B 1 192 ? 4.91 9.273 14.617 1 94.75 192 LEU B O 1
ATOM 3662 N N . MET B 1 193 ? 6.629 8.289 13.633 1 93.81 193 MET B N 1
ATOM 3663 C CA . MET B 1 193 ? 5.859 7.957 12.438 1 93.81 193 MET B CA 1
ATOM 3664 C C . MET B 1 193 ? 4.711 7.008 12.773 1 93.81 193 MET B C 1
ATOM 3666 O O . MET B 1 193 ? 3.578 7.219 12.336 1 93.81 193 MET B O 1
ATOM 3670 N N . ILE B 1 194 ? 5.016 6.027 13.539 1 93.56 194 ILE B N 1
ATOM 3671 C CA . ILE B 1 194 ? 4.004 5.043 13.898 1 93.56 194 ILE B CA 1
ATOM 3672 C C . ILE B 1 194 ? 2.898 5.711 14.711 1 93.56 194 ILE B C 1
ATOM 3674 O O . ILE B 1 194 ? 1.714 5.441 14.5 1 93.56 194 ILE B O 1
ATOM 3678 N N . CYS B 1 195 ? 3.303 6.559 15.594 1 94.44 195 CYS B N 1
ATOM 3679 C CA . CYS B 1 195 ? 2.332 7.262 16.422 1 94.44 195 CYS B CA 1
ATOM 3680 C C . CYS B 1 195 ? 1.438 8.156 15.578 1 94.44 195 CYS B C 1
ATOM 3682 O O . CYS B 1 195 ? 0.219 8.18 15.758 1 94.44 195 CYS B O 1
ATOM 3684 N N . LEU B 1 196 ? 2.035 8.867 14.711 1 95.12 196 LEU B N 1
ATOM 3685 C CA . LEU B 1 196 ? 1.274 9.766 13.852 1 95.12 196 LEU B CA 1
ATOM 3686 C C . LEU B 1 196 ? 0.35 8.984 12.922 1 95.12 196 LEU B C 1
ATOM 3688 O O . LEU B 1 196 ? -0.79 9.398 12.688 1 95.12 196 LEU B O 1
ATOM 3692 N N . ILE B 1 197 ? 0.862 7.895 12.414 1 93.25 197 ILE B N 1
ATOM 3693 C CA . ILE B 1 197 ? 0.033 7.035 11.57 1 93.25 197 ILE B CA 1
ATOM 3694 C C . ILE B 1 197 ? -1.158 6.52 12.375 1 93.25 197 ILE B C 1
ATOM 3696 O O . ILE B 1 197 ? -2.301 6.586 11.922 1 93.25 197 ILE B O 1
ATOM 3700 N N . ALA B 1 198 ? -0.896 6.102 13.547 1 92.56 198 ALA B N 1
ATOM 3701 C CA . ALA B 1 198 ? -1.926 5.512 14.398 1 92.56 198 ALA B CA 1
ATOM 3702 C C . ALA B 1 198 ? -3.047 6.512 14.68 1 92.56 198 ALA B C 1
ATOM 3704 O O . ALA B 1 198 ? -4.227 6.176 14.562 1 92.56 198 ALA B O 1
ATOM 3705 N N . VAL B 1 199 ? -2.689 7.707 15.008 1 92.56 199 VAL B N 1
ATOM 3706 C CA . VAL B 1 199 ? -3.715 8.68 15.367 1 92.56 199 VAL B CA 1
ATOM 3707 C C . VAL B 1 199 ? -4.383 9.211 14.102 1 92.56 199 VAL B C 1
ATOM 3709 O O . VAL B 1 199 ? -5.48 9.766 14.156 1 92.56 199 VAL B O 1
ATOM 3712 N N . GLY B 1 200 ? -3.719 9.109 12.977 1 92.31 200 GLY B N 1
ATOM 3713 C CA . GLY B 1 200 ? -4.25 9.617 11.719 1 92.31 200 GLY B CA 1
ATOM 3714 C C . GLY B 1 200 ? -5.152 8.617 11.016 1 92.31 200 GLY B C 1
ATOM 3715 O O . GLY B 1 200 ? -5.844 8.969 10.062 1 92.31 200 GLY B O 1
ATOM 3716 N N . LEU B 1 201 ? -5.211 7.402 11.484 1 89.06 201 LEU B N 1
ATOM 3717 C CA . LEU B 1 201 ? -5.973 6.348 10.82 1 89.06 201 LEU B CA 1
ATOM 3718 C C . LEU B 1 201 ? -7.453 6.719 10.742 1 89.06 201 LEU B C 1
ATOM 3720 O O . LEU B 1 201 ? -8.094 6.52 9.703 1 89.06 201 LEU B O 1
ATOM 3724 N N . LYS B 1 202 ? -7.914 7.238 11.797 1 85.38 202 LYS B N 1
ATOM 3725 C CA . LYS B 1 202 ? -9.328 7.586 11.836 1 85.38 202 LYS B CA 1
ATOM 3726 C C . LYS B 1 202 ? -9.641 8.742 10.898 1 85.38 202 LYS B C 1
ATOM 3728 O O . LYS B 1 202 ? -10.734 8.82 10.336 1 85.38 202 LYS B O 1
ATOM 3733 N N . LEU B 1 203 ? -8.695 9.641 10.695 1 87.19 203 LEU B N 1
ATOM 3734 C CA . LEU B 1 203 ? -8.898 10.852 9.914 1 87.19 203 LEU B CA 1
ATOM 3735 C C . LEU B 1 203 ? -8.75 10.57 8.422 1 87.19 203 LEU B C 1
ATOM 3737 O O . LEU B 1 203 ? -9.625 10.922 7.633 1 87.19 203 LEU B O 1
ATOM 3741 N N . VAL B 1 204 ? -7.656 9.914 8.141 1 86.56 204 VAL B N 1
ATOM 3742 C CA . VAL B 1 204 ? -7.301 9.82 6.73 1 86.56 204 VAL B CA 1
ATOM 3743 C C . VAL B 1 204 ? -7.371 8.367 6.273 1 86.56 204 VAL B C 1
ATOM 3745 O O . VAL B 1 204 ? -7.527 8.094 5.078 1 86.56 204 VAL B O 1
ATOM 3748 N N . GLY B 1 205 ? -7.34 7.445 7.215 1 84.5 205 GLY B N 1
ATOM 3749 C CA . GLY B 1 205 ? -7.391 6.031 6.875 1 84.5 205 GLY B CA 1
ATOM 3750 C C . GLY B 1 205 ? -6.016 5.418 6.672 1 84.5 205 GLY B C 1
ATOM 3751 O O . GLY B 1 205 ? -5.055 6.125 6.363 1 84.5 205 GLY B O 1
ATOM 3752 N N . ALA B 1 206 ? -5.949 4.133 6.703 1 83.25 206 ALA B N 1
ATOM 3753 C CA . ALA B 1 206 ? -4.699 3.383 6.633 1 83.25 206 ALA B CA 1
ATOM 3754 C C . ALA B 1 206 ? -4.082 3.479 5.238 1 83.25 206 ALA B C 1
ATOM 3756 O O . ALA 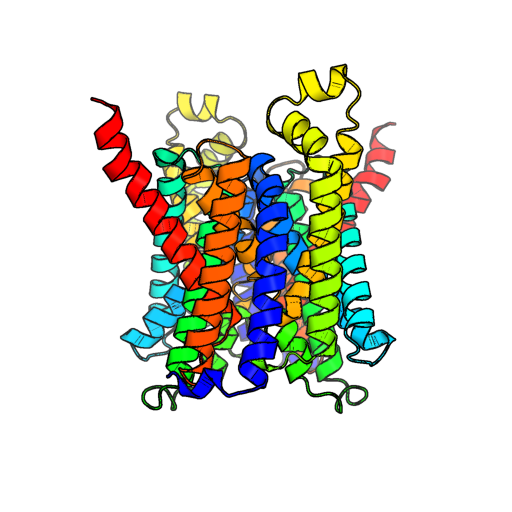B 1 206 ? -2.857 3.486 5.094 1 83.25 206 ALA B O 1
ATOM 3757 N N . ILE B 1 207 ? -4.84 3.645 4.289 1 76.88 207 ILE B N 1
ATOM 3758 C CA . ILE B 1 207 ? -4.387 3.574 2.904 1 76.88 207 ILE B CA 1
ATOM 3759 C C . ILE B 1 207 ? -3.775 4.91 2.494 1 76.88 207 ILE B C 1
ATOM 3761 O O . ILE B 1 207 ? -2.764 4.949 1.787 1 76.88 207 ILE B O 1
ATOM 3765 N N . LEU B 1 208 ? -4.32 5.957 3.029 1 83.75 208 LEU B N 1
ATOM 3766 C CA . LEU B 1 208 ? -3.939 7.27 2.525 1 83.75 208 LEU B CA 1
ATOM 3767 C C . LEU B 1 208 ? -2.979 7.965 3.486 1 83.75 208 LEU B C 1
ATOM 3769 O O . LEU B 1 208 ? -2.424 9.016 3.164 1 83.75 208 LEU B O 1
ATOM 3773 N N . MET B 1 209 ? -2.732 7.34 4.523 1 87.31 209 MET B N 1
ATOM 3774 C CA . MET B 1 209 ? -1.886 7.961 5.539 1 87.31 209 MET B CA 1
ATOM 3775 C C . MET B 1 209 ? -0.48 8.203 5 1 87.31 209 MET B C 1
ATOM 3777 O O . MET B 1 209 ? 0.143 9.219 5.312 1 87.31 209 MET B O 1
ATOM 3781 N N . SER B 1 210 ? 0.001 7.324 4.238 1 82.94 210 SER B N 1
ATOM 3782 C CA . SER B 1 210 ? 1.344 7.473 3.686 1 82.94 210 SER B CA 1
ATOM 3783 C C . SER B 1 210 ? 1.445 8.719 2.811 1 82.94 210 SER B C 1
ATOM 3785 O O . SER B 1 210 ? 2.438 9.445 2.871 1 82.94 210 SER B O 1
ATOM 3787 N N . SER B 1 211 ? 0.477 8.953 2.037 1 83.62 211 SER B N 1
ATOM 3788 C CA . SER B 1 211 ? 0.477 10.133 1.176 1 83.62 211 SER B CA 1
ATOM 3789 C C . SER B 1 211 ? 0.404 11.414 1.996 1 83.62 211 SER B C 1
ATOM 3791 O O . SER B 1 211 ? 0.984 12.438 1.616 1 83.62 211 SER B O 1
ATOM 3793 N N . PHE B 1 212 ? -0.306 11.273 3.053 1 88.94 212 PHE B N 1
ATOM 3794 C CA . PHE B 1 212 ? -0.447 12.43 3.93 1 88.94 212 PHE B CA 1
ATOM 3795 C C . PHE B 1 212 ? 0.899 12.828 4.527 1 88.94 212 PHE B C 1
ATOM 3797 O O . PHE B 1 212 ? 1.176 14.016 4.715 1 88.94 212 PHE B O 1
ATOM 3804 N N . LEU B 1 213 ? 1.698 11.836 4.699 1 89.69 213 LEU B N 1
ATOM 3805 C CA . LEU B 1 213 ? 3.02 12.039 5.285 1 89.69 213 LEU B CA 1
ATOM 3806 C C . LEU B 1 213 ? 4.012 12.516 4.234 1 89.69 213 LEU B C 1
ATOM 3808 O O . LEU B 1 213 ? 4.832 13.398 4.5 1 89.69 213 LEU B O 1
ATOM 3812 N N . ILE B 1 214 ? 3.873 12.078 3.002 1 89.06 214 ILE B N 1
ATOM 3813 C CA . ILE B 1 214 ? 4.957 12.18 2.029 1 89.06 214 ILE B CA 1
ATOM 3814 C C . ILE B 1 214 ? 4.695 13.359 1.089 1 89.06 214 ILE B C 1
ATOM 3816 O O . ILE B 1 214 ? 5.605 14.133 0.79 1 89.06 214 ILE B O 1
ATOM 3820 N N . ALA B 1 215 ? 3.506 13.562 0.666 1 90.75 215 ALA B N 1
ATOM 3821 C CA . ALA B 1 215 ? 3.184 14.516 -0.399 1 90.75 215 ALA B CA 1
ATOM 3822 C C . ALA B 1 215 ? 3.588 15.93 -0.012 1 90.75 215 ALA B C 1
ATOM 3824 O O . ALA B 1 215 ? 4.273 16.625 -0.772 1 90.75 215 ALA B O 1
ATOM 3825 N N . PRO B 1 216 ? 3.217 16.344 1.147 1 93.94 216 PRO B N 1
ATOM 3826 C CA . PRO B 1 216 ? 3.625 17.703 1.497 1 93.94 216 PRO B CA 1
ATOM 3827 C C . PRO B 1 216 ? 5.137 17.844 1.669 1 93.94 216 PRO B C 1
ATOM 3829 O O . PRO B 1 216 ? 5.703 18.891 1.335 1 93.94 216 PRO B O 1
ATOM 3832 N N . ALA B 1 217 ? 5.746 16.812 2.225 1 92.94 217 ALA B N 1
ATOM 3833 C CA . ALA B 1 217 ? 7.199 16.828 2.381 1 92.94 217 ALA B CA 1
ATOM 3834 C C . ALA B 1 217 ? 7.895 16.938 1.026 1 92.94 217 ALA B C 1
ATOM 3836 O O . ALA B 1 217 ? 8.844 17.719 0.874 1 92.94 217 ALA B O 1
ATOM 3837 N N . VAL B 1 218 ? 7.406 16.219 0.075 1 89.75 218 VAL B N 1
ATOM 3838 C CA . VAL B 1 218 ? 7.977 16.25 -1.268 1 89.75 218 VAL B CA 1
ATOM 3839 C C . VAL B 1 218 ? 7.785 17.641 -1.871 1 89.75 218 VAL B C 1
ATOM 3841 O O . VAL B 1 218 ? 8.703 18.188 -2.486 1 89.75 218 VAL B O 1
ATOM 3844 N N . PHE B 1 219 ? 6.648 18.156 -1.635 1 92.5 219 PHE B N 1
ATOM 3845 C CA . PHE B 1 219 ? 6.359 19.5 -2.104 1 92.5 219 PHE B CA 1
ATOM 3846 C C . PHE B 1 219 ? 7.355 20.5 -1.525 1 92.5 219 PHE B C 1
ATOM 3848 O O . PHE B 1 219 ? 7.949 21.297 -2.262 1 92.5 219 PHE B O 1
ATOM 3855 N N . GLY B 1 220 ? 7.5 20.469 -0.268 1 93.5 220 GLY B N 1
ATOM 3856 C CA . GLY B 1 220 ? 8.406 21.391 0.398 1 93.5 220 GLY B CA 1
ATOM 3857 C C . GLY B 1 220 ? 9.852 21.234 -0.037 1 93.5 220 GLY B C 1
ATOM 3858 O O . GLY B 1 220 ? 10.555 22.219 -0.246 1 93.5 220 GLY B O 1
ATOM 3859 N N . LEU B 1 221 ? 10.281 20.031 -0.169 1 90.44 221 LEU B N 1
ATOM 3860 C CA . LEU B 1 221 ? 11.672 19.75 -0.508 1 90.44 221 LEU B CA 1
ATOM 3861 C C . LEU B 1 221 ? 11.969 20.125 -1.957 1 90.44 221 LEU B C 1
ATOM 3863 O O . LEU B 1 221 ? 13.102 20.469 -2.297 1 90.44 221 LEU B O 1
ATOM 3867 N N . MET B 1 222 ? 10.953 20.078 -2.742 1 88.06 222 MET B N 1
ATOM 3868 C CA . MET B 1 222 ? 11.133 20.422 -4.148 1 88.06 222 MET B CA 1
ATOM 3869 C C . MET B 1 222 ? 11.281 21.938 -4.32 1 88.06 222 MET B C 1
ATOM 3871 O O . MET B 1 222 ? 12.023 22.391 -5.191 1 88.06 222 MET B O 1
ATOM 3875 N N . LEU B 1 223 ? 10.664 22.641 -3.5 1 90.94 223 LEU B N 1
ATOM 3876 C CA . LEU B 1 223 ? 10.602 24.078 -3.703 1 90.94 223 LEU B CA 1
ATOM 3877 C C . LEU B 1 223 ? 11.531 24.797 -2.729 1 90.94 223 LEU B C 1
ATOM 3879 O O . LEU B 1 223 ? 11.914 25.953 -2.969 1 90.94 223 LEU B O 1
ATOM 3883 N N . GLY B 1 224 ? 11.797 24.094 -1.67 1 90.69 224 GLY B N 1
ATOM 3884 C CA . GLY B 1 224 ? 12.594 24.75 -0.647 1 90.69 224 GLY B CA 1
ATOM 3885 C C . GLY B 1 224 ? 14.062 24.844 -1.003 1 90.69 224 GLY B C 1
ATOM 3886 O O . GLY B 1 224 ? 14.633 23.891 -1.535 1 90.69 224 GLY B O 1
ATOM 3887 N N . LYS B 1 225 ? 14.703 25.938 -0.67 1 90.06 225 LYS B N 1
ATOM 3888 C CA . LYS B 1 225 ? 16.125 26.172 -0.923 1 90.06 225 LYS B CA 1
ATOM 3889 C C . LYS B 1 225 ? 16.969 25.719 0.267 1 90.06 225 LYS B C 1
ATOM 3891 O O . LYS B 1 225 ? 18.188 25.562 0.146 1 90.06 225 LYS B O 1
ATOM 3896 N N . SER B 1 226 ? 16.344 25.656 1.384 1 92.88 226 SER B N 1
ATOM 3897 C CA . SER B 1 226 ? 16.938 25.156 2.615 1 92.88 226 SER B CA 1
ATOM 3898 C C . SER B 1 226 ? 15.992 24.203 3.346 1 92.88 226 SER B C 1
ATOM 3900 O O . SER B 1 226 ? 14.797 24.172 3.051 1 92.88 226 SER B O 1
ATOM 3902 N N . TYR B 1 227 ? 16.516 23.469 4.207 1 93.81 227 TYR B N 1
ATOM 3903 C CA . TYR B 1 227 ? 15.672 22.516 4.91 1 93.81 227 TYR B CA 1
ATOM 3904 C C . TYR B 1 227 ? 14.586 23.219 5.707 1 93.81 227 TYR B C 1
ATOM 3906 O O . TYR B 1 227 ? 13.43 22.781 5.723 1 93.81 227 TYR B O 1
ATOM 3914 N N . HIS B 1 228 ? 14.992 24.328 6.324 1 94.5 228 HIS B N 1
ATOM 3915 C CA . HIS B 1 228 ? 14.023 25.109 7.09 1 94.5 228 HIS B CA 1
ATOM 3916 C C . HIS B 1 228 ? 12.898 25.625 6.195 1 94.5 228 HIS B C 1
ATOM 3918 O O . HIS B 1 228 ? 11.727 25.578 6.57 1 94.5 228 HIS B O 1
ATOM 3924 N N . LYS B 1 229 ? 13.227 26.156 5.066 1 95.38 229 LYS B N 1
ATOM 3925 C CA . LYS B 1 229 ? 12.234 26.656 4.121 1 95.38 229 LYS B CA 1
ATOM 3926 C C . LYS B 1 229 ? 11.375 25.516 3.568 1 95.38 229 LYS B C 1
ATOM 3928 O O . LYS B 1 229 ? 10.18 25.703 3.324 1 95.38 229 LYS B O 1
ATOM 3933 N N . SER B 1 230 ? 12.062 24.391 3.395 1 95 230 SER B N 1
ATOM 3934 C CA . SER B 1 230 ? 11.328 23.219 2.916 1 95 230 SER B CA 1
ATOM 3935 C C . SER B 1 230 ? 10.266 22.797 3.918 1 95 230 SER B C 1
ATOM 3937 O O . SER B 1 230 ? 9.148 22.453 3.533 1 95 230 SER B O 1
ATOM 3939 N N . LEU B 1 231 ? 10.656 22.875 5.18 1 96.06 231 LEU B N 1
ATOM 3940 C CA . LEU B 1 231 ? 9.727 22.484 6.23 1 96.06 231 LEU B CA 1
ATOM 3941 C C . LEU B 1 231 ? 8.555 23.453 6.301 1 96.06 231 LEU B C 1
ATOM 3943 O O . LEU B 1 231 ? 7.406 23.047 6.484 1 96.06 231 LEU B O 1
ATOM 3947 N N . LEU B 1 232 ? 8.852 24.672 6.137 1 96 232 LEU B N 1
ATOM 3948 C CA . LEU B 1 232 ? 7.816 25.703 6.176 1 96 232 LEU B CA 1
ATOM 3949 C C . LEU B 1 232 ? 6.844 25.531 5.012 1 96 232 LEU B C 1
ATOM 3951 O O . LEU B 1 232 ? 5.629 25.594 5.199 1 96 232 LEU B O 1
ATOM 3955 N N . LEU B 1 233 ? 7.371 25.359 3.867 1 96.06 233 LEU B N 1
ATOM 3956 C CA . LEU B 1 233 ? 6.535 25.188 2.686 1 96.06 233 LEU B CA 1
ATOM 3957 C C . LEU B 1 233 ? 5.699 23.922 2.799 1 96.06 233 LEU B C 1
ATOM 3959 O O . LEU B 1 233 ? 4.527 23.906 2.414 1 96.06 233 LEU B O 1
ATOM 3963 N N . ALA B 1 234 ? 6.355 22.859 3.299 1 96.38 234 ALA B N 1
ATOM 3964 C CA . ALA B 1 234 ? 5.637 21.609 3.516 1 96.38 234 ALA B CA 1
ATOM 3965 C C . ALA B 1 234 ? 4.469 21.812 4.477 1 96.38 234 ALA B C 1
ATOM 3967 O O . ALA B 1 234 ? 3.367 21.312 4.23 1 96.38 234 ALA B O 1
ATOM 3968 N N . GLY B 1 235 ? 4.793 22.547 5.527 1 96 235 GLY B N 1
ATOM 3969 C CA . GLY B 1 235 ? 3.748 22.828 6.496 1 96 235 GLY B CA 1
ATOM 3970 C C . GLY B 1 235 ? 2.605 23.641 5.926 1 96 235 GLY B C 1
ATOM 3971 O O . GLY B 1 235 ? 1.436 23.328 6.164 1 96 235 GLY B O 1
ATOM 3972 N N . ILE B 1 236 ? 2.885 24.594 5.16 1 96.44 236 ILE B N 1
ATOM 3973 C CA . ILE B 1 236 ? 1.892 25.5 4.586 1 96.44 236 ILE B CA 1
ATOM 3974 C C . ILE B 1 236 ? 0.985 24.734 3.631 1 96.44 236 ILE B C 1
ATOM 3976 O O . ILE B 1 236 ? -0.24 24.844 3.697 1 96.44 236 ILE B O 1
ATOM 3980 N N . VAL B 1 237 ? 1.588 23.969 2.783 1 95.56 237 VAL B N 1
ATOM 3981 C CA . VAL B 1 237 ? 0.806 23.219 1.803 1 95.56 237 VAL B CA 1
ATOM 3982 C C . VAL B 1 237 ? -0.027 22.156 2.51 1 95.56 237 VAL B C 1
ATOM 3984 O O . VAL B 1 237 ? -1.159 21.875 2.109 1 95.56 237 VAL B O 1
ATOM 3987 N N . ALA B 1 238 ? 0.566 21.578 3.551 1 95.75 238 ALA B N 1
ATOM 3988 C CA . ALA B 1 238 ? -0.156 20.562 4.312 1 95.75 238 ALA B CA 1
ATOM 3989 C C . ALA B 1 238 ? -1.365 21.156 5.02 1 95.75 238 ALA B C 1
ATOM 3991 O O . ALA B 1 238 ? -2.471 20.625 4.945 1 95.75 238 ALA B O 1
ATOM 3992 N N . ILE B 1 239 ? -1.126 22.281 5.641 1 95.81 239 ILE B N 1
ATOM 3993 C CA . ILE B 1 239 ? -2.193 22.984 6.352 1 95.81 239 ILE B CA 1
ATOM 3994 C C . ILE B 1 239 ? -3.254 23.453 5.359 1 95.81 239 ILE B C 1
ATOM 3996 O O . ILE B 1 239 ? -4.449 23.234 5.578 1 95.81 239 ILE B O 1
ATOM 4000 N N . GLY B 1 240 ? -2.826 24.047 4.355 1 95.94 240 GLY B N 1
ATOM 4001 C CA . GLY B 1 240 ? -3.744 24.547 3.344 1 95.94 240 GLY B CA 1
ATOM 4002 C C . GLY B 1 240 ? -4.586 23.453 2.717 1 95.94 240 GLY B C 1
ATOM 4003 O O . GLY B 1 240 ? -5.801 23.594 2.576 1 95.94 240 GLY B O 1
ATOM 4004 N N . SER B 1 241 ? -3.949 22.375 2.305 1 94.81 241 SER B N 1
ATOM 4005 C CA . SER B 1 241 ? -4.664 21.266 1.674 1 94.81 241 SER B CA 1
ATOM 4006 C C . SER B 1 241 ? -5.609 20.594 2.658 1 94.81 241 SER B C 1
ATOM 4008 O O . SER B 1 241 ? -6.699 20.156 2.281 1 94.81 241 SER B O 1
ATOM 4010 N N . ALA B 1 242 ? -5.105 20.422 3.918 1 94 242 ALA B N 1
ATOM 4011 C CA . ALA B 1 242 ? -5.969 19.844 4.941 1 94 242 ALA B CA 1
ATOM 4012 C C . ALA B 1 242 ? -7.215 20.703 5.16 1 94 242 ALA B C 1
ATOM 4014 O O . ALA B 1 242 ? -8.328 20.188 5.242 1 94 242 ALA B O 1
ATOM 4015 N N . PHE B 1 243 ? -7.016 21.984 5.207 1 93.25 243 PHE B N 1
ATOM 4016 C CA . PHE B 1 243 ? -8.125 22.906 5.426 1 93.25 243 PHE B CA 1
ATOM 4017 C C . PHE B 1 243 ? -9.047 22.938 4.215 1 93.25 243 PHE B C 1
ATOM 4019 O O . PHE B 1 243 ? -10.266 22.812 4.352 1 93.25 243 PHE B O 1
ATOM 4026 N N . VAL B 1 244 ? -8.492 23.109 3.041 1 93 244 VAL B N 1
ATOM 4027 C CA . VAL B 1 244 ? -9.266 23.203 1.811 1 93 244 VAL B CA 1
ATOM 4028 C C . VAL B 1 244 ? -9.984 21.875 1.554 1 93 244 VAL B C 1
ATOM 4030 O O . VAL B 1 244 ? -11.148 21.859 1.144 1 93 244 VAL B O 1
ATOM 4033 N N . GLY B 1 245 ? -9.203 20.797 1.752 1 91.5 245 GLY B N 1
ATOM 4034 C CA . GLY B 1 245 ? -9.828 19.5 1.588 1 91.5 245 GLY B CA 1
ATOM 4035 C C . GLY B 1 245 ? -11 19.281 2.518 1 91.5 245 GLY B C 1
ATOM 4036 O O . GLY B 1 245 ? -12.039 18.75 2.105 1 91.5 245 GLY B O 1
ATOM 4037 N N . THR B 1 246 ? -10.844 19.703 3.756 1 90.19 246 THR B N 1
ATOM 4038 C CA . THR B 1 246 ? -11.93 19.594 4.727 1 90.19 246 THR B CA 1
ATOM 4039 C C . THR B 1 246 ? -13.102 20.484 4.332 1 90.19 246 THR B C 1
ATOM 4041 O O . THR B 1 246 ? -14.258 20.078 4.441 1 90.19 246 THR B O 1
ATOM 4044 N N . TRP B 1 247 ? -12.805 21.625 3.867 1 91.38 247 TRP B N 1
ATOM 4045 C CA . TRP B 1 247 ? -13.836 22.562 3.438 1 91.38 247 TRP B CA 1
ATOM 4046 C C . TRP B 1 247 ? -14.617 22.016 2.25 1 91.38 247 TRP B C 1
ATOM 4048 O O . TRP B 1 247 ? -15.852 22.047 2.242 1 91.38 247 TRP B O 1
ATOM 4058 N N . ILE B 1 248 ? -13.961 21.484 1.293 1 89.62 248 ILE B N 1
ATOM 4059 C CA . ILE B 1 248 ? -14.586 20.938 0.092 1 89.62 248 ILE B CA 1
ATOM 4060 C C . ILE B 1 248 ? -15.438 19.719 0.456 1 89.62 248 ILE B C 1
ATOM 4062 O O . ILE B 1 248 ? -16.578 19.609 0.022 1 89.62 248 ILE B O 1
ATOM 4066 N N . SER B 1 249 ? -14.859 18.844 1.229 1 87.25 249 SER B N 1
ATOM 4067 C CA . SER B 1 249 ? -15.562 17.625 1.595 1 87.25 249 SER B CA 1
ATOM 4068 C C . SER B 1 249 ? -16.812 17.922 2.416 1 87.25 249 SER B C 1
ATOM 4070 O O . SER B 1 249 ? -17.797 17.188 2.359 1 87.25 249 SER B O 1
ATOM 4072 N N . SER B 1 250 ? -16.781 18.984 3.209 1 85.19 250 SER B N 1
ATOM 4073 C CA . SER B 1 250 ? -17.938 19.344 4.039 1 85.19 250 SER B CA 1
ATOM 4074 C C . SER B 1 250 ? -19 20.062 3.223 1 85.19 250 SER B C 1
ATOM 4076 O O . SER B 1 250 ? -20.172 20.062 3.59 1 85.19 250 SER B O 1
ATOM 4078 N N . SER B 1 251 ? -18.609 20.672 2.188 1 84.69 251 SER B N 1
ATOM 4079 C CA . SER B 1 251 ? -19.531 21.469 1.379 1 84.69 251 SER B CA 1
ATOM 4080 C C . SER B 1 251 ? -20.219 20.609 0.317 1 84.69 251 SER B C 1
ATOM 4082 O O . SER B 1 251 ? -21.312 20.938 -0.139 1 84.69 251 SER B O 1
ATOM 4084 N N . VAL B 1 252 ? -19.516 19.641 -0.103 1 79.44 252 VAL B N 1
ATOM 4085 C CA . VAL B 1 252 ? -20.062 18.766 -1.14 1 79.44 252 VAL B CA 1
ATOM 4086 C C . VAL B 1 252 ? -20.484 17.438 -0.527 1 79.44 252 VAL B C 1
ATOM 4088 O O . VAL B 1 252 ? -19.656 16.703 0.011 1 79.44 252 VAL B O 1
ATOM 4091 N N . SER B 1 253 ? -21.766 17.188 -0.585 1 74.56 253 SER B N 1
ATOM 4092 C CA . SER B 1 253 ? -22.312 15.984 0.021 1 74.56 253 SER B CA 1
ATOM 4093 C C . SER B 1 253 ? -21.734 14.727 -0.624 1 74.56 253 SER B C 1
ATOM 4095 O O . SER B 1 253 ? -21.594 14.656 -1.847 1 74.56 253 SER B O 1
ATOM 4097 N N . GLY B 1 254 ? -21.234 13.836 0.258 1 71.75 254 GLY B N 1
ATOM 4098 C CA . GLY B 1 254 ? -20.828 12.523 -0.231 1 71.75 254 GLY B CA 1
ATOM 4099 C C . GLY B 1 254 ? -19.328 12.391 -0.404 1 71.75 254 GLY B C 1
ATOM 4100 O O . GLY B 1 254 ? -18.828 11.297 -0.629 1 71.75 254 GLY B O 1
ATOM 4101 N N . LEU B 1 255 ? -18.641 13.492 -0.286 1 78.25 255 LEU B N 1
ATOM 4102 C CA . LEU B 1 255 ? -17.188 13.414 -0.468 1 78.25 255 LEU B CA 1
ATOM 4103 C C . LEU B 1 255 ? -16.5 13.055 0.842 1 78.25 255 LEU B C 1
ATOM 4105 O O . LEU B 1 255 ? -16.812 13.625 1.89 1 78.25 255 LEU B O 1
ATOM 4109 N N . SER B 1 256 ? -15.641 12.055 0.692 1 81.31 256 SER B N 1
ATOM 4110 C CA . SER B 1 256 ? -14.852 11.672 1.854 1 81.31 256 SER B CA 1
ATOM 4111 C C . SER B 1 256 ? -13.727 12.664 2.109 1 81.31 256 SER B C 1
ATOM 4113 O O . SER B 1 256 ? -13.016 13.055 1.184 1 81.31 256 SER B O 1
ATOM 4115 N N . THR B 1 257 ? -13.57 13.094 3.289 1 86.31 257 THR B N 1
ATOM 4116 C CA . THR B 1 257 ? -12.625 14.148 3.664 1 86.31 257 THR B CA 1
ATOM 4117 C C . THR B 1 257 ? -11.195 13.711 3.389 1 86.31 257 THR B C 1
ATOM 4119 O O . THR B 1 257 ? -10.438 14.43 2.734 1 86.31 257 THR B O 1
ATOM 4122 N N . GLY B 1 258 ? -10.75 12.508 3.803 1 86.56 258 GLY B N 1
ATOM 4123 C CA . GLY B 1 258 ? -9.398 12.008 3.619 1 86.56 258 GLY B CA 1
ATOM 4124 C C . GLY B 1 258 ? -8.945 12.023 2.17 1 86.56 258 GLY B C 1
ATOM 4125 O O . GLY B 1 258 ? -8 12.727 1.817 1 86.56 258 GLY B O 1
ATOM 4126 N N . PRO B 1 259 ? -9.695 11.328 1.377 1 87.62 259 PRO B N 1
ATOM 4127 C CA . PRO B 1 259 ? -9.352 11.281 -0.047 1 87.62 259 PRO B CA 1
ATOM 4128 C C . PRO B 1 259 ? -9.312 12.672 -0.689 1 87.62 259 PRO B C 1
ATOM 4130 O O . PRO B 1 259 ? -8.453 12.938 -1.527 1 87.62 259 PRO B O 1
ATOM 4133 N N . THR B 1 260 ? -10.156 13.539 -0.297 1 89.88 260 THR B N 1
ATOM 4134 C CA . THR B 1 260 ? -10.195 14.883 -0.859 1 89.88 260 THR B CA 1
ATOM 4135 C C . THR B 1 260 ? -8.93 15.648 -0.49 1 89.88 260 THR B C 1
ATOM 4137 O O . THR B 1 260 ? -8.344 16.344 -1.332 1 89.88 260 THR B O 1
ATOM 4140 N N . ILE B 1 261 ? -8.539 15.547 0.684 1 91.88 261 ILE B N 1
ATOM 4141 C CA . ILE B 1 261 ? -7.32 16.203 1.145 1 91.88 261 ILE B CA 1
ATOM 4142 C C . ILE B 1 261 ? -6.125 15.711 0.335 1 91.88 261 ILE B C 1
ATOM 4144 O O . ILE B 1 261 ? -5.301 16.5 -0.124 1 91.88 261 ILE B O 1
ATOM 4148 N N . ILE B 1 262 ? -6.094 14.438 0.107 1 90 262 ILE B N 1
ATOM 4149 C CA . ILE B 1 262 ? -4.961 13.82 -0.573 1 90 262 ILE B CA 1
ATOM 4150 C C . ILE B 1 262 ? -4.93 14.266 -2.033 1 90 262 ILE B C 1
ATOM 4152 O O . ILE B 1 262 ? -3.859 14.539 -2.584 1 90 262 ILE B O 1
ATOM 4156 N N . VAL B 1 263 ? -6.062 14.32 -2.611 1 89.69 263 VAL B N 1
ATOM 4157 C CA . VAL B 1 263 ? -6.125 14.758 -4.004 1 89.69 263 VAL B CA 1
ATOM 4158 C C . VAL B 1 263 ? -5.641 16.203 -4.113 1 89.69 263 VAL B C 1
ATOM 4160 O O . VAL B 1 263 ? -4.895 16.547 -5.035 1 89.69 263 VAL B O 1
ATOM 4163 N N . CYS B 1 264 ? -6.023 16.984 -3.156 1 92 264 CYS B N 1
ATOM 4164 C CA . CYS B 1 264 ? -5.559 18.359 -3.133 1 92 264 CYS B CA 1
ATOM 4165 C C . CYS B 1 264 ? -4.047 18.422 -2.953 1 92 264 CYS B C 1
ATOM 4167 O O . CYS B 1 264 ? -3.357 19.125 -3.699 1 92 264 CYS B O 1
ATOM 4169 N N . LEU B 1 265 ? -3.545 17.656 -2.037 1 92.69 265 LEU B N 1
ATOM 4170 C CA . LEU B 1 265 ? -2.119 17.641 -1.73 1 92.69 265 LEU B CA 1
ATOM 4171 C C . LEU B 1 265 ? -1.314 17.156 -2.936 1 92.69 265 LEU B C 1
ATOM 4173 O O . LEU B 1 265 ? -0.305 17.781 -3.293 1 92.69 265 LEU B O 1
ATOM 4177 N N . THR B 1 266 ? -1.757 16.156 -3.518 1 87.88 266 THR B N 1
ATOM 4178 C CA . THR B 1 266 ? -1.015 15.578 -4.633 1 87.88 266 THR B CA 1
ATOM 4179 C C . THR B 1 266 ? -1.132 16.453 -5.875 1 87.88 266 THR B C 1
ATOM 4181 O O . THR B 1 266 ? -0.189 16.547 -6.66 1 87.88 266 THR B O 1
ATOM 4184 N N . GLY B 1 267 ? -2.311 17.016 -6.051 1 90.12 267 GLY B N 1
ATOM 4185 C CA . GLY B 1 267 ? -2.445 17.969 -7.141 1 90.12 267 GLY B CA 1
ATOM 4186 C C . GLY B 1 267 ? -1.463 19.125 -7.047 1 90.12 267 GLY B C 1
ATOM 4187 O O . GLY B 1 267 ? -0.82 19.484 -8.031 1 90.12 267 GLY B O 1
ATOM 4188 N N . LEU B 1 268 ? -1.326 19.609 -5.906 1 92.69 268 LEU B N 1
ATOM 4189 C CA . LEU B 1 268 ? -0.406 20.719 -5.688 1 92.69 268 LEU B CA 1
ATOM 4190 C C . LEU B 1 268 ? 1.042 20.266 -5.844 1 92.69 268 LEU B C 1
ATOM 4192 O O . LEU B 1 268 ? 1.858 20.984 -6.438 1 92.69 268 LEU B O 1
ATOM 4196 N N . THR B 1 269 ? 1.303 19.141 -5.371 1 90.12 269 THR B N 1
ATOM 4197 C CA . THR B 1 269 ? 2.66 18.609 -5.449 1 90.12 269 THR B CA 1
ATOM 4198 C C . THR B 1 269 ? 3.049 18.328 -6.898 1 90.12 269 THR B C 1
ATOM 4200 O O . THR B 1 269 ? 4.148 18.688 -7.328 1 90.12 269 THR B O 1
ATOM 4203 N N . LEU B 1 270 ? 2.178 17.766 -7.621 1 87.25 270 LEU B N 1
ATOM 4204 C CA . LEU B 1 270 ? 2.449 17.469 -9.023 1 87.25 270 LEU B CA 1
ATOM 4205 C C . LEU B 1 270 ? 2.576 18.766 -9.828 1 87.25 270 LEU B C 1
ATOM 4207 O O . LEU B 1 270 ? 3.404 18.859 -10.734 1 87.25 270 LEU B O 1
ATOM 4211 N N . SER B 1 271 ? 1.739 19.672 -9.508 1 89.5 271 SER B N 1
ATOM 4212 C CA . SER B 1 271 ? 1.835 20.969 -10.172 1 89.5 271 SER B CA 1
ATOM 4213 C C . SER B 1 271 ? 3.178 21.641 -9.898 1 89.5 271 SER B C 1
ATOM 4215 O O . SER B 1 271 ? 3.777 22.234 -10.789 1 89.5 271 SER B O 1
ATOM 4217 N N . ALA B 1 272 ? 3.59 21.547 -8.664 1 88.88 272 ALA B N 1
ATOM 4218 C CA . ALA B 1 272 ? 4.895 22.094 -8.305 1 88.88 272 ALA B CA 1
ATOM 4219 C C . ALA B 1 272 ? 6.016 21.391 -9.062 1 88.88 272 ALA B C 1
ATOM 4221 O O . ALA B 1 272 ? 6.977 22.031 -9.5 1 88.88 272 ALA B O 1
ATOM 4222 N N . PHE B 1 273 ? 5.859 20.172 -9.234 1 86.25 273 PHE B N 1
ATOM 4223 C CA . PHE B 1 273 ? 6.844 19.391 -9.969 1 86.25 273 PHE B CA 1
ATOM 4224 C C . PHE B 1 273 ? 6.914 19.844 -11.422 1 86.25 273 PHE B C 1
ATOM 4226 O O . PHE B 1 273 ? 8 20.016 -11.977 1 86.25 273 PHE B O 1
ATOM 4233 N N . VAL B 1 274 ? 5.824 19.969 -12 1 85.56 274 VAL B N 1
ATOM 4234 C CA . VAL B 1 274 ? 5.77 20.391 -13.391 1 85.56 274 VAL B CA 1
ATOM 4235 C C . VAL B 1 274 ? 6.375 21.797 -13.531 1 85.56 274 VAL B C 1
ATOM 4237 O O . VAL B 1 274 ? 7.129 22.062 -14.469 1 85.56 274 VAL B O 1
ATOM 4240 N N . TYR B 1 275 ? 6.078 22.562 -12.594 1 85.69 275 TYR B N 1
ATOM 4241 C CA . TYR B 1 275 ? 6.57 23.938 -12.617 1 85.69 275 TYR B CA 1
ATOM 4242 C C . TYR B 1 275 ? 8.094 23.969 -12.523 1 85.69 275 TYR B C 1
ATOM 4244 O O . TYR B 1 275 ? 8.75 24.672 -13.289 1 85.69 275 TYR B O 1
ATOM 4252 N N . ILE B 1 276 ? 8.641 23.219 -11.703 1 84.62 276 ILE B N 1
ATOM 4253 C CA . ILE B 1 276 ? 10.078 23.234 -11.469 1 84.62 276 ILE B CA 1
ATOM 4254 C C . ILE B 1 276 ? 10.797 22.562 -12.641 1 84.62 276 ILE B C 1
ATOM 4256 O O . ILE B 1 276 ? 11.867 23.016 -13.055 1 84.62 276 ILE B O 1
ATOM 4260 N N . THR B 1 277 ? 10.242 21.5 -13.148 1 81.12 277 THR B N 1
ATOM 4261 C CA . THR B 1 277 ? 10.891 20.719 -14.195 1 81.12 277 THR B CA 1
ATOM 4262 C C . THR B 1 277 ? 10.844 21.453 -15.531 1 81.12 277 THR B C 1
ATOM 4264 O O . THR B 1 277 ? 11.805 21.438 -16.297 1 81.12 277 THR B O 1
ATOM 4267 N N . TYR B 1 278 ? 9.75 22.078 -15.781 1 79.5 278 TYR B N 1
ATOM 4268 C CA . TYR B 1 278 ? 9.594 22.625 -17.125 1 79.5 278 TYR B CA 1
ATOM 4269 C C . TYR B 1 278 ? 9.688 24.141 -17.125 1 79.5 278 TYR B C 1
ATOM 4271 O O . TYR B 1 278 ? 10.047 24.75 -18.125 1 79.5 278 TYR B O 1
ATOM 4279 N N . VAL B 1 279 ? 9.336 24.766 -16.062 1 73.75 279 VAL B N 1
ATOM 4280 C CA . VAL B 1 279 ? 9.312 26.219 -16.094 1 73.75 279 VAL B CA 1
ATOM 4281 C C . VAL B 1 279 ? 10.602 26.766 -15.484 1 73.75 279 VAL B C 1
ATOM 4283 O O . VAL B 1 279 ? 11.234 27.656 -16.062 1 73.75 279 VAL B O 1
ATOM 4286 N N . ARG B 1 280 ? 10.906 26.281 -14.258 1 67.06 280 ARG B N 1
ATOM 4287 C CA . ARG B 1 280 ? 12.078 26.828 -13.594 1 67.06 280 ARG B CA 1
ATOM 4288 C C . ARG B 1 280 ? 13.359 26.391 -14.281 1 67.06 280 ARG B C 1
ATOM 4290 O O . ARG B 1 280 ? 14.328 27.141 -14.359 1 67.06 280 ARG B O 1
ATOM 4297 N N . LYS B 1 281 ? 13.508 25 -14.555 1 61.22 281 LYS B N 1
ATOM 4298 C CA . LYS B 1 281 ? 14.719 24.594 -15.266 1 61.22 281 LYS B CA 1
ATOM 4299 C C . LYS B 1 281 ? 14.906 25.422 -16.531 1 61.22 281 LYS B C 1
ATOM 4301 O O . LYS B 1 281 ? 16.031 25.703 -16.938 1 61.22 281 LYS B O 1
ATOM 4306 N N . GLU B 1 282 ? 13.875 25.656 -17.172 1 53.19 282 GLU B N 1
ATOM 4307 C CA . GLU B 1 282 ? 14.078 26.516 -18.328 1 53.19 282 GLU B CA 1
ATOM 4308 C C . GLU B 1 282 ? 14.672 27.859 -17.922 1 53.19 282 GLU B C 1
ATOM 4310 O O . GLU B 1 282 ? 15.484 28.438 -18.641 1 53.19 282 GLU B O 1
ATOM 4315 N N . ASN B 1 283 ? 14.305 28.344 -16.781 1 47.53 283 ASN B N 1
ATOM 4316 C CA . ASN B 1 283 ? 14.852 29.656 -16.453 1 47.53 283 ASN B CA 1
ATOM 4317 C C . ASN B 1 283 ? 16.266 29.547 -15.883 1 47.53 283 ASN B C 1
ATOM 4319 O O . ASN B 1 283 ? 16.984 30.531 -15.812 1 47.53 283 ASN B O 1
ATOM 4323 N N . GLY B 1 284 ? 16.812 28.562 -15.211 1 37.66 284 GLY B N 1
ATOM 4324 C CA . GLY B 1 284 ? 18.203 28.5 -14.742 1 37.66 284 GLY B CA 1
ATOM 4325 C C . GLY B 1 284 ? 19.172 28.062 -15.82 1 37.66 284 GLY B C 1
ATOM 4326 O O . GLY B 1 284 ? 20.375 27.938 -15.562 1 37.66 284 GLY B O 1
ATOM 4327 N N . ARG B 1 285 ? 19.031 27.438 -16.859 1 36.94 285 ARG B N 1
ATOM 4328 C CA . ARG B 1 285 ? 19.984 27.297 -17.953 1 36.94 285 ARG B CA 1
ATOM 4329 C C . ARG B 1 285 ? 20.281 28.641 -18.609 1 36.94 285 ARG B C 1
ATOM 4331 O O . ARG B 1 285 ? 21.047 28.703 -19.578 1 36.94 285 ARG B O 1
ATOM 4338 N N . VAL B 1 286 ? 19.672 29.703 -18.172 1 25.33 286 VAL B N 1
ATOM 4339 C CA . VAL B 1 286 ? 20.359 30.859 -18.734 1 25.33 286 VAL B CA 1
ATOM 4340 C C . VAL B 1 286 ? 21.578 31.219 -17.875 1 25.33 286 VAL B C 1
ATOM 4342 O O . VAL B 1 286 ? 21.453 31.344 -16.656 1 25.33 286 VAL B O 1
#

Foldseek 3Di:
DCVCVVDPLLVLLLLQQLLLLLLLQQLLLLCVLVVNLLLLLLLLLQLLLLLLVLCVVVVDPQLVSSLVRSLVSSVVLVVQLVVCCVPVVDDSVVSSVVSSVVSNVNSVVSLVVLCPDPVSVPPPSVQSVLLAAAASSPDDNSLSVLSNVLSVVSVVVCVVCVVLSVCCSPPVPVSVVVPRPNVVVVVSSSSSSSSSSSSCSNHQRSNLSSLSNHLLLLQLVLPPPDPVSSSVSSSVLSSVLLSVLSVVPSVDPPDGSNVSSSVSSNVSSVVSVCCCVPPVVVVVVD/DCVCVVDPLLVLLLLQQLLLLLLLQQLLLLCVLVVNLLLLLLLLLQLLLLLLVLCVVVVDPQLVSSLVRSLVSSVVLVVQLVVCCVPVVDDSVVSSVVSSVVSNVNSVVSLVVLCPDPVSVPPPSVSSVLLAAAASSPDDNSLSVLSNVLSVVSVVVCVVCVVLSVCCSPPVPVSVVVPRPNVVVVVSSSSSSSSSSSSCSNHQRSNLSSLSNHLLLLQLVLPPPDPVSSSVSSSVQSSVLLSVLSVVPSVDPPDGSNVSSSCSSNVSSVVSVCCCVPPVVVVVVD

pLDDT: mean 85.7, std 11.53, range [25.16, 97.62]

Secondary structure (DSSP, 8-state):
-GGGGG-HHHHHHHHHHHHHHHHHHHHHHHHHHTT-HHHHHHHHHHHHHHHHHHHHHH----HHHHHHHHHHHHHHHHHHHHHHHHHH---HHHHHHHHHHHHHHHHHHHHHHHHH-GGGTTS-THHHHHHHH--GGG--HHHHHHHHHHHHHHHHHHHHTHHHHHHHHH-HHHHHHTT--HHHHHHHHHHHHHHHHHHHHHHH-TTTHHHHHHHHHHHHHHH-SSHHHHHHHHHHHHHHHHHHHHHHHHHSTT--HHHHHHHHHHHHHHHHHHIIIIIIHHHHT-/-GGGGG-HHHHHHHHHHHHHHHHHHHHHHHHHHTT-HHHHHHHHHHHHHHHHHHHHHH----HHHHHHHHHHHHHHHHHHHHHHHHHH---HHHHHHHHHHHHHHHHHHHHHHHHT-GGGTTS-THHHHHHHH--GGG--HHHHHHHHHHHHHHHHHHHHTHHHHHHHHH-HHHHHHTT--HHHHHHHHHHHHHHHHHHHHHHH-TTTHHHHHHHHHHHHHHH-SSHHHHHHHHHHHHHHHHHHHHHHHHHSTT--HHHHHHHHHHHHHHHHHHIIIIIIHHHHT-

Solvent-accessible surface area (backbone atoms only — not comparable to full-atom values): 26806 Å² total; per-residue (Å²): 112,71,68,49,78,73,36,67,68,47,54,51,38,37,51,33,42,29,39,40,23,40,31,30,11,54,56,19,36,53,28,56,75,66,72,41,45,56,52,44,43,28,37,23,31,15,15,47,25,16,30,49,49,29,31,68,74,67,72,47,86,49,60,68,54,30,33,52,20,10,36,50,28,21,48,50,45,51,51,49,32,51,48,39,30,72,70,65,68,44,52,68,55,54,29,37,47,46,47,17,35,31,31,32,17,45,21,51,38,52,48,22,52,41,70,58,29,72,93,46,56,80,58,65,68,68,62,62,55,22,36,48,52,17,36,32,87,74,62,50,70,69,48,29,51,50,32,41,51,53,22,50,48,46,44,49,52,46,62,73,41,40,68,58,47,52,33,45,75,77,34,49,69,62,23,49,72,76,62,48,60,60,68,58,53,51,52,50,50,50,50,46,48,39,50,51,45,35,58,35,15,46,38,30,1,23,71,40,40,30,32,56,20,38,32,24,16,52,39,6,58,71,72,29,92,43,72,69,51,10,47,50,45,5,28,49,49,22,31,48,21,29,43,50,14,40,50,49,23,71,56,38,80,57,38,50,32,23,28,36,18,41,35,45,34,38,50,52,31,51,50,50,48,50,42,46,61,61,51,46,47,60,60,64,76,105,112,72,69,51,77,73,36,68,69,47,52,51,38,35,51,33,42,29,39,39,23,41,32,31,10,54,56,19,36,54,28,56,74,68,71,40,45,58,52,44,42,28,37,26,32,15,16,47,25,15,30,49,49,29,30,69,74,65,71,45,85,49,62,69,54,30,32,51,21,10,37,49,27,22,48,49,45,52,51,47,30,50,47,40,30,72,71,62,68,43,51,68,56,54,29,39,46,45,48,18,33,31,31,32,17,44,21,49,37,52,47,21,52,39,68,59,29,72,93,46,55,80,58,65,68,67,62,62,57,23,38,47,51,18,37,32,88,73,62,47,70,69,51,31,51,51,33,41,50,51,21,50,49,46,43,49,52,45,63,71,42,38,70,58,48,52,34,47,74,76,34,51,67,61,23,50,73,76,61,49,61,60,69,58,53,51,52,49,52,51,51,46,49,40,48,52,44,34,57,35,15,46,37,29,1,22,69,41,39,29,33,55,20,38,31,24,16,52,37,6,56,71,72,29,91,43,72,70,50,10,49,50,45,5,30,49,49,23,32,49,21,31,42,50,14,40,50,49,23,70,56,38,80,57,38,49,32,24,29,36,18,42,35,46,34,38,50,51,29,51,50,51,48,51,41,46,59,61,51,46,46,62,59,64,77,103

InterPro domains:
  IPR001626 ABC transporter, TroCD-like [PF00950] (13-275)
  IPR001626 ABC transporter, TroCD-like [PTHR30477] (3-275)
  IPR037294 ABC transporter, BtuC-like [G3DSA:1.10.3470.10] (4-283)
  IPR037294 ABC transporter, BtuC-like [SSF81345] (14-263)

Nearest PDB structures (foldseek):
  7kyp-assembly4_N  TM=9.126E-01  e=6.588E-14  Streptococcus pneumoniae D39
  7kyo-assembly1_C-2  TM=9.340E-01  e=8.814E-13  Streptococcus pneumoniae D39
  5b57-assembly1_A  TM=5.877E-01  e=1.410E-04  Burkholderia cenocepacia J2315
  7lb8-assembly1_B  TM=6.927E-01  e=1.123E-03  Escherichia coli K-12
  7kyp-assembly4_N  TM=9.130E-01  e=1.090E-13  Streptococcus pneumoniae D39

Organism: Streptococcus suis (strain BM407) (NCBI:txid568814)

Sequence (572 aa):
MFEVFKEYSFWTVALGTVSLAVAASTIGSISVLTKQSLLGDALGHASYPGVIVSFMIFQSRHPLYLLLGAVLSGYLSYALVHWLRRKGGHSLVNALSLVSASFFGLGMVLKNAIQGNEAFAGASQAGLQTYLFGQAAFIQLDDVILIGIISLLALALFAFFYQDYKLYLFDQTFARVIGVRVKYLQQLTMFLMICLIAVGLKLVGAILMSSFLIAPAVFGLMLGKSYHKSLLLAGIVAIGSAFVGTWISSSVSGLSTGPTIIVCLTGLTLSAFVYITYVRKENGRVMFEVFKEYSFWTVALGTVSLAVAASTIGSISVLTKQSLLGDALGHASYPGVIVSFMIFQSRHPLYLLLGAVLSGYLSYALVHWLRRKGGHSLVNALSLVSASFFGLGMVLKNAIQGNEAFAGASQAGLQTYLFGQAAFIQLDDVILIGIISLLALALFAFFYQDYKLYLFDQTFARVIGVRVKYLQQLTMFLMICLIAVGLKLVGAILMSSFLIAPAVFGLMLGKSYHKSLLLAGIVAIGSAFVGTWISSSVSGLSTGPTIIVCLTGLTLSAFVYITYVRKENGRV

Radius of gyration: 23.11 Å; Cα contacts (8 Å, |Δi|>4): 984; chains: 2; bounding box: 61×61×53 Å